Protein AF-D4VTE4-F1 (afdb_monomer)

pLDDT: mean 85.36, std 13.46, range [27.95, 98.44]

Radius of gyration: 26.65 Å; Cα contacts (8 Å, |Δi|>4): 966; chains: 1; bounding box: 85×51×78 Å

Organism: NCBI:txid702447

Mean predicted aligned error: 8.48 Å

Solvent-accessible surface area (backbone atoms only — not comparable to full-atom values): 32276 Å² total; per-residue (Å²): 144,81,85,85,70,85,76,74,68,54,42,43,40,37,28,57,39,76,52,69,55,44,54,41,25,52,51,35,44,53,53,62,51,68,56,87,74,64,102,83,62,90,73,55,84,38,78,43,43,36,34,32,42,61,34,56,82,86,67,65,79,70,90,67,80,95,49,78,63,63,75,64,67,38,75,80,79,56,53,66,83,43,48,67,62,33,55,75,64,68,35,45,82,44,69,35,69,40,51,68,48,69,81,47,59,88,78,38,77,23,51,46,45,45,26,45,70,27,62,33,48,67,54,43,61,50,48,55,74,37,80,53,38,37,39,36,24,51,48,92,51,38,68,61,24,52,39,34,51,50,45,53,57,58,42,62,70,43,85,49,67,69,49,67,83,38,38,44,36,39,31,29,33,70,82,41,89,70,55,49,59,64,48,58,66,84,85,51,63,55,47,45,43,75,43,27,65,44,53,48,21,44,46,55,44,67,70,38,62,67,67,37,54,69,70,39,39,52,68,40,40,70,41,29,22,32,80,53,59,46,25,33,38,37,35,20,64,48,72,42,24,50,42,43,47,54,50,50,56,29,56,42,40,41,27,21,86,85,61,44,79,37,60,40,36,41,39,38,34,22,77,58,34,77,63,51,50,52,65,49,40,69,51,16,49,50,57,73,74,38,59,87,36,44,42,78,40,69,94,26,36,96,87,37,68,66,38,56,52,52,44,66,76,41,53,75,64,45,23,40,36,38,40,34,68,78,47,46,70,63,44,49,52,50,53,50,52,51,49,54,48,38,60,73,68,28,90,67,51,60,68,50,35,38,38,36,37,50,32,69,55,76,77,55,54,61,59,49,49,53,51,49,50,48,44,34,66,76,65,72,42,81,75,41,74,38,77,40,37,37,46,68,61,47,32,18,39,68,61,70,73,42,61,61,59,60,54,49,18,28,47,48,50,43,52,50,53,51,53,56,53,54,27,41,50,67,90,45,74,66,39,42,52,52,40,49,51,51,61,71,68,53,55,96,44,33,67,56,42,50,46,51,54,51,50,68,34,54,78,65,76,42,71,52,40,52,51,48,49,55,50,53,54,50,50,34,40,51,53,57,67,44,26,58,59,53,30,39,35,53,47,17,24,48,84,88,63,46,70,32,65,67,48,33,50,52,46,38,57,39,53,37,59,44,88,41,34,92,46,43,77,64,46,70,48,75,55,52,37,45,22,54,52,27,46,26,46,28,46,49,48,24,47,40,40,49,40,23,65,72,29,28,36,60,42,96,55,79,71,33,67,83,78,27,30,30,47,75,54,57,57,66,71,56,34,58,72,77,44,54,86,54,52,60,57,35,46,50,53,51,32,45,42,54,64,59,76,86,130

Foldseek 3Di:
DDDPDDPQQEAEEEEEAADPLLLLLLVLVVVVLPDDDDPPDDGNPHYAAEYEHADEPVVLPDPDDDDPCVVVVCPVVCNVVCPVSCVVSVYHYDYFSHAQAPVCLVVAQAPCSVCVNRVNNVVLVVLLVNQEYEYEHADPDQVSQQRNLVSVVVRLVHPPDYSYPEYEYEGEHAPDPVSVVSQDCPVGRYGYHYQDLLLLFVVVLLVDLLNFQLVLFDFDLLQLFTAAEAEEEEADLPSNSVNNVLRCLLRSQTAHPVLFGGAAAYEYDDCPLVVSVVVQCVQQVQCVVVPRRYHDDPNDDLPDPVVVVVCLVCLQRHQYYEYDNPDQVVLVVSLVVNLVVSCVRYPVNNRNHAYEYEDAEDVCVVVVVVVQCCCVVVVVDHHRYHYTSYSSVSSRCCNRPPPVLLVQLLVQVLVLLVVVLQLQADPDPVSVVVSVVSVVPRDPGSVVNLVVLVVVLVVVVDPQSVLVNVLSSVLSSVLSSCLQVLCVSNVQADSNSDGPVVSLVVQLLQLDADGNHLDRVSCPDPSSVSNLVSQLSSLLSSVLSSLSSSHADEDPDPQDSVNNYDPSSDHPVCCCVPPVVCSSVSSSSSSCSSVDDDD

Secondary structure (DSSP, 8-state):
---------EEEEEEES-SHHHHHHHHHHHHHHHSPPPTT-----EEEEEEEEPPPGGGTT--S---GGGGTGGGGT-GGGGHHHHHHTT-EEEE-SS---GGGGGG-SSHHHHHHHTT-HHHHHHHTT-SSEEEEE--S-HHHHHHHHHHHHHHHT--SS-S-S-EEEEEES---TTTHHHHS-SS-S-EEEEE-HHHHHHHHHHHSGGGSGGGGS-EETTTTEESS-EEEEEE--SHHHHHHHHHHHHHT--BBTTSSBPPEEEEEE-TTHHHHHHHHHHH-GGGGG-TTTEEEETT--TTSHHHHHHHHHHTTT--EEEE--S-HHHHHHHHHHHHHHHHHH-TTTTTT-EEEEE---STHHHHHHHHHHHHHHHS---SSEEEE--HHHHTSHHHHT--HHHHHHHHHHHHHHHHHHHTS--SSHHHHHHHHHHHHHS-SSHHHHHHHHHHHHHTT--HHHHHHHHHHHHHHHHHHHTHHHHHHHTTSB-TTS-B-HHHHHHHHHHT-PPTTSS--TT--SHHHHHHHHHHHHHHHHHHHHHHHHTT-B--SSS-BTTTTB-TT-S-HHHHHHH-GGGHHHHHHHHHHHHHSPP-

Structure (mmCIF, N/CA/C/O backbone):
data_AF-D4VTE4-F1
#
_entry.id   AF-D4VTE4-F1
#
loop_
_atom_site.group_PDB
_atom_site.id
_atom_site.type_symbol
_atom_site.label_atom_id
_atom_site.label_alt_id
_atom_site.label_comp_id
_atom_site.label_asym_id
_atom_site.label_entity_id
_atom_site.label_seq_id
_atom_site.pdbx_PDB_ins_code
_atom_site.Cartn_x
_atom_site.Cartn_y
_atom_site.Cartn_z
_atom_site.occupancy
_atom_site.B_iso_or_equiv
_atom_site.auth_seq_id
_atom_site.auth_comp_id
_atom_site.auth_asym_id
_atom_site.auth_atom_id
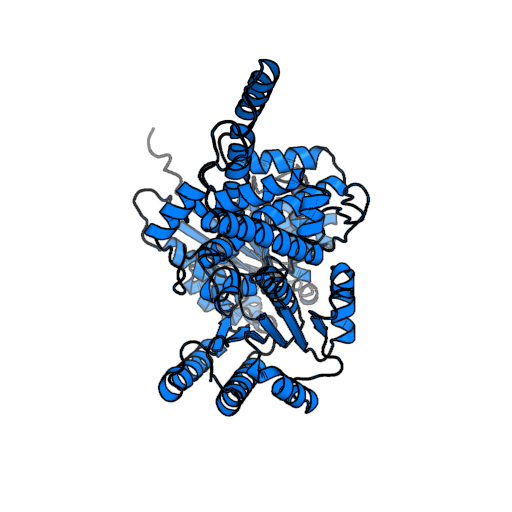_atom_site.pdbx_PDB_model_num
ATOM 1 N N . MET A 1 1 ? -23.466 -23.349 46.077 1.00 30.33 1 MET A N 1
ATOM 2 C CA . MET A 1 1 ? -22.442 -22.659 45.263 1.00 30.33 1 MET A CA 1
ATOM 3 C C . MET A 1 1 ? -22.069 -23.533 44.071 1.00 30.33 1 MET A C 1
ATOM 5 O O . MET A 1 1 ? -21.084 -24.252 44.128 1.00 30.33 1 MET A O 1
ATOM 9 N N . ALA A 1 2 ? -22.879 -23.520 43.014 1.00 27.95 2 ALA A N 1
ATOM 10 C CA . ALA A 1 2 ? -22.588 -24.224 41.768 1.00 27.95 2 ALA A CA 1
ATOM 11 C C . ALA A 1 2 ? -23.228 -23.458 40.599 1.00 27.95 2 ALA A C 1
ATOM 13 O O . ALA A 1 2 ? -24.357 -22.992 40.726 1.00 27.95 2 ALA A O 1
ATOM 14 N N . ASN A 1 3 ? -22.491 -23.355 39.490 1.00 27.97 3 ASN A N 1
ATOM 15 C CA . ASN A 1 3 ? -22.890 -22.837 38.175 1.00 27.97 3 ASN A CA 1
ATOM 16 C C . ASN A 1 3 ? -23.187 -21.331 38.032 1.00 27.97 3 ASN A C 1
ATOM 18 O O . ASN A 1 3 ? -24.296 -20.926 37.700 1.00 27.97 3 ASN A O 1
ATOM 22 N N . LEU A 1 4 ? -22.135 -20.508 38.092 1.00 29.08 4 LEU A N 1
ATOM 23 C CA . LEU A 1 4 ? -22.026 -19.336 37.214 1.00 29.08 4 LEU A CA 1
ATOM 24 C C . LEU A 1 4 ? -21.045 -19.685 36.093 1.00 29.08 4 LEU A C 1
ATOM 26 O O . LEU A 1 4 ? -19.829 -19.674 36.253 1.00 29.08 4 LEU A O 1
ATOM 30 N N . SER A 1 5 ? -21.641 -20.101 34.979 1.00 33.31 5 SER A N 1
ATOM 31 C CA . SER A 1 5 ? -21.013 -20.564 33.747 1.00 33.31 5 SER A CA 1
ATOM 32 C C . SER A 1 5 ? -19.845 -19.688 33.290 1.00 33.31 5 SER A C 1
ATOM 34 O O . SER A 1 5 ? -19.982 -18.462 33.235 1.00 33.31 5 SER A O 1
ATOM 36 N N . ARG A 1 6 ? -18.771 -20.333 32.812 1.00 34.59 6 ARG A N 1
ATOM 37 C CA . ARG A 1 6 ? -17.867 -19.793 31.781 1.00 34.59 6 ARG A CA 1
ATOM 38 C C . ARG A 1 6 ? -18.702 -19.018 30.750 1.00 34.59 6 ARG A C 1
ATOM 40 O O . ARG A 1 6 ? -19.405 -19.634 29.951 1.00 34.59 6 ARG A O 1
ATOM 47 N N . LYS A 1 7 ? -18.681 -17.680 30.781 1.00 41.22 7 LYS A N 1
ATOM 48 C CA . LYS A 1 7 ? -19.273 -16.861 29.715 1.00 41.22 7 LYS A CA 1
ATOM 49 C C . LYS A 1 7 ? -18.455 -17.130 28.453 1.00 41.22 7 LYS A C 1
ATOM 51 O O . LYS A 1 7 ? -17.362 -16.592 28.308 1.00 41.22 7 LYS A O 1
ATOM 56 N N . LYS A 1 8 ? -18.963 -18.004 27.582 1.00 48.00 8 LYS A N 1
ATOM 57 C CA . LYS A 1 8 ? -18.415 -18.253 26.242 1.00 48.00 8 LYS A CA 1
ATOM 58 C C . LYS A 1 8 ? -18.188 -16.902 25.543 1.00 48.00 8 LYS A C 1
ATOM 60 O O . LYS A 1 8 ? -19.103 -16.074 25.531 1.00 48.00 8 LYS A O 1
ATOM 65 N N . LYS A 1 9 ? -16.986 -16.662 25.001 1.00 63.12 9 LYS A N 1
ATOM 66 C CA . LYS A 1 9 ? -16.600 -15.428 24.281 1.00 63.12 9 LYS A CA 1
ATOM 67 C C . LYS A 1 9 ? -17.342 -15.355 22.933 1.00 63.12 9 LYS A C 1
ATOM 69 O O . LYS A 1 9 ? -16.776 -15.639 21.886 1.00 63.12 9 LYS A O 1
ATOM 74 N N . CYS A 1 10 ? -18.633 -15.030 22.953 1.00 72.62 10 CYS A N 1
ATOM 75 C CA . CYS A 1 10 ? -19.424 -14.816 21.740 1.00 72.62 10 CYS A CA 1
ATOM 76 C C . CYS A 1 10 ? -19.168 -13.400 21.202 1.00 72.62 10 CYS A C 1
ATOM 78 O O . CYS A 1 10 ? -19.348 -12.436 21.947 1.00 72.62 10 CYS A O 1
ATOM 80 N N . ARG A 1 11 ? -18.776 -13.266 19.929 1.00 84.06 11 ARG A N 1
ATOM 81 C CA . ARG A 1 11 ? -18.578 -11.962 19.264 1.00 84.06 11 ARG A CA 1
ATOM 82 C C . ARG A 1 11 ? -19.844 -11.516 18.538 1.00 84.06 11 ARG A C 1
ATOM 84 O O . ARG A 1 11 ? -20.562 -12.348 17.982 1.00 84.06 11 ARG A O 1
ATOM 91 N N . LEU A 1 12 ? -20.113 -10.211 18.563 1.00 89.19 12 LEU A N 1
ATOM 92 C CA . LEU A 1 12 ? -21.279 -9.601 17.930 1.00 89.19 12 LEU A CA 1
ATOM 93 C C . LEU A 1 12 ? -20.842 -8.694 16.776 1.00 89.19 12 LEU A C 1
ATOM 95 O O . LEU A 1 12 ? -20.142 -7.706 1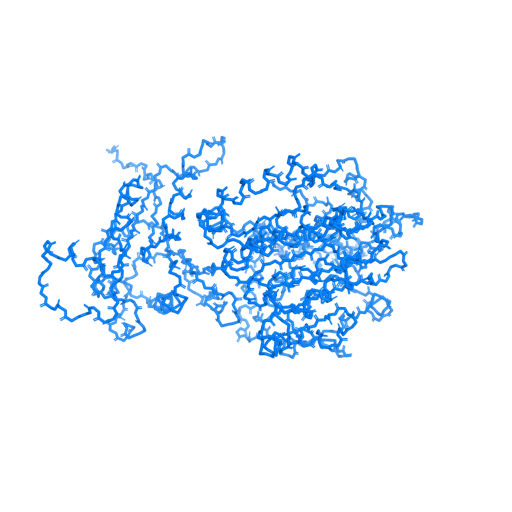7.005 1.00 89.19 12 LEU A O 1
ATOM 99 N N . PHE A 1 13 ? -21.297 -9.014 15.567 1.00 92.56 13 PHE A N 1
ATOM 100 C CA . PHE A 1 13 ? -21.046 -8.241 14.354 1.00 92.56 13 PHE A CA 1
ATOM 101 C C . PHE A 1 13 ? -22.349 -7.610 13.868 1.00 92.56 13 PHE A C 1
ATOM 103 O O . PHE A 1 13 ? -23.361 -8.302 13.720 1.00 92.56 13 PHE A O 1
ATOM 110 N N . ILE A 1 14 ? -22.332 -6.297 13.651 1.00 94.38 14 ILE A N 1
ATOM 111 C CA . ILE A 1 14 ? -23.511 -5.522 13.262 1.00 94.38 14 ILE A CA 1
ATOM 112 C C . ILE A 1 14 ? -23.221 -4.797 11.956 1.00 94.38 14 ILE A C 1
ATOM 114 O O . ILE A 1 14 ? -22.320 -3.965 11.890 1.00 94.38 14 ILE A O 1
ATOM 118 N N . PHE A 1 15 ? -24.014 -5.097 10.937 1.00 95.69 15 PHE A N 1
ATOM 119 C CA . PHE A 1 15 ? -23.949 -4.487 9.619 1.00 95.69 15 PHE A CA 1
ATOM 120 C C . PHE A 1 15 ? -25.051 -3.440 9.515 1.00 95.69 15 PHE A C 1
ATOM 122 O O . PHE A 1 15 ? -26.239 -3.759 9.585 1.00 95.69 15 PHE A O 1
ATOM 129 N N . TRP A 1 16 ? -24.655 -2.178 9.399 1.00 94.12 16 TRP A N 1
ATOM 130 C CA . TRP A 1 16 ? -25.555 -1.045 9.238 1.00 94.12 16 TRP A CA 1
ATOM 131 C C . TRP A 1 16 ? -25.811 -0.824 7.747 1.00 94.12 16 TRP A C 1
ATOM 133 O O . TRP A 1 16 ? -25.078 -0.105 7.074 1.00 94.12 16 TRP A O 1
ATOM 143 N N . GLY A 1 17 ? -26.844 -1.490 7.238 1.00 90.81 17 GLY A N 1
ATOM 144 C CA . GLY A 1 17 ? -27.154 -1.623 5.817 1.00 90.81 17 GLY A CA 1
ATOM 145 C C . GLY A 1 17 ? -27.062 -3.076 5.343 1.00 90.81 17 GLY A C 1
ATOM 146 O O . GLY A 1 17 ? -26.307 -3.880 5.893 1.00 90.81 17 GLY A O 1
ATOM 147 N N . VAL A 1 18 ? -27.845 -3.411 4.314 1.00 91.00 18 VAL A N 1
ATOM 148 C CA . VAL A 1 18 ? -27.834 -4.725 3.655 1.00 91.00 18 VAL A CA 1
ATOM 149 C C . VAL A 1 18 ? -27.408 -4.529 2.205 1.00 91.00 18 VAL A C 1
ATOM 151 O O . VAL A 1 18 ? -28.077 -3.827 1.457 1.00 91.00 18 VAL A O 1
ATOM 154 N N . ASN A 1 19 ? -26.262 -5.094 1.834 1.00 90.69 19 ASN A N 1
ATOM 155 C CA . ASN A 1 19 ? -25.668 -4.998 0.500 1.00 90.69 19 ASN A CA 1
ATOM 156 C C . ASN A 1 19 ? -24.665 -6.145 0.282 1.00 90.69 19 ASN A C 1
ATOM 158 O O . ASN A 1 19 ? -24.354 -6.883 1.222 1.00 90.69 19 ASN A O 1
ATOM 162 N N . ASP A 1 20 ? -24.135 -6.275 -0.936 1.00 89.94 20 ASP A N 1
ATOM 163 C CA . ASP A 1 20 ? -23.178 -7.330 -1.286 1.00 89.94 20 ASP A CA 1
ATOM 164 C C . ASP A 1 20 ? -21.930 -7.322 -0.388 1.00 89.94 20 ASP A C 1
ATOM 166 O O . ASP A 1 20 ? -21.582 -8.365 0.164 1.00 89.94 20 ASP A O 1
ATOM 170 N N . ASN A 1 21 ? -21.318 -6.157 -0.138 1.00 92.31 21 ASN A N 1
ATOM 171 C CA . ASN A 1 21 ? -20.122 -6.034 0.711 1.00 92.31 21 ASN A CA 1
ATOM 172 C C . ASN A 1 21 ? -20.360 -6.573 2.132 1.00 92.31 21 ASN A C 1
ATOM 174 O O . ASN A 1 21 ? -19.516 -7.275 2.692 1.00 92.31 21 ASN A O 1
ATOM 178 N N . ALA A 1 22 ? -21.527 -6.278 2.716 1.00 94.19 22 ALA A N 1
ATOM 179 C CA . ALA A 1 22 ? -21.917 -6.770 4.035 1.00 94.19 22 ALA A CA 1
ATOM 180 C C . ALA A 1 22 ? -22.058 -8.298 4.061 1.00 94.19 22 ALA A C 1
ATOM 182 O O . ALA A 1 22 ? -21.592 -8.950 4.997 1.00 94.19 22 ALA A O 1
ATOM 183 N N . ILE A 1 23 ? -22.659 -8.880 3.021 1.00 93.88 23 ILE A N 1
ATOM 184 C CA . ILE A 1 23 ? -22.838 -10.331 2.908 1.00 93.88 23 ILE A CA 1
ATOM 185 C C . ILE A 1 23 ? -21.507 -11.044 2.650 1.00 93.88 23 ILE A C 1
ATOM 187 O O . ILE A 1 23 ? -21.255 -12.097 3.243 1.00 93.88 23 ILE A O 1
ATOM 191 N N . LEU A 1 24 ? -20.641 -10.482 1.805 1.00 92.31 24 LEU A N 1
ATOM 192 C CA . LEU A 1 24 ? -19.302 -11.008 1.536 1.00 92.31 24 LEU A CA 1
ATOM 193 C C . LEU A 1 24 ? -18.458 -11.048 2.814 1.00 92.31 24 LEU A C 1
ATOM 195 O O . LEU A 1 24 ? -17.933 -12.108 3.173 1.00 92.31 24 LEU A O 1
ATOM 199 N N . LEU A 1 25 ? -18.420 -9.939 3.559 1.00 93.94 25 LEU A N 1
ATOM 200 C CA . LEU A 1 25 ? -17.662 -9.867 4.802 1.00 93.94 25 LEU A CA 1
ATOM 201 C C . LEU A 1 25 ? -18.228 -10.792 5.880 1.00 93.94 25 LEU A C 1
ATOM 203 O O . LEU A 1 25 ? -17.465 -11.515 6.519 1.00 93.94 25 LEU A O 1
ATOM 207 N N . ALA A 1 26 ? -19.551 -10.845 6.058 1.00 94.00 26 ALA A N 1
ATOM 208 C CA . ALA A 1 26 ? -20.175 -11.767 7.009 1.00 94.00 26 ALA A CA 1
ATOM 209 C C . ALA A 1 26 ? -19.859 -13.238 6.683 1.00 94.00 26 ALA A C 1
ATOM 211 O O . ALA A 1 26 ? -19.512 -14.016 7.576 1.00 94.00 26 ALA A O 1
ATOM 212 N N . ASN A 1 27 ? -19.894 -13.614 5.400 1.00 92.62 27 ASN A N 1
ATOM 213 C CA . ASN A 1 27 ? -19.480 -14.942 4.949 1.00 92.62 27 ASN A CA 1
ATOM 214 C C . ASN A 1 27 ? -18.006 -15.224 5.239 1.00 92.62 27 ASN A C 1
ATOM 216 O O . ASN A 1 27 ? -17.678 -16.319 5.701 1.00 92.62 27 ASN A O 1
ATOM 220 N N . SER A 1 28 ? -17.123 -14.255 4.998 1.00 91.94 28 SER A N 1
ATOM 221 C CA . SER A 1 28 ? -15.698 -14.386 5.303 1.00 91.94 28 SER A CA 1
ATOM 222 C C . SER A 1 28 ? -15.449 -14.559 6.809 1.00 91.94 28 SER A C 1
ATOM 224 O O . SER A 1 28 ? -14.736 -15.480 7.204 1.00 91.94 28 SER A O 1
ATOM 226 N N . ILE A 1 29 ? -16.121 -13.771 7.659 1.00 91.00 29 ILE A N 1
ATOM 227 C CA . ILE A 1 29 ? -16.077 -13.893 9.128 1.00 91.00 29 ILE A CA 1
ATOM 228 C C . ILE A 1 29 ? -16.524 -15.288 9.573 1.00 91.00 29 ILE A C 1
ATOM 230 O O . ILE A 1 29 ? -15.860 -15.916 10.396 1.00 91.00 29 ILE A O 1
ATOM 234 N N . ARG A 1 30 ? -17.637 -15.796 9.025 1.00 89.56 30 ARG A N 1
ATOM 235 C CA . ARG A 1 30 ? -18.144 -17.138 9.346 1.00 89.56 30 ARG A CA 1
ATOM 236 C C . ARG A 1 30 ? -17.147 -18.229 8.957 1.00 89.56 30 ARG A C 1
ATOM 238 O O . ARG A 1 30 ? -16.916 -19.135 9.753 1.00 89.56 30 ARG A O 1
ATOM 245 N N . LYS A 1 31 ? -16.550 -18.139 7.762 1.00 89.12 31 LYS A N 1
ATOM 246 C CA . LYS A 1 31 ? -15.510 -19.080 7.311 1.00 89.12 31 LYS A CA 1
ATOM 247 C C . LYS A 1 31 ? -14.317 -19.064 8.265 1.00 89.12 31 LYS A C 1
ATOM 249 O O . LYS A 1 31 ? -13.936 -20.122 8.752 1.00 89.12 31 LYS A O 1
ATOM 254 N N . LYS A 1 32 ? -13.821 -17.873 8.621 1.00 85.12 32 LYS A N 1
ATOM 255 C CA . LYS A 1 32 ? -12.713 -17.701 9.570 1.00 85.12 32 LYS A CA 1
ATOM 256 C C . LYS A 1 32 ? -13.015 -18.297 10.944 1.00 85.12 32 LYS A C 1
ATOM 258 O O . LYS A 1 32 ? -12.161 -18.929 11.557 1.00 85.12 32 LYS A O 1
ATOM 263 N N . ALA A 1 33 ? -14.243 -18.122 11.429 1.00 82.50 33 ALA A N 1
ATOM 264 C CA . ALA A 1 33 ? -14.680 -18.677 12.707 1.00 82.50 33 ALA A CA 1
ATOM 265 C C . ALA A 1 33 ? -14.683 -20.218 12.727 1.00 82.50 33 ALA A C 1
ATOM 267 O O . ALA A 1 33 ? -14.523 -20.808 13.793 1.00 82.50 33 ALA A O 1
ATOM 268 N N . ALA A 1 34 ? -14.860 -20.858 11.566 1.00 81.75 34 ALA A N 1
ATOM 269 C CA . ALA A 1 34 ? -14.916 -22.309 11.416 1.00 81.75 34 ALA A CA 1
ATOM 270 C C . ALA A 1 34 ? -13.543 -22.974 11.173 1.00 81.75 34 ALA A C 1
ATOM 272 O O . ALA A 1 34 ? -13.466 -24.204 11.178 1.00 81.75 34 ALA A O 1
ATOM 273 N N . GLU A 1 35 ? -12.468 -22.205 10.958 1.00 80.12 35 GLU A N 1
ATOM 274 C CA . GLU A 1 35 ? -11.126 -22.748 10.701 1.00 80.12 35 GLU A CA 1
ATOM 275 C C . GLU A 1 35 ? -10.576 -23.515 11.931 1.00 80.12 35 GLU A C 1
ATOM 277 O O . GLU A 1 35 ? -10.609 -22.995 13.054 1.00 80.12 35 GLU A O 1
ATOM 282 N N . PRO A 1 36 ? -10.064 -24.755 11.760 1.00 64.06 36 PRO A N 1
ATOM 283 C CA . PRO A 1 36 ? -9.509 -25.541 12.858 1.00 64.06 36 PRO A CA 1
ATOM 284 C C . PRO A 1 36 ? -8.220 -24.903 13.384 1.00 64.06 36 PRO A C 1
ATOM 286 O O . PRO A 1 36 ? -7.281 -24.651 12.633 1.00 64.06 36 PRO A O 1
ATOM 289 N N . LYS A 1 37 ? -8.168 -24.652 14.694 1.00 63.59 37 LYS A N 1
ATOM 290 C CA . LYS A 1 37 ? -7.081 -23.885 15.314 1.00 63.59 37 LYS A CA 1
ATOM 291 C C . LYS A 1 37 ? -5.897 -24.735 15.763 1.00 63.59 37 LYS A C 1
ATOM 293 O O . LYS A 1 37 ? -6.061 -25.854 16.253 1.00 63.59 37 LYS A O 1
ATOM 298 N N . GLY A 1 38 ? -4.700 -24.151 15.670 1.00 54.38 38 GLY A N 1
ATOM 299 C CA . GLY A 1 38 ? -3.497 -24.638 16.348 1.00 54.38 38 GLY A CA 1
ATOM 300 C C . GLY A 1 38 ? -3.596 -24.493 17.874 1.00 54.38 38 GLY A C 1
ATOM 301 O O . GLY A 1 38 ? -4.407 -23.723 18.386 1.00 54.38 38 GLY A O 1
ATOM 302 N N . LYS A 1 39 ? -2.752 -25.222 18.622 1.00 44.75 39 LYS A N 1
ATOM 303 C CA . LYS A 1 39 ? -2.832 -25.390 20.094 1.00 44.75 39 LYS A CA 1
ATOM 304 C C . LYS A 1 39 ? -2.834 -24.095 20.940 1.00 44.75 39 LYS A C 1
ATOM 306 O O . LYS A 1 39 ? -3.147 -24.194 22.121 1.00 44.75 39 LYS A O 1
ATOM 311 N N . ASN A 1 40 ? -2.532 -22.922 20.370 1.00 44.41 40 ASN A N 1
ATOM 312 C CA . ASN A 1 40 ? -2.331 -21.661 21.101 1.00 44.41 40 ASN A CA 1
ATOM 313 C C . ASN A 1 40 ? -3.169 -20.462 20.604 1.00 44.41 40 ASN A C 1
ATOM 315 O O . ASN A 1 40 ? -2.929 -19.342 21.046 1.00 44.41 40 ASN A O 1
ATOM 319 N N . GLU A 1 41 ? -4.149 -20.646 19.716 1.00 49.09 41 GLU A N 1
ATOM 320 C CA . GLU A 1 41 ? -4.984 -19.529 19.248 1.00 49.09 41 GLU A CA 1
ATOM 321 C C . GLU A 1 41 ? -6.341 -19.474 19.963 1.00 49.09 41 GLU A C 1
ATOM 323 O O . GLU A 1 41 ? -7.108 -20.439 19.942 1.00 49.09 41 GLU A O 1
ATOM 328 N N . GLU A 1 42 ? -6.696 -18.321 20.546 1.00 47.75 42 GLU A N 1
ATOM 329 C CA . GLU A 1 42 ? -8.037 -18.111 21.107 1.00 47.75 42 GLU A CA 1
ATOM 330 C C . GLU A 1 42 ? -9.101 -18.195 19.997 1.00 47.75 42 GLU A C 1
ATOM 332 O O . GLU A 1 42 ? -9.194 -17.341 19.112 1.00 47.75 42 GLU A O 1
ATOM 337 N N . GLY A 1 43 ? -9.904 -19.258 20.019 1.00 51.66 43 GLY A N 1
ATOM 338 C CA . GLY A 1 43 ? -11.046 -19.478 19.131 1.00 51.66 43 GLY A CA 1
ATOM 339 C C . GLY A 1 43 ? -12.169 -18.465 19.290 1.00 51.66 43 GLY A C 1
ATOM 340 O O . GLY A 1 43 ? -12.407 -17.943 20.378 1.00 51.66 43 GLY A O 1
ATOM 341 N N . TRP A 1 44 ? -12.906 -18.218 18.205 1.00 62.34 44 TRP A N 1
ATOM 342 C CA . TRP A 1 44 ? -14.241 -17.636 18.310 1.00 62.34 44 TRP A CA 1
ATOM 343 C C . TRP A 1 44 ? -15.226 -18.783 18.444 1.00 62.34 44 TRP A C 1
ATOM 345 O O . TRP A 1 44 ? -15.639 -19.381 17.461 1.00 62.34 44 TRP A O 1
ATOM 355 N N . GLU A 1 45 ? -15.580 -19.124 19.678 1.00 58.94 45 GLU A N 1
ATOM 356 C CA . GLU A 1 45 ? -16.473 -20.260 19.918 1.00 58.94 45 GLU A CA 1
ATOM 357 C C . GLU A 1 45 ? -17.903 -20.009 19.411 1.00 58.94 45 GLU A C 1
ATOM 359 O O . GLU A 1 45 ? -18.640 -20.971 19.240 1.00 58.94 45 GLU A O 1
ATOM 364 N N . ASN A 1 46 ? -18.317 -18.742 19.222 1.00 75.06 46 ASN A N 1
ATOM 365 C CA . ASN A 1 46 ? -19.616 -18.349 18.656 1.00 75.06 46 ASN A CA 1
ATOM 366 C C . ASN A 1 46 ? -19.584 -16.928 18.053 1.00 75.06 46 ASN A C 1
ATOM 368 O O . ASN A 1 46 ? -19.106 -15.985 18.695 1.00 75.06 46 ASN A O 1
ATOM 372 N N . CYS A 1 47 ? -20.182 -16.752 16.873 1.00 85.50 47 CYS A N 1
ATOM 373 C CA . CYS A 1 47 ? -20.398 -15.456 16.219 1.00 85.50 47 CYS A CA 1
ATOM 374 C C . CYS A 1 47 ? -21.896 -15.194 16.067 1.00 85.50 47 CYS A C 1
ATOM 376 O O . CYS A 1 47 ? -22.661 -16.119 15.816 1.00 85.50 47 CYS A O 1
ATOM 378 N N . LYS A 1 48 ? -22.316 -13.935 16.211 1.00 89.50 48 LYS A N 1
ATOM 379 C CA . LYS A 1 48 ? -23.677 -13.502 15.876 1.00 89.50 48 LYS A CA 1
ATOM 380 C C . LYS A 1 48 ? -23.635 -12.369 14.873 1.00 89.50 48 LYS A C 1
ATOM 382 O O . LYS A 1 48 ? -22.909 -11.397 15.085 1.00 89.50 48 LYS A O 1
ATOM 387 N N . PHE A 1 49 ? -24.458 -12.492 13.840 1.00 93.62 49 PHE A N 1
ATOM 388 C CA . PHE A 1 49 ? -24.579 -11.523 12.762 1.00 93.62 49 PHE A CA 1
ATOM 389 C C . PHE A 1 49 ? -25.920 -10.801 12.875 1.00 93.62 49 PHE A C 1
ATOM 391 O O . PHE A 1 49 ? -26.971 -11.435 12.967 1.00 93.62 49 PHE A O 1
ATOM 398 N N . ILE A 1 50 ? -25.887 -9.471 12.898 1.00 94.69 50 ILE A N 1
ATOM 399 C CA . ILE A 1 50 ? -27.088 -8.634 12.867 1.00 94.69 50 ILE A CA 1
ATOM 400 C C . ILE A 1 50 ? -26.993 -7.702 11.674 1.00 94.69 50 ILE A C 1
ATOM 402 O O . ILE A 1 50 ? -26.032 -6.949 11.554 1.00 94.69 50 ILE A O 1
ATOM 406 N N . PHE A 1 51 ? -28.020 -7.717 10.839 1.00 94.81 51 PHE A N 1
ATOM 407 C CA . PHE A 1 51 ? -28.163 -6.832 9.696 1.00 94.81 51 PHE A CA 1
ATOM 408 C C . PHE A 1 51 ? -29.245 -5.804 10.006 1.00 94.81 51 PHE A C 1
ATOM 410 O O . PHE A 1 51 ? -30.376 -6.162 10.332 1.00 94.81 51 PHE A O 1
ATOM 417 N N . VAL A 1 52 ? -28.897 -4.522 9.947 1.00 93.12 52 VAL A N 1
ATOM 418 C CA . VAL A 1 52 ? -29.819 -3.414 10.190 1.00 93.12 52 VAL A CA 1
ATOM 419 C C . VAL A 1 52 ? -30.225 -2.818 8.851 1.00 93.12 52 VAL A C 1
ATOM 421 O O . VAL A 1 52 ? -29.423 -2.157 8.197 1.00 93.12 52 VAL A O 1
ATOM 424 N N . ARG A 1 53 ? -31.485 -2.999 8.456 1.00 89.00 53 ARG A N 1
ATOM 425 C CA . ARG A 1 53 ? -32.064 -2.285 7.317 1.00 89.00 53 ARG A CA 1
ATOM 426 C C . ARG A 1 53 ? -32.322 -0.835 7.721 1.00 89.00 53 ARG A C 1
ATOM 428 O O . ARG A 1 53 ? -33.110 -0.573 8.634 1.00 89.00 53 ARG A O 1
ATOM 435 N N . LEU A 1 54 ? -31.637 0.098 7.070 1.00 82.56 54 LEU A N 1
ATOM 436 C CA . LEU A 1 54 ? -31.813 1.535 7.269 1.00 82.56 54 LEU A CA 1
ATOM 437 C C . LEU A 1 54 ? -32.827 2.057 6.248 1.00 82.56 54 LEU A C 1
ATOM 439 O O . LEU A 1 54 ? -32.641 1.853 5.056 1.00 82.56 54 LEU A O 1
ATOM 443 N N . LEU A 1 55 ? -33.889 2.718 6.714 1.00 73.31 55 LEU A N 1
ATOM 444 C CA . LEU A 1 55 ? -34.854 3.371 5.824 1.00 73.31 55 LEU A CA 1
ATOM 445 C C . LEU A 1 55 ? -34.277 4.684 5.293 1.00 73.31 55 LEU A C 1
ATOM 447 O O . LEU A 1 55 ? -33.668 5.449 6.051 1.00 73.31 55 LEU A O 1
ATOM 451 N N . SER A 1 56 ? -34.503 4.965 4.012 1.00 60.41 56 SER A N 1
ATOM 452 C CA . SER A 1 56 ? -34.100 6.236 3.412 1.00 60.41 56 SER A CA 1
ATOM 453 C C . SER A 1 56 ? -34.956 7.393 3.951 1.00 60.41 56 SER A C 1
ATOM 455 O O . SER A 1 56 ? -36.100 7.208 4.375 1.00 60.41 56 SER A O 1
ATOM 457 N N . ALA A 1 57 ? -34.425 8.621 3.939 1.00 51.53 57 ALA A N 1
ATOM 458 C CA . ALA A 1 57 ? -35.153 9.799 4.426 1.00 51.53 57 ALA A CA 1
ATOM 459 C C . ALA A 1 57 ? -36.497 10.023 3.693 1.00 51.53 57 ALA A C 1
ATOM 461 O O . ALA A 1 57 ? -37.447 10.533 4.292 1.00 51.53 57 ALA A O 1
ATOM 462 N N . ASN A 1 58 ? -36.595 9.578 2.435 1.00 44.22 58 ASN A N 1
ATOM 463 C CA . ASN A 1 58 ? -37.771 9.735 1.575 1.00 44.22 58 ASN A CA 1
ATOM 464 C C . ASN A 1 58 ? -38.869 8.683 1.820 1.00 44.22 58 ASN A C 1
ATOM 466 O O . ASN A 1 58 ? -40.014 8.903 1.436 1.00 44.22 58 ASN A O 1
ATOM 470 N N . GLU A 1 59 ? -38.566 7.579 2.506 1.00 50.81 59 GLU A N 1
ATOM 471 C CA . GLU A 1 59 ? -39.538 6.525 2.857 1.00 50.81 59 GLU A CA 1
ATOM 472 C C . GLU A 1 59 ? -40.223 6.768 4.213 1.00 50.81 59 GLU A C 1
ATOM 474 O O . GLU A 1 59 ? -41.059 5.982 4.664 1.00 50.81 59 GLU A O 1
ATOM 479 N N . SER A 1 60 ? -39.895 7.879 4.879 1.00 46.28 60 SER A N 1
ATOM 480 C CA . SER A 1 60 ? -40.363 8.209 6.231 1.00 46.28 60 SER A CA 1
ATOM 481 C C . SER A 1 60 ? -41.854 8.588 6.336 1.00 46.28 60 SER A C 1
ATOM 483 O O . SER A 1 60 ? -42.333 8.882 7.433 1.00 46.28 60 SER A O 1
ATOM 485 N N . SER A 1 61 ? -42.616 8.555 5.236 1.00 39.12 61 SER A N 1
ATOM 486 C CA . SER A 1 61 ? -43.972 9.119 5.148 1.00 39.12 61 SER A CA 1
ATOM 487 C C . SER A 1 61 ? -45.144 8.148 5.364 1.00 39.12 61 SER A C 1
ATOM 489 O O . SER A 1 61 ? -46.290 8.559 5.202 1.00 39.12 61 SER A O 1
ATOM 491 N N . SER A 1 62 ? -44.937 6.904 5.817 1.00 40.50 62 SER A N 1
ATOM 492 C CA . SER A 1 62 ? -46.060 6.045 6.249 1.00 40.50 62 SER A CA 1
ATOM 493 C C . SER A 1 62 ? -46.084 5.844 7.766 1.00 40.50 62 SER A C 1
ATOM 495 O O . SER A 1 62 ? -45.615 4.860 8.334 1.00 40.50 62 SER A O 1
ATOM 497 N N . HIS A 1 63 ? -46.672 6.816 8.465 1.00 45.41 63 HIS A N 1
ATOM 498 C CA . HIS A 1 63 ? -47.143 6.620 9.832 1.00 45.41 63 HIS A CA 1
ATOM 499 C C . HIS A 1 63 ? -48.262 5.570 9.859 1.00 45.41 63 HIS A C 1
ATOM 501 O O . HIS A 1 63 ? -49.419 5.864 9.579 1.00 45.41 63 HIS A O 1
ATOM 507 N N . GLY A 1 64 ? -47.932 4.345 10.258 1.00 36.81 64 GLY A N 1
ATOM 508 C CA . GLY A 1 64 ? -48.924 3.323 10.569 1.00 36.81 64 GLY A CA 1
ATOM 509 C C . GLY A 1 64 ? -48.261 2.044 11.056 1.00 36.81 64 GLY A C 1
ATOM 510 O O . GLY A 1 64 ? -47.210 1.662 10.570 1.00 36.81 64 GLY A O 1
ATOM 511 N N . ARG A 1 65 ? -48.838 1.419 12.083 1.00 43.78 65 ARG A N 1
ATOM 512 C CA . ARG A 1 65 ? -48.411 0.157 12.715 1.00 43.78 65 ARG A CA 1
ATOM 513 C C . ARG A 1 65 ? -47.723 -0.835 11.754 1.00 43.78 65 ARG A C 1
ATOM 515 O O . ARG A 1 65 ? -48.246 -1.121 10.683 1.00 43.78 65 ARG A O 1
ATOM 522 N N . PHE A 1 66 ? -46.615 -1.424 12.222 1.00 43.28 66 PHE A N 1
ATOM 523 C CA . PHE A 1 66 ? -45.942 -2.590 11.629 1.00 43.28 66 PHE A CA 1
ATOM 524 C C . PHE A 1 66 ? -46.985 -3.632 11.180 1.00 43.28 66 PHE A C 1
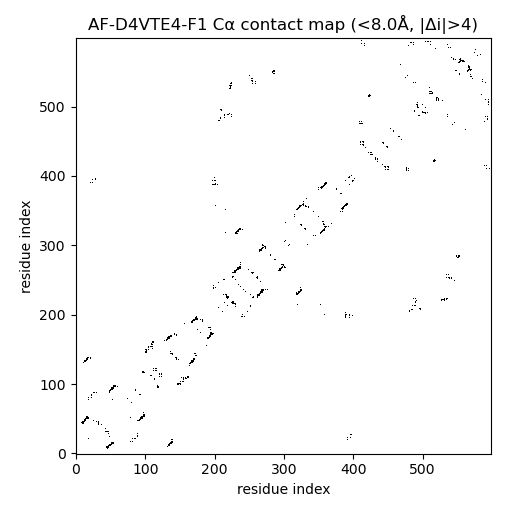ATOM 526 O O . PHE A 1 66 ? -47.661 -4.235 12.014 1.00 43.28 66 PHE A O 1
ATOM 533 N N . THR A 1 67 ? -47.135 -3.815 9.872 1.00 46.75 67 THR A N 1
ATOM 534 C CA . THR A 1 67 ? -48.028 -4.796 9.237 1.00 46.75 67 THR A CA 1
ATOM 535 C C . THR A 1 67 ? -47.196 -5.731 8.362 1.00 46.75 67 THR A C 1
ATOM 537 O O . THR A 1 67 ? -46.126 -5.347 7.893 1.00 46.75 67 THR A O 1
ATOM 540 N N . PHE A 1 68 ? -47.673 -6.962 8.137 1.00 45.94 68 PHE A 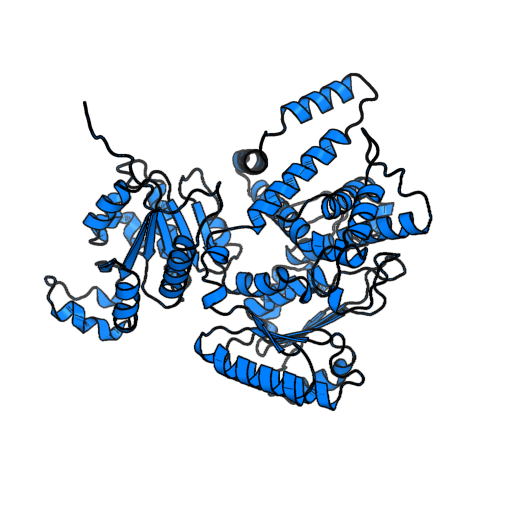N 1
ATOM 541 C CA . PHE A 1 68 ? -47.015 -7.962 7.275 1.00 45.94 68 PHE A CA 1
ATOM 542 C C . PHE A 1 68 ? -46.756 -7.432 5.849 1.00 45.94 68 PHE A C 1
ATOM 544 O O . PHE A 1 68 ? -45.811 -7.848 5.197 1.00 45.94 68 PHE A O 1
ATOM 551 N N . SER A 1 69 ? -47.522 -6.441 5.392 1.00 42.34 69 SER A N 1
ATOM 552 C CA . SER A 1 69 ? -47.316 -5.716 4.133 1.00 42.34 69 SER A CA 1
ATOM 553 C C . SER A 1 69 ? -46.003 -4.917 4.062 1.00 42.34 69 SER A C 1
ATOM 555 O O . SER A 1 69 ? -45.475 -4.735 2.972 1.00 42.34 69 SER A O 1
ATOM 557 N N . HIS A 1 70 ? -45.398 -4.501 5.184 1.00 52.59 70 HIS A N 1
ATOM 558 C CA . HIS A 1 70 ? -44.069 -3.859 5.172 1.00 52.59 70 HIS A CA 1
ATOM 559 C C . HIS A 1 70 ? -42.922 -4.826 4.834 1.00 52.59 70 HIS A C 1
ATOM 561 O O . HIS A 1 70 ? -41.865 -4.370 4.403 1.00 52.59 70 HIS A O 1
ATOM 567 N N . PHE A 1 71 ? -43.133 -6.139 5.004 1.00 48.72 71 PHE A N 1
ATOM 568 C CA . PHE A 1 71 ? -42.226 -7.175 4.495 1.00 48.72 71 PHE A CA 1
ATOM 569 C C . PHE A 1 71 ? -42.318 -7.353 2.976 1.00 48.72 71 PHE A C 1
ATOM 571 O O . PHE A 1 71 ? -41.451 -8.011 2.429 1.00 48.72 71 PHE A O 1
ATOM 578 N N . PHE A 1 72 ? -43.347 -6.806 2.315 1.00 46.09 72 PHE A N 1
ATOM 579 C CA . PHE A 1 72 ? -43.543 -6.897 0.862 1.00 46.09 72 PHE A CA 1
ATOM 580 C C . PHE A 1 72 ? -43.367 -5.547 0.144 1.00 46.09 72 PHE A C 1
ATOM 582 O O . PHE A 1 72 ? -43.139 -5.525 -1.057 1.00 46.09 72 PHE A O 1
ATOM 589 N N . ASN A 1 73 ? -43.382 -4.420 0.871 1.00 47.22 73 ASN A N 1
ATOM 590 C CA . ASN A 1 73 ? -42.905 -3.119 0.367 1.00 47.22 73 ASN A CA 1
ATOM 591 C C . ASN A 1 73 ? -41.363 -3.031 0.302 1.00 47.22 73 ASN A C 1
ATOM 593 O O . ASN A 1 73 ? -40.808 -1.968 0.031 1.00 47.22 73 ASN A O 1
ATOM 597 N N . SER A 1 74 ? -40.650 -4.120 0.591 1.00 45.34 74 SER A N 1
ATOM 598 C CA . SER A 1 74 ? -39.198 -4.252 0.428 1.00 45.34 74 SER A CA 1
ATOM 599 C C . SER A 1 74 ? -38.726 -4.231 -1.030 1.00 45.34 74 SER A C 1
ATOM 601 O O . SER A 1 74 ? -37.529 -4.082 -1.261 1.00 45.34 74 SER A O 1
ATOM 603 N N . SER A 1 75 ? -39.651 -4.273 -1.995 1.00 48.44 75 SER A N 1
ATOM 604 C CA . SER A 1 75 ? -39.339 -4.431 -3.418 1.00 48.44 75 SER A CA 1
ATOM 605 C C . SER A 1 75 ? -38.586 -3.249 -4.024 1.00 48.44 75 SER A C 1
ATOM 607 O O . SER A 1 75 ? -38.058 -3.357 -5.129 1.00 48.44 75 SER A O 1
ATOM 609 N N . HIS A 1 76 ? -38.544 -2.108 -3.328 1.00 50.50 76 HIS A N 1
ATOM 610 C CA . HIS A 1 76 ? -37.938 -0.876 -3.828 1.00 50.50 76 HIS A CA 1
ATOM 611 C C . HIS A 1 76 ? -36.464 -0.676 -3.443 1.00 50.50 76 HIS A C 1
ATOM 613 O O . HIS A 1 76 ? -35.777 0.031 -4.176 1.00 50.50 76 HIS A O 1
ATOM 619 N N . ASP A 1 77 ? -35.950 -1.305 -2.375 1.00 62.12 77 ASP A N 1
ATOM 620 C CA . ASP A 1 77 ? -34.532 -1.168 -1.974 1.00 62.12 77 ASP A CA 1
ATOM 621 C C . ASP A 1 77 ? -33.665 -2.403 -2.282 1.00 62.12 77 ASP A C 1
ATOM 623 O O . ASP A 1 77 ? -32.445 -2.358 -2.135 1.00 62.12 77 ASP A O 1
ATOM 627 N N . GLY A 1 78 ? -34.279 -3.501 -2.740 1.00 71.06 78 GLY A N 1
ATOM 628 C CA . GLY A 1 78 ? -33.579 -4.716 -3.158 1.00 71.06 78 GLY A CA 1
ATOM 629 C C . GLY A 1 78 ? -33.101 -5.622 -2.019 1.00 71.06 78 GLY A C 1
ATOM 630 O O . GLY A 1 78 ? -32.441 -6.625 -2.302 1.00 71.06 78 GLY A O 1
ATOM 631 N N . THR A 1 79 ? -33.452 -5.331 -0.758 1.00 77.88 79 THR A N 1
ATOM 632 C CA . THR A 1 79 ? -33.061 -6.138 0.414 1.00 77.88 79 THR A CA 1
ATOM 633 C C . THR A 1 79 ? -33.547 -7.589 0.315 1.00 77.88 79 THR A C 1
ATOM 635 O O . THR A 1 79 ? -32.889 -8.485 0.845 1.00 77.88 79 THR A O 1
ATOM 638 N N . GLU A 1 80 ? -34.658 -7.866 -0.385 1.00 77.19 80 GLU A N 1
ATOM 639 C CA . GLU A 1 80 ? -35.200 -9.234 -0.482 1.00 77.19 80 GLU A CA 1
ATOM 640 C C . GLU A 1 80 ? -34.223 -10.216 -1.117 1.00 77.19 80 GLU A C 1
ATOM 642 O O . GLU A 1 80 ? -34.169 -11.374 -0.709 1.00 77.19 80 GLU A O 1
ATOM 647 N N . LYS A 1 81 ? -33.387 -9.738 -2.047 1.00 85.25 81 LYS A N 1
ATOM 648 C CA . LYS A 1 81 ? -32.362 -10.547 -2.724 1.00 85.25 81 LYS A CA 1
ATOM 649 C C . LYS A 1 81 ? -31.306 -11.105 -1.762 1.00 85.25 81 LYS A C 1
ATOM 651 O O . LYS A 1 81 ? -30.524 -11.972 -2.145 1.00 85.25 81 LYS A O 1
ATOM 656 N N . PHE A 1 82 ? -31.257 -10.596 -0.531 1.00 88.62 82 PHE A N 1
ATOM 657 C CA . PHE A 1 82 ? -30.293 -10.987 0.490 1.00 88.62 82 PHE A CA 1
ATOM 658 C C . PHE A 1 82 ? -30.899 -11.812 1.628 1.00 88.62 82 PHE A C 1
ATOM 660 O O . PHE A 1 82 ? -30.131 -12.306 2.446 1.00 88.62 82 PHE A O 1
ATOM 667 N N . ILE A 1 83 ? -32.228 -11.988 1.697 1.00 88.19 83 ILE A N 1
ATOM 668 C CA . ILE A 1 83 ? -32.885 -12.694 2.815 1.00 88.19 83 ILE A CA 1
ATOM 669 C C . ILE A 1 83 ? -32.356 -14.123 2.937 1.00 88.19 83 ILE A C 1
ATOM 671 O O . ILE A 1 83 ? -31.859 -14.485 4.000 1.00 88.19 83 ILE A O 1
ATOM 675 N N . GLU A 1 84 ? -32.364 -14.886 1.841 1.00 88.38 84 GLU A N 1
ATOM 676 C CA . GLU A 1 84 ? -31.846 -16.262 1.815 1.00 88.38 84 GLU A CA 1
ATOM 677 C C . GLU A 1 84 ? -30.379 -16.313 2.272 1.00 88.38 84 GLU A C 1
ATOM 679 O O . GLU A 1 84 ? -30.017 -17.104 3.138 1.00 88.38 84 GLU A O 1
ATOM 684 N N . LYS A 1 85 ? -29.540 -15.386 1.787 1.00 91.25 85 LYS A N 1
ATOM 685 C CA . LYS A 1 85 ? -28.121 -15.304 2.178 1.00 91.25 85 LYS A CA 1
ATOM 686 C C . LYS A 1 85 ? -27.932 -14.960 3.663 1.00 91.25 85 LYS A C 1
ATOM 688 O O . LYS A 1 85 ? -26.966 -15.412 4.275 1.00 91.25 85 LYS A O 1
ATOM 693 N N . ILE A 1 86 ? -28.811 -14.141 4.249 1.00 92.44 86 ILE A N 1
ATOM 694 C CA . ILE A 1 86 ? -28.786 -13.800 5.682 1.00 92.44 86 ILE A CA 1
ATOM 695 C C . ILE A 1 86 ? -29.236 -14.998 6.525 1.00 92.44 86 ILE A C 1
ATOM 697 O O . ILE A 1 86 ? -28.617 -15.275 7.552 1.00 92.44 86 ILE A O 1
ATOM 701 N N . GLU A 1 87 ? -30.273 -15.719 6.098 1.00 89.94 87 GLU A N 1
ATOM 702 C CA . GLU A 1 87 ? -30.744 -16.935 6.771 1.00 89.94 87 GLU A CA 1
ATOM 703 C C . GLU A 1 87 ? -29.679 -18.035 6.744 1.00 89.94 87 GLU A C 1
ATOM 705 O O . GLU A 1 87 ? -29.382 -18.630 7.780 1.00 89.94 87 GLU A O 1
ATOM 710 N N . GLU A 1 88 ? -29.015 -18.237 5.602 1.00 90.75 88 GLU A N 1
ATOM 711 C CA . GLU A 1 88 ? -27.876 -19.153 5.479 1.00 90.75 88 GLU A CA 1
ATOM 712 C C . GLU A 1 88 ? -26.746 -18.823 6.461 1.00 90.75 88 GLU A C 1
ATOM 714 O O . GLU A 1 88 ? -26.023 -19.723 6.888 1.00 90.75 88 GLU A O 1
ATOM 719 N N . LEU A 1 89 ? -26.569 -17.546 6.816 1.00 89.00 89 LEU A N 1
ATOM 720 C CA . LEU A 1 89 ? -25.575 -17.057 7.775 1.00 89.00 89 LEU A CA 1
ATOM 721 C C . LEU A 1 89 ? -25.999 -17.208 9.249 1.00 89.00 89 LEU A C 1
ATOM 723 O O . LEU A 1 89 ? -25.211 -16.833 10.120 1.00 89.00 89 LEU A O 1
ATOM 727 N N . ASP A 1 90 ? -27.202 -17.723 9.536 1.00 89.56 90 ASP A N 1
ATOM 728 C CA . ASP A 1 90 ? -27.856 -17.634 10.857 1.00 89.56 90 ASP A CA 1
ATOM 729 C C . ASP A 1 90 ? -27.900 -16.174 11.365 1.00 89.56 90 ASP A C 1
ATOM 731 O O . ASP A 1 90 ? -27.664 -15.851 12.535 1.00 89.56 90 ASP A O 1
ATOM 735 N N . GLY A 1 91 ? -28.110 -15.244 10.425 1.00 91.25 91 GLY A N 1
ATOM 736 C CA . GLY A 1 91 ? -28.135 -13.810 10.666 1.00 91.25 91 GLY A CA 1
ATOM 737 C C . GLY A 1 91 ? -29.518 -13.305 11.069 1.00 91.25 91 GLY A C 1
ATOM 738 O O . GLY A 1 91 ? -30.551 -13.817 10.649 1.00 91.25 91 GLY A O 1
ATOM 739 N N . ILE A 1 92 ? -29.547 -12.241 11.872 1.00 92.69 92 ILE A N 1
ATOM 740 C CA . ILE A 1 92 ? -30.790 -11.589 12.297 1.00 92.69 92 ILE A CA 1
ATOM 741 C C . ILE A 1 92 ? -30.965 -10.286 11.521 1.00 92.69 92 ILE A C 1
ATOM 743 O O . ILE A 1 92 ? -30.178 -9.355 11.694 1.00 92.69 92 ILE A O 1
ATOM 747 N N . LEU A 1 93 ? -32.033 -10.186 10.731 1.00 91.19 93 LEU A N 1
ATOM 748 C CA . LEU A 1 93 ? -32.441 -8.938 10.088 1.00 91.19 93 LEU A CA 1
ATOM 749 C C . LEU A 1 93 ? -33.325 -8.106 11.031 1.00 91.19 93 LEU A C 1
ATOM 751 O O . LEU A 1 93 ? -34.332 -8.585 11.556 1.00 91.19 93 LEU A O 1
ATOM 755 N N . VAL A 1 94 ? -32.964 -6.840 11.240 1.00 90.62 94 VAL A N 1
ATOM 756 C CA . VAL A 1 94 ? -33.753 -5.865 12.004 1.00 90.62 94 VAL A CA 1
ATOM 757 C C . VAL A 1 94 ? -33.993 -4.607 11.179 1.00 90.62 94 VAL A C 1
ATOM 759 O O . VAL A 1 94 ? -33.100 -4.120 10.495 1.00 90.62 94 VAL A O 1
ATOM 762 N N . ASN A 1 95 ? -35.195 -4.043 11.278 1.00 86.94 95 ASN A N 1
ATOM 763 C CA . ASN A 1 95 ? -35.561 -2.832 10.547 1.00 86.94 95 ASN A CA 1
ATOM 764 C C . ASN A 1 95 ? -35.451 -1.605 11.454 1.00 86.94 95 ASN A C 1
ATOM 766 O O . ASN A 1 95 ? -36.068 -1.557 12.523 1.00 86.94 95 ASN A O 1
ATOM 770 N N . SER A 1 96 ? -34.687 -0.609 11.011 1.00 87.25 96 SER A N 1
ATOM 771 C CA . SER A 1 96 ? -34.704 0.725 11.602 1.00 87.25 96 SER A CA 1
ATOM 772 C C . SER A 1 96 ? -35.952 1.485 11.154 1.00 87.25 96 SER A C 1
ATOM 774 O O . SER A 1 96 ? -36.433 1.307 10.039 1.00 87.25 96 SER A O 1
ATOM 776 N N . LYS A 1 97 ? -36.468 2.367 12.011 1.00 81.88 97 LYS A N 1
ATOM 777 C CA . LYS A 1 97 ? -37.563 3.290 11.666 1.00 81.88 97 LYS A CA 1
ATOM 778 C C . LYS A 1 97 ? -37.100 4.507 10.869 1.00 81.88 97 LYS A C 1
ATOM 780 O O . LYS A 1 97 ? -37.918 5.139 10.212 1.00 81.88 97 LYS A O 1
ATOM 785 N N . PHE A 1 98 ? -35.821 4.854 10.974 1.00 81.19 98 PHE A N 1
ATOM 786 C CA . PHE A 1 98 ? -35.239 6.040 10.354 1.00 81.19 98 PHE A CA 1
ATOM 787 C C . PHE A 1 98 ? -33.816 5.747 9.874 1.00 81.19 98 PHE A C 1
ATOM 789 O O . PHE A 1 98 ? -33.144 4.858 10.407 1.00 81.19 98 PHE A O 1
ATOM 796 N N . GLY A 1 99 ? -33.343 6.525 8.905 1.00 82.69 99 GLY A N 1
ATOM 797 C CA . GLY A 1 99 ? -31.922 6.609 8.585 1.00 82.69 99 GLY A CA 1
ATOM 798 C C . GLY A 1 99 ? -31.125 7.279 9.708 1.00 82.69 99 GLY A C 1
ATOM 799 O O . GLY A 1 99 ? -31.685 7.937 10.593 1.00 82.69 99 GLY A O 1
ATOM 800 N N . ILE A 1 100 ? -29.805 7.111 9.669 1.00 86.50 100 ILE A N 1
ATOM 801 C CA . ILE A 1 100 ? -28.881 7.800 10.571 1.00 86.50 100 ILE A CA 1
ATOM 802 C C . ILE A 1 100 ? -28.412 9.056 9.843 1.00 86.50 100 ILE A C 1
ATOM 804 O O . ILE A 1 100 ? -27.711 8.953 8.847 1.00 86.50 100 ILE A O 1
ATOM 808 N N . THR A 1 101 ? -28.831 10.222 10.329 1.00 84.94 101 THR A N 1
ATOM 809 C CA . THR A 1 101 ? -28.497 11.524 9.726 1.00 84.94 101 THR A CA 1
ATOM 810 C C . THR A 1 101 ? -28.015 12.496 10.797 1.00 84.94 101 THR A C 1
ATOM 812 O O . THR A 1 101 ? -28.426 12.360 11.954 1.00 84.94 101 THR A O 1
ATOM 815 N N . GLY A 1 102 ? -27.259 13.531 10.431 1.00 80.62 102 GLY A N 1
ATOM 816 C CA . GLY A 1 102 ? -26.750 14.551 11.357 1.00 80.62 102 GLY A CA 1
ATOM 817 C C . GLY A 1 102 ? -27.841 15.221 12.205 1.00 80.62 102 GLY A C 1
ATOM 818 O O . GLY A 1 102 ? -27.634 15.494 13.384 1.00 80.62 102 GLY A O 1
ATOM 819 N N . ARG A 1 103 ? -29.064 15.355 11.665 1.00 81.81 103 ARG A N 1
ATOM 820 C CA . ARG A 1 103 ? -30.248 15.905 12.367 1.00 81.81 103 ARG A CA 1
ATOM 821 C C . ARG A 1 103 ? -30.666 15.122 13.619 1.00 81.81 103 ARG A C 1
ATOM 823 O O . ARG A 1 103 ? -31.527 15.572 14.374 1.00 81.81 103 ARG A O 1
ATOM 830 N N . VAL A 1 104 ? -30.145 13.909 13.799 1.00 83.81 104 VAL A N 1
ATOM 831 C CA . VAL A 1 104 ? -30.437 13.062 14.961 1.00 83.81 104 VAL A CA 1
ATOM 832 C C . VAL A 1 104 ? -29.700 13.555 16.205 1.00 83.81 104 VAL A C 1
ATOM 834 O O . VAL A 1 104 ? -30.229 13.394 17.303 1.00 83.81 104 VAL A O 1
ATOM 837 N N . ILE A 1 105 ? -28.537 14.196 16.047 1.00 82.44 105 ILE A N 1
ATOM 838 C CA . ILE A 1 105 ? -27.692 14.648 17.164 1.00 82.44 105 ILE A CA 1
ATOM 839 C C . ILE A 1 105 ? -28.454 15.641 18.056 1.00 82.44 105 ILE A C 1
ATOM 841 O O . ILE A 1 105 ? -28.441 15.499 19.273 1.00 82.44 105 ILE A O 1
ATOM 845 N N . ASP A 1 106 ? -29.238 16.550 17.471 1.00 81.94 106 ASP A N 1
ATOM 846 C CA . ASP A 1 106 ? -30.044 17.522 18.231 1.00 81.94 106 ASP A CA 1
ATOM 847 C C . ASP A 1 106 ? -31.186 16.879 19.043 1.00 81.94 106 ASP A C 1
ATOM 849 O O . ASP A 1 106 ? -31.745 17.486 19.958 1.00 81.94 106 ASP A O 1
ATOM 853 N N . LYS A 1 107 ? -31.576 15.645 18.697 1.00 82.44 107 LYS A N 1
ATOM 854 C CA . LYS A 1 107 ? -32.731 14.937 19.276 1.00 82.44 107 LYS A CA 1
ATOM 855 C C . LYS A 1 107 ? -32.340 13.869 20.293 1.00 82.44 107 LYS A C 1
ATOM 857 O O . LYS A 1 107 ? -33.221 13.300 20.941 1.00 82.44 107 LYS A O 1
ATOM 862 N N . VAL A 1 108 ? -31.053 13.555 20.408 1.00 83.94 108 VAL A N 1
ATOM 863 C CA . VAL A 1 108 ? -30.540 12.389 21.129 1.00 83.94 108 VAL A CA 1
ATOM 864 C C . VAL A 1 108 ? -29.496 12.843 22.144 1.00 83.94 108 VAL A C 1
ATOM 866 O O . VAL A 1 108 ? -28.586 13.587 21.807 1.00 83.94 108 VAL A O 1
ATOM 869 N N . LYS A 1 109 ? -29.622 12.390 23.398 1.00 81.56 109 LYS A N 1
ATOM 870 C CA . LYS A 1 109 ? -28.716 12.780 24.497 1.00 81.56 109 LYS A CA 1
ATOM 871 C C . LYS A 1 109 ? -27.739 11.678 24.916 1.00 81.56 109 LYS A C 1
ATOM 873 O O . LYS A 1 109 ? -26.800 11.943 25.659 1.00 81.56 109 LYS A O 1
ATOM 878 N N . SER A 1 110 ? -27.960 10.449 24.454 1.00 83.19 110 SER A N 1
ATOM 879 C CA . SER A 1 110 ? -27.161 9.272 24.799 1.00 83.19 110 SER A CA 1
ATOM 880 C C . SER A 1 110 ? -27.123 8.257 23.653 1.00 83.19 110 SER A C 1
ATOM 882 O O . SER A 1 110 ? -27.992 8.244 22.777 1.00 83.19 110 SER A O 1
ATOM 884 N N . GLU A 1 111 ? -26.161 7.332 23.689 1.00 81.38 111 GLU A N 1
ATOM 885 C CA . GLU A 1 111 ? -26.122 6.187 22.766 1.00 81.38 111 GLU A CA 1
ATOM 886 C C . GLU A 1 111 ? -27.416 5.360 22.826 1.00 81.38 111 GLU A C 1
ATOM 888 O O . GLU A 1 111 ? -27.908 4.877 21.807 1.00 81.38 111 GLU A O 1
ATOM 893 N N . PHE A 1 112 ? -28.000 5.186 24.016 1.00 83.88 112 PHE A N 1
ATOM 894 C CA . PHE A 1 112 ? -29.228 4.408 24.160 1.00 83.88 112 PHE A CA 1
ATOM 895 C C . PHE A 1 112 ? -30.441 5.110 23.537 1.00 83.88 112 PHE A C 1
ATOM 897 O O . PHE A 1 112 ? -31.298 4.450 22.935 1.00 83.88 112 PHE A O 1
ATOM 904 N N . ASP A 1 113 ? -30.487 6.440 23.624 1.00 86.31 113 ASP A N 1
ATOM 905 C CA . ASP A 1 113 ? -31.504 7.257 22.966 1.00 86.31 113 ASP A CA 1
ATOM 906 C C . ASP A 1 113 ? -31.409 7.165 21.442 1.00 86.31 113 ASP A C 1
ATOM 908 O O . ASP A 1 113 ? -32.452 7.135 20.786 1.00 86.31 113 ASP A O 1
ATOM 912 N N . LEU A 1 114 ? -30.204 7.008 20.877 1.00 87.88 114 LEU A N 1
ATOM 913 C CA . LEU A 1 114 ? -30.026 6.757 19.445 1.00 87.88 114 LEU A CA 1
ATOM 914 C C . LEU A 1 114 ? -30.739 5.467 19.028 1.00 87.88 114 LEU A C 1
ATOM 916 O O . LEU A 1 114 ? -31.585 5.476 18.133 1.00 87.88 114 LEU A O 1
ATOM 920 N N . TYR A 1 115 ? -30.473 4.354 19.720 1.00 89.06 115 TYR A N 1
ATOM 921 C CA . TYR A 1 115 ? -31.151 3.087 19.424 1.00 89.06 115 TYR A CA 1
ATOM 922 C C . TYR A 1 115 ? -32.663 3.192 19.620 1.00 89.06 115 TYR A C 1
ATOM 924 O O . TYR A 1 115 ? -33.424 2.586 18.870 1.00 89.06 115 TYR A O 1
ATOM 932 N N . LYS A 1 116 ? -33.133 3.956 20.612 1.00 88.06 116 LYS A N 1
ATOM 933 C CA . LYS A 1 116 ? -34.567 4.188 20.823 1.00 88.06 116 LYS A CA 1
ATOM 934 C C . LYS A 1 116 ? -35.182 4.989 19.673 1.00 88.06 116 LYS A C 1
ATOM 936 O O . LYS A 1 116 ? -36.248 4.594 19.197 1.00 88.06 116 LYS A O 1
ATOM 941 N N . TYR A 1 117 ? -34.517 6.054 19.223 1.00 87.12 117 TYR A N 1
ATOM 942 C CA . TYR A 1 117 ? -34.930 6.883 18.089 1.00 87.12 117 TYR A CA 1
ATOM 943 C C . TYR A 1 117 ? -35.069 6.040 16.820 1.00 87.12 117 TYR A C 1
ATOM 945 O O . TYR A 1 117 ? -36.125 6.039 16.192 1.00 87.12 117 TYR A O 1
ATOM 953 N N . LEU A 1 118 ? -34.066 5.209 16.529 1.00 87.88 118 LEU A N 1
ATOM 954 C CA . LEU A 1 118 ? -34.062 4.280 15.395 1.00 87.88 118 LEU A CA 1
ATOM 955 C C . LEU A 1 118 ? -35.095 3.139 15.530 1.00 87.88 118 LEU A C 1
ATOM 957 O O . LEU A 1 118 ? -35.274 2.349 14.610 1.00 87.88 118 LEU A O 1
ATOM 961 N N . GLY A 1 119 ? -35.801 3.017 16.661 1.00 88.00 119 GLY A N 1
ATOM 962 C CA . GLY A 1 119 ? -36.731 1.911 16.924 1.00 88.00 119 GLY A CA 1
ATOM 963 C C . GLY A 1 119 ? -36.047 0.586 17.289 1.00 88.00 119 GLY A C 1
ATOM 964 O O . GLY A 1 119 ? -36.708 -0.441 17.417 1.00 88.00 119 GLY A O 1
ATOM 965 N N . LEU A 1 120 ? -34.740 0.616 17.538 1.00 90.38 120 LEU A N 1
ATOM 966 C CA . LEU A 1 120 ? -33.846 -0.513 17.786 1.00 90.38 120 LEU A CA 1
ATOM 967 C C . LEU A 1 120 ? -33.538 -0.712 19.284 1.00 90.38 120 LEU A C 1
ATOM 969 O O . LEU A 1 120 ? -32.476 -1.208 19.656 1.00 90.38 120 LEU A O 1
ATOM 973 N N . ARG A 1 121 ? -34.474 -0.383 20.187 1.00 87.56 121 ARG A N 1
ATOM 974 C CA . ARG A 1 121 ? -34.279 -0.509 21.652 1.00 87.56 121 ARG A CA 1
ATOM 975 C C . ARG A 1 121 ? -33.819 -1.911 22.083 1.00 87.56 121 ARG A C 1
ATOM 977 O O . ARG A 1 121 ? -33.005 -2.049 22.993 1.00 87.56 121 ARG A O 1
ATOM 984 N N . ARG A 1 122 ? -34.341 -2.961 21.435 1.00 87.19 122 ARG A N 1
ATOM 985 C CA . ARG A 1 122 ? -33.944 -4.355 21.706 1.00 87.19 122 ARG A CA 1
ATOM 986 C C . ARG A 1 122 ? -32.496 -4.630 21.295 1.00 87.19 122 ARG A C 1
ATOM 988 O O . ARG A 1 122 ? -31.808 -5.332 22.028 1.00 87.19 122 ARG A O 1
ATOM 995 N N . LEU A 1 123 ? -32.042 -4.043 20.186 1.00 87.88 123 LEU A N 1
ATOM 996 C CA . LEU A 1 123 ? -30.656 -4.132 19.737 1.00 87.88 123 LEU A CA 1
ATOM 997 C C . LEU A 1 123 ? -29.727 -3.436 20.734 1.00 87.88 123 LEU A C 1
ATOM 999 O O . LEU A 1 123 ? -28.794 -4.066 21.209 1.00 87.88 123 LEU A O 1
ATOM 1003 N N . GLY A 1 124 ? -30.044 -2.208 21.159 1.00 85.25 124 GLY A N 1
ATOM 1004 C CA . GLY A 1 124 ? -29.265 -1.513 22.193 1.00 85.25 124 GLY A CA 1
ATOM 1005 C C . GLY A 1 124 ? -29.119 -2.342 23.480 1.00 85.25 124 GLY A C 1
ATOM 1006 O O . GLY A 1 124 ? -28.023 -2.492 24.012 1.00 85.25 124 GLY A O 1
ATOM 1007 N N . ASN A 1 125 ? -30.202 -2.977 23.944 1.00 85.00 125 ASN A N 1
ATOM 1008 C CA . ASN A 1 125 ? -30.159 -3.888 25.098 1.00 85.00 125 ASN A CA 1
ATOM 1009 C C . ASN A 1 125 ? -29.328 -5.155 24.857 1.00 85.00 125 ASN A C 1
ATOM 1011 O O . ASN A 1 125 ? -28.763 -5.703 25.804 1.00 85.00 125 ASN A O 1
ATOM 1015 N N . LEU A 1 126 ? -29.309 -5.663 23.623 1.00 84.12 126 LEU A N 1
ATOM 1016 C CA . LEU A 1 126 ? -28.493 -6.810 23.255 1.00 84.12 126 LEU A CA 1
ATOM 1017 C C . LEU A 1 126 ? -27.018 -6.428 23.304 1.00 84.12 126 LEU A C 1
ATOM 1019 O O . LEU A 1 126 ? -26.263 -7.119 23.975 1.00 84.12 126 LEU A O 1
ATOM 1023 N N . ILE A 1 127 ? -26.631 -5.315 22.676 1.00 83.00 127 ILE A N 1
ATOM 1024 C CA . ILE A 1 127 ? -25.227 -4.906 22.594 1.00 83.00 127 ILE A CA 1
ATOM 1025 C C . ILE A 1 127 ? -24.635 -4.646 23.986 1.00 83.00 127 ILE A C 1
ATOM 1027 O O . ILE A 1 127 ? -23.526 -5.097 24.242 1.00 83.00 127 ILE A O 1
ATOM 1031 N N . LYS A 1 128 ? -25.406 -4.094 24.943 1.00 79.50 128 LYS A N 1
ATOM 1032 C CA . LYS A 1 128 ? -24.979 -3.975 26.361 1.00 79.50 128 LYS A CA 1
ATOM 1033 C C . LYS A 1 128 ? -24.474 -5.290 26.976 1.00 79.50 128 LYS A C 1
ATOM 1035 O O . LYS A 1 128 ? -23.712 -5.271 27.937 1.00 79.50 128 LYS A O 1
ATOM 1040 N N . LYS A 1 129 ? -24.923 -6.446 26.472 1.00 80.38 129 LYS A N 1
ATOM 1041 C CA . LYS A 1 129 ? -24.523 -7.775 26.968 1.00 80.38 129 LYS A CA 1
ATOM 1042 C C . LYS A 1 129 ? -23.225 -8.291 26.338 1.00 80.38 129 LYS A C 1
ATOM 1044 O O . LYS A 1 129 ? -22.681 -9.273 26.845 1.00 80.38 129 LYS A O 1
ATOM 1049 N N . TYR A 1 130 ? -22.741 -7.657 25.271 1.00 76.19 130 TYR A N 1
ATOM 1050 C CA . TYR A 1 130 ? -21.553 -8.047 24.517 1.00 76.19 130 TYR A CA 1
ATOM 1051 C C . TYR A 1 130 ? -20.455 -6.989 24.700 1.00 76.19 130 TYR A C 1
ATOM 1053 O O . TYR A 1 130 ? -20.526 -5.928 24.091 1.00 76.19 130 TYR A O 1
ATOM 1061 N N . PRO A 1 131 ? -19.426 -7.252 25.528 1.00 60.59 131 PRO A N 1
ATOM 1062 C CA . PRO A 1 131 ? -18.404 -6.255 25.865 1.00 60.59 131 PRO A CA 1
ATOM 1063 C C . PRO A 1 131 ? -17.508 -5.835 24.687 1.00 60.59 131 PRO A C 1
ATOM 1065 O O . PRO A 1 131 ? -16.781 -4.856 24.818 1.00 60.59 131 PRO A O 1
ATOM 1068 N N . GLN A 1 132 ? -17.553 -6.553 23.560 1.00 69.94 132 GLN A N 1
ATOM 1069 C CA . GLN A 1 132 ? -16.885 -6.203 22.306 1.00 69.94 132 GLN A CA 1
ATOM 1070 C C . GLN A 1 132 ? -17.874 -6.410 21.154 1.00 69.94 132 GLN A C 1
ATOM 1072 O O . GLN A 1 132 ? -18.242 -7.547 20.845 1.00 69.94 132 GLN A O 1
ATOM 1077 N N . ALA A 1 133 ? -18.322 -5.310 20.555 1.00 83.19 133 ALA A N 1
ATOM 1078 C CA . ALA A 1 133 ? -19.141 -5.311 19.351 1.00 83.19 133 ALA A CA 1
ATOM 1079 C C . ALA A 1 133 ? -18.380 -4.620 18.217 1.00 83.19 133 ALA A C 1
ATOM 1081 O O . ALA A 1 133 ? -17.642 -3.658 18.454 1.00 83.19 133 ALA A O 1
ATOM 1082 N N . THR A 1 134 ? -18.586 -5.111 16.999 1.00 90.19 134 THR A N 1
ATOM 1083 C CA . THR A 1 134 ? -17.979 -4.552 15.790 1.00 90.19 134 THR A CA 1
ATOM 1084 C C . THR A 1 134 ? -19.070 -4.095 14.840 1.00 90.19 134 THR A C 1
ATOM 1086 O O . THR A 1 134 ? -19.993 -4.857 14.538 1.00 90.19 134 THR A O 1
ATOM 1089 N N . PHE A 1 135 ? -18.988 -2.842 14.406 1.00 92.94 135 PHE A N 1
ATOM 1090 C CA . PHE A 1 135 ? -19.950 -2.208 13.516 1.00 92.94 135 PHE A CA 1
ATOM 1091 C C . PHE A 1 135 ? -19.337 -2.041 12.134 1.00 92.94 135 PHE A C 1
ATOM 1093 O O . PHE A 1 135 ? -18.201 -1.592 12.011 1.00 92.94 135 PHE A O 1
ATOM 1100 N N . TYR A 1 136 ? -20.117 -2.356 11.108 1.00 95.38 136 TYR A N 1
ATOM 1101 C CA . TYR A 1 136 ? -19.724 -2.246 9.712 1.00 95.38 136 TYR A CA 1
ATOM 1102 C C . TYR A 1 136 ? -20.706 -1.343 8.964 1.00 95.38 136 TYR A C 1
ATOM 1104 O O . TYR A 1 136 ? -21.901 -1.635 8.914 1.00 95.38 136 TYR A O 1
ATOM 1112 N N . PHE A 1 137 ? -20.192 -0.269 8.370 1.00 95.31 137 PHE A N 1
ATOM 1113 C CA . PHE A 1 137 ? -20.903 0.638 7.468 1.00 95.31 137 PHE A CA 1
ATOM 1114 C C . PHE A 1 137 ? -20.304 0.458 6.073 1.00 95.31 137 PHE A C 1
ATOM 1116 O O . PHE A 1 137 ? -19.269 1.039 5.763 1.00 95.31 137 PHE A O 1
ATOM 1123 N N . LEU A 1 138 ? -20.896 -0.436 5.275 1.00 94.12 138 LEU A N 1
ATOM 1124 C CA . LEU A 1 138 ? -20.306 -0.933 4.019 1.00 94.12 138 LEU A CA 1
ATOM 1125 C C . LEU A 1 138 ? -21.136 -0.572 2.786 1.00 94.12 138 LEU A C 1
ATOM 1127 O O . LEU A 1 138 ? -21.064 -1.259 1.767 1.00 94.12 138 LEU A O 1
ATOM 1131 N N . SER A 1 139 ? -21.968 0.468 2.885 1.00 90.75 139 SER A N 1
ATOM 1132 C CA . SER A 1 139 ? -22.750 0.940 1.743 1.00 90.75 139 SER A CA 1
ATOM 1133 C C . SER A 1 139 ? -21.821 1.317 0.582 1.00 90.75 139 SER A C 1
ATOM 1135 O O . SER A 1 139 ? -20.734 1.851 0.828 1.00 90.75 139 SER A O 1
ATOM 1137 N N . PRO A 1 140 ? -22.229 1.097 -0.678 1.00 87.56 140 PRO A N 1
ATOM 1138 C CA . PRO A 1 140 ? -21.559 1.698 -1.828 1.00 87.56 140 PRO A CA 1
ATOM 1139 C C . PRO A 1 140 ? -21.603 3.234 -1.809 1.00 87.56 140 PRO A C 1
ATOM 1141 O O . PRO A 1 140 ? -20.760 3.874 -2.423 1.00 87.56 140 PRO A O 1
ATOM 1144 N N . ASN A 1 141 ? -22.571 3.831 -1.103 1.00 90.81 141 ASN A N 1
ATOM 1145 C CA . ASN A 1 141 ? -22.644 5.278 -0.922 1.00 90.81 141 ASN A CA 1
ATOM 1146 C C . ASN A 1 141 ? -21.758 5.710 0.261 1.00 90.81 141 ASN A C 1
ATOM 1148 O O . ASN A 1 141 ? -22.123 5.512 1.423 1.00 90.81 141 ASN A O 1
ATOM 1152 N N . GLU A 1 142 ? -20.605 6.298 -0.062 1.00 91.50 142 GLU A N 1
ATOM 1153 C CA . GLU A 1 142 ? -19.622 6.800 0.903 1.00 91.50 142 GLU A CA 1
ATOM 1154 C C . GLU A 1 142 ? -20.205 7.865 1.846 1.00 91.50 142 GLU A C 1
ATOM 1156 O O . GLU A 1 142 ? -19.987 7.790 3.056 1.00 91.50 142 GLU A O 1
ATOM 1161 N N . GLU A 1 143 ? -20.989 8.818 1.332 1.00 91.06 143 GLU A N 1
ATOM 1162 C CA . GLU A 1 143 ? -21.541 9.922 2.128 1.00 91.06 143 GLU A CA 1
ATOM 1163 C C . GLU A 1 143 ? -22.432 9.410 3.266 1.00 91.06 143 GLU A C 1
ATOM 1165 O O . GLU A 1 143 ? -22.307 9.859 4.406 1.00 91.06 143 GLU A O 1
ATOM 1170 N N . LEU A 1 144 ? -23.272 8.407 2.985 1.00 89.81 144 LEU A N 1
ATOM 1171 C CA . LEU A 1 144 ? -24.135 7.789 3.997 1.00 89.81 144 LEU A CA 1
ATOM 1172 C C . LEU A 1 144 ? -23.333 7.062 5.084 1.00 89.81 144 LEU A C 1
ATOM 1174 O O . LEU A 1 144 ? -23.709 7.107 6.258 1.00 89.81 144 LEU A O 1
ATOM 1178 N N . ASN A 1 145 ? -22.232 6.397 4.717 1.00 92.75 145 ASN A N 1
ATOM 1179 C CA . ASN A 1 145 ? -21.366 5.737 5.695 1.00 92.75 145 ASN A CA 1
ATOM 1180 C C . ASN A 1 145 ? -20.694 6.776 6.605 1.00 92.75 145 ASN A C 1
ATOM 1182 O O . ASN A 1 145 ? -20.726 6.639 7.831 1.00 92.75 145 ASN A O 1
ATOM 1186 N N . LEU A 1 146 ? -20.130 7.836 6.015 1.00 91.81 146 LEU A N 1
ATOM 1187 C CA . LEU A 1 146 ? -19.444 8.905 6.742 1.00 91.81 146 LEU A CA 1
ATOM 1188 C C . LEU A 1 146 ? -20.390 9.676 7.664 1.00 91.81 146 LEU A C 1
ATOM 1190 O O . LEU A 1 146 ? -20.036 9.937 8.818 1.00 91.81 146 LEU A O 1
ATOM 1194 N N . GLU A 1 147 ? -21.597 10.008 7.197 1.00 90.94 147 GLU A N 1
ATOM 1195 C CA . GLU A 1 147 ? -22.608 10.687 8.010 1.00 90.94 147 GLU A CA 1
ATOM 1196 C C . GLU A 1 147 ? -22.991 9.828 9.222 1.00 90.94 147 GLU A C 1
ATOM 1198 O O . GLU A 1 147 ? -22.968 10.307 10.361 1.00 90.94 147 GLU A O 1
ATOM 1203 N N . ALA A 1 148 ? -23.265 8.537 9.011 1.00 90.88 148 ALA A N 1
ATOM 1204 C CA . ALA A 1 148 ? -23.645 7.636 10.090 1.00 90.88 148 ALA A CA 1
ATOM 1205 C C . ALA A 1 148 ? -22.532 7.474 11.137 1.00 90.88 148 ALA A C 1
ATOM 1207 O O . ALA A 1 148 ? -22.786 7.583 12.340 1.00 90.88 148 ALA A O 1
ATOM 1208 N N . VAL A 1 149 ? -21.289 7.263 10.697 1.00 90.62 149 VAL A N 1
ATOM 1209 C CA . VAL A 1 149 ? -20.132 7.129 11.593 1.00 90.62 149 VAL A CA 1
ATOM 1210 C C . VAL A 1 149 ? -19.855 8.426 12.348 1.00 90.62 149 VAL A C 1
ATOM 1212 O O . VAL A 1 149 ? -19.544 8.375 13.538 1.00 90.62 149 VAL A O 1
ATOM 1215 N N . SER A 1 150 ? -20.044 9.585 11.713 1.00 88.62 150 SER A N 1
ATOM 1216 C CA . SER A 1 150 ? -19.915 10.890 12.371 1.00 88.62 150 SER A CA 1
ATOM 1217 C C . SER A 1 150 ? -20.943 11.061 13.491 1.00 88.62 150 SER A C 1
ATOM 1219 O O . SER A 1 150 ? -20.586 11.475 14.592 1.00 88.62 150 SER A O 1
ATOM 1221 N N . VAL A 1 151 ? -22.198 10.651 13.267 1.00 88.56 151 VAL A N 1
ATOM 1222 C CA . VAL A 1 151 ? -23.242 10.648 14.308 1.00 88.56 151 VAL A CA 1
ATOM 1223 C C . VAL A 1 151 ? -22.849 9.751 15.486 1.00 88.56 151 VAL A C 1
ATOM 1225 O O . VAL A 1 151 ? -22.971 10.168 16.639 1.00 88.56 151 VAL A O 1
ATOM 1228 N N . PHE A 1 152 ? -22.328 8.547 15.225 1.00 86.69 152 PHE A N 1
ATOM 1229 C CA . PHE A 1 152 ? -21.825 7.668 16.287 1.00 86.69 152 PHE A CA 1
ATOM 1230 C C . PHE A 1 152 ? -20.637 8.280 17.041 1.00 86.69 152 PHE A C 1
ATOM 1232 O O . PHE A 1 152 ? -20.601 8.201 18.270 1.00 86.69 152 PHE A O 1
ATOM 1239 N N . LYS A 1 153 ? -19.691 8.913 16.334 1.00 83.62 153 LYS A N 1
ATOM 1240 C CA . LYS A 1 153 ? -18.518 9.571 16.932 1.00 83.62 153 LYS A CA 1
ATOM 1241 C C . LYS A 1 153 ? -18.926 10.724 17.851 1.00 83.62 153 LYS A C 1
ATOM 1243 O O . LYS A 1 153 ? -18.411 10.818 18.963 1.00 83.62 153 LYS A O 1
ATOM 1248 N N . GLU A 1 154 ? -19.864 11.568 17.424 1.00 83.19 154 GLU A N 1
ATOM 1249 C CA . GLU A 1 154 ? -20.357 12.686 18.238 1.00 83.19 154 GLU A CA 1
ATOM 1250 C C . GLU A 1 154 ? -21.137 12.208 19.466 1.00 83.19 154 GLU A C 1
ATOM 1252 O O . GLU A 1 154 ? -20.876 12.668 20.577 1.00 83.19 154 GLU A O 1
ATOM 1257 N N . ILE A 1 155 ? -22.029 11.225 19.314 1.00 81.25 155 ILE A N 1
ATOM 1258 C CA . ILE A 1 155 ? -22.818 10.700 20.441 1.00 81.25 155 ILE A CA 1
ATOM 1259 C C . ILE A 1 155 ? -21.928 9.980 21.466 1.00 81.25 155 ILE A C 1
ATOM 1261 O O . ILE A 1 155 ? -22.195 10.049 22.666 1.00 81.25 155 ILE A O 1
ATOM 1265 N N . ALA A 1 156 ? -20.827 9.356 21.039 1.00 77.81 156 ALA A N 1
ATOM 1266 C CA . ALA A 1 156 ? -19.868 8.718 21.944 1.00 77.81 156 ALA A CA 1
ATOM 1267 C C . ALA A 1 156 ? -19.160 9.710 22.894 1.00 77.81 156 ALA A C 1
ATOM 1269 O O . ALA A 1 156 ? -18.649 9.312 23.949 1.00 77.81 156 ALA A O 1
ATOM 1270 N N . LYS A 1 157 ? -19.139 11.012 22.559 1.00 77.06 157 LYS A N 1
ATOM 1271 C CA . LYS A 1 157 ? -18.621 12.065 23.452 1.00 77.06 157 LYS A CA 1
ATOM 1272 C C . LYS A 1 157 ? -19.524 12.268 24.672 1.00 77.06 157 LYS A C 1
ATOM 1274 O O . LYS A 1 157 ? -19.043 12.697 25.725 1.00 77.06 157 LYS A O 1
ATOM 1279 N N . CYS A 1 158 ? -20.808 11.919 24.579 1.00 72.19 158 CYS A N 1
ATOM 1280 C CA . CYS A 1 158 ? -21.743 12.002 25.695 1.00 72.19 158 CYS A CA 1
ATOM 1281 C C . CYS A 1 158 ? -21.339 11.026 26.823 1.00 72.19 158 CYS A C 1
ATOM 1283 O O . CYS A 1 158 ? -20.907 9.887 26.605 1.00 72.19 158 CYS A O 1
ATOM 1285 N N . LYS A 1 159 ? -21.422 11.487 28.077 1.00 61.62 159 LYS A N 1
ATOM 1286 C CA . LYS A 1 159 ? -21.023 10.698 29.260 1.00 61.62 159 LYS A CA 1
ATOM 1287 C C . LYS A 1 159 ? -22.182 9.912 29.894 1.00 61.62 159 LYS A C 1
ATOM 1289 O O . LYS A 1 159 ? -21.913 8.993 30.661 1.00 61.62 159 LYS A O 1
ATOM 1294 N N . GLU A 1 160 ? -23.433 10.230 29.564 1.00 63.41 160 GLU A N 1
ATOM 1295 C CA . GLU A 1 160 ? -24.635 9.620 30.155 1.00 63.41 160 GLU A CA 1
ATOM 1296 C C . GLU A 1 160 ? -25.112 8.374 29.380 1.00 63.41 160 GLU A C 1
ATOM 1298 O O . GLU A 1 160 ? -25.073 8.341 28.151 1.00 63.41 160 GLU A O 1
ATOM 1303 N N . ASP A 1 161 ? -25.562 7.342 30.109 1.00 60.81 161 ASP A N 1
ATOM 1304 C CA . ASP A 1 161 ? -26.228 6.131 29.588 1.00 60.81 161 ASP A CA 1
ATOM 1305 C C . ASP A 1 161 ? -25.525 5.407 28.423 1.00 60.81 161 ASP A C 1
ATOM 1307 O O . ASP A 1 161 ? -26.144 4.958 27.449 1.00 60.81 161 ASP A O 1
ATOM 1311 N N . ARG A 1 162 ? -24.209 5.215 28.565 1.00 66.00 162 ARG A N 1
ATOM 1312 C CA . ARG A 1 162 ? -23.395 4.465 27.600 1.00 66.00 162 ARG A CA 1
ATOM 1313 C C . ARG A 1 162 ? -23.898 3.034 27.423 1.00 66.00 162 ARG A C 1
ATOM 1315 O O . ARG A 1 162 ? -24.174 2.307 28.384 1.00 66.00 162 ARG A O 1
ATOM 1322 N N . VAL A 1 163 ? -24.024 2.630 26.165 1.00 66.06 163 VAL A N 1
ATOM 1323 C CA . VAL A 1 163 ? -24.364 1.262 25.765 1.00 66.06 163 VAL A CA 1
ATOM 1324 C C . VAL A 1 163 ? -23.082 0.450 25.644 1.00 66.06 163 VAL A C 1
ATOM 1326 O O . VAL A 1 163 ? -23.075 -0.726 26.015 1.00 66.06 163 VAL A O 1
ATOM 1329 N N . HIS A 1 164 ? -21.994 1.101 25.220 1.00 68.75 164 HIS A N 1
ATOM 1330 C CA . HIS A 1 164 ? -20.733 0.441 24.913 1.00 68.75 164 HIS A CA 1
ATOM 1331 C C . HIS A 1 164 ? -19.572 0.961 25.756 1.00 68.75 164 HIS A C 1
ATOM 1333 O O . HIS A 1 164 ? -19.414 2.161 25.972 1.00 68.75 164 HIS A O 1
ATOM 1339 N N . ASN A 1 165 ? -18.693 0.048 26.174 1.00 62.81 165 ASN A N 1
ATOM 1340 C CA . ASN A 1 165 ? -17.400 0.430 26.744 1.00 62.81 165 ASN A CA 1
ATOM 1341 C C . ASN A 1 165 ? -16.373 0.743 25.648 1.00 62.81 165 ASN A C 1
ATOM 1343 O O . ASN A 1 165 ? -15.606 1.688 25.799 1.00 62.81 165 ASN A O 1
ATOM 1347 N N . GLN A 1 166 ? -16.361 -0.040 24.565 1.00 68.69 166 GLN A N 1
ATOM 1348 C CA . GLN A 1 166 ? -15.487 0.105 23.400 1.00 68.69 166 GLN A CA 1
ATOM 1349 C C . GLN A 1 166 ? -16.163 -0.569 22.197 1.00 68.69 166 GLN A C 1
ATOM 1351 O O . GLN A 1 166 ? -16.720 -1.658 22.338 1.00 68.69 166 GLN A O 1
ATOM 1356 N N . VAL A 1 167 ? -16.121 0.078 21.030 1.00 77.94 167 VAL A N 1
ATOM 1357 C CA . VAL A 1 167 ? -16.662 -0.443 19.763 1.00 77.94 167 VAL A CA 1
ATOM 1358 C C . VAL A 1 167 ? -15.610 -0.258 18.686 1.00 77.94 167 VAL A C 1
ATOM 1360 O O . VAL A 1 167 ? -14.955 0.785 18.643 1.00 77.94 167 VAL A O 1
ATOM 1363 N N . GLN A 1 168 ? -15.469 -1.271 17.837 1.00 86.06 168 GLN A N 1
ATOM 1364 C CA . GLN A 1 168 ? -14.725 -1.174 16.586 1.00 86.06 168 GLN A CA 1
ATOM 1365 C C . GLN A 1 168 ? -15.709 -0.786 15.487 1.00 86.06 168 GLN A C 1
ATOM 1367 O O . GLN A 1 168 ? -16.687 -1.501 15.269 1.00 86.06 168 GLN A O 1
ATOM 1372 N N . ILE A 1 169 ? -15.489 0.343 14.827 1.00 90.25 169 ILE A N 1
ATOM 1373 C CA . ILE A 1 169 ? -16.342 0.837 13.749 1.00 90.25 169 ILE A CA 1
ATOM 1374 C C . ILE A 1 169 ? -15.530 0.820 12.463 1.00 90.25 169 ILE A C 1
ATOM 1376 O O . ILE A 1 169 ? -14.516 1.496 12.361 1.00 90.25 169 ILE A O 1
ATOM 1380 N N . TYR A 1 170 ? -16.002 0.077 11.475 1.00 92.62 170 TYR A N 1
ATOM 1381 C CA . TYR A 1 170 ? -15.411 0.011 10.151 1.00 92.62 170 TYR A CA 1
ATOM 1382 C C . TYR A 1 170 ? -16.311 0.734 9.152 1.00 92.62 170 TYR A C 1
ATOM 1384 O O . TYR A 1 170 ? -17.500 0.425 9.041 1.00 92.62 170 TYR A O 1
ATOM 1392 N N . CYS A 1 171 ? -15.741 1.696 8.436 1.00 93.56 171 CYS A N 1
ATOM 1393 C CA . CYS A 1 171 ? -16.451 2.598 7.539 1.00 93.56 171 CYS A CA 1
ATOM 1394 C C . CYS A 1 171 ? -15.891 2.483 6.123 1.00 93.56 171 CYS A C 1
ATOM 1396 O O . CYS A 1 171 ? -14.724 2.795 5.909 1.00 93.56 171 CYS A O 1
ATOM 1398 N N . HIS A 1 172 ? -16.701 2.050 5.161 1.00 94.62 172 HIS A N 1
ATOM 1399 C CA . HIS A 1 172 ? -16.307 2.035 3.757 1.00 94.62 172 HIS A CA 1
ATOM 1400 C C . HIS A 1 172 ? -16.346 3.455 3.181 1.00 94.62 172 HIS A C 1
ATOM 1402 O O . HIS A 1 172 ? -17.424 4.030 3.014 1.00 94.62 172 HIS A O 1
ATOM 1408 N N . ALA A 1 173 ? -15.167 4.019 2.927 1.00 93.81 173 ALA A N 1
ATOM 1409 C CA . ALA A 1 173 ? -14.978 5.372 2.414 1.00 93.81 173 ALA A CA 1
ATOM 1410 C C . ALA A 1 173 ? -13.556 5.545 1.868 1.00 93.81 173 ALA A C 1
ATOM 1412 O O . ALA A 1 173 ? -12.632 4.831 2.270 1.00 93.81 173 ALA A O 1
ATOM 1413 N N . ARG A 1 174 ? -13.344 6.541 1.006 1.00 91.4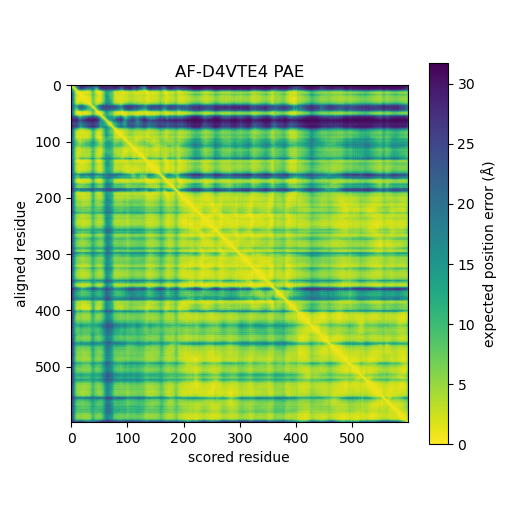4 174 ARG A N 1
ATOM 1414 C CA . ARG A 1 174 ? -12.010 6.888 0.523 1.00 91.44 174 ARG A CA 1
ATOM 1415 C C . ARG A 1 174 ? -11.126 7.412 1.656 1.00 91.44 174 ARG A C 1
ATOM 1417 O O . ARG A 1 174 ? -11.501 8.330 2.390 1.00 91.44 174 ARG A O 1
ATOM 1424 N N . LYS A 1 175 ? -9.893 6.917 1.773 1.00 85.56 175 LYS A N 1
ATOM 1425 C CA . LYS A 1 175 ? -8.919 7.389 2.763 1.00 85.56 175 LYS A CA 1
ATOM 1426 C C . LYS A 1 175 ? -8.243 8.674 2.276 1.00 85.56 175 LYS A C 1
ATOM 1428 O O . LYS A 1 175 ? -7.117 8.680 1.787 1.00 85.56 175 LYS A O 1
ATOM 1433 N N . ASN A 1 176 ? -8.957 9.789 2.394 1.00 82.00 176 ASN A N 1
ATOM 1434 C CA . ASN A 1 176 ? -8.478 11.131 2.057 1.00 82.00 176 ASN A CA 1
ATOM 1435 C C . ASN A 1 176 ? -8.206 11.977 3.324 1.00 82.00 176 ASN A C 1
ATOM 1437 O O . ASN A 1 176 ? -8.541 11.579 4.439 1.00 82.00 176 ASN A O 1
ATOM 1441 N N . ASN A 1 177 ? -7.637 13.177 3.156 1.00 72.94 177 ASN A N 1
ATOM 1442 C CA . ASN A 1 177 ? -7.313 14.076 4.275 1.00 72.94 177 ASN A CA 1
ATOM 1443 C C . ASN A 1 177 ? -8.528 14.478 5.135 1.00 72.94 177 ASN A C 1
ATOM 1445 O O . ASN A 1 177 ? -8.342 14.929 6.263 1.00 72.94 177 ASN A O 1
ATOM 1449 N N . GLN A 1 178 ? -9.754 14.405 4.609 1.00 76.62 178 GLN A N 1
ATOM 1450 C CA . GLN A 1 178 ? -10.970 14.719 5.363 1.00 76.62 178 GLN A CA 1
ATOM 1451 C C . GLN A 1 178 ? -11.396 13.510 6.199 1.00 76.62 178 GLN A C 1
ATOM 1453 O O . GLN A 1 178 ? -11.531 13.625 7.415 1.00 76.62 178 GLN A O 1
ATOM 1458 N N . ASN A 1 179 ? -11.510 12.344 5.567 1.00 83.12 179 ASN A N 1
ATOM 1459 C CA . ASN A 1 179 ? -12.017 11.118 6.175 1.00 83.12 179 ASN A CA 1
ATOM 1460 C C . ASN A 1 179 ? -11.027 10.507 7.175 1.00 83.12 179 ASN A C 1
ATOM 1462 O O . ASN A 1 179 ? -11.452 9.988 8.203 1.00 83.12 179 ASN A O 1
ATOM 1466 N N . GLN A 1 180 ? -9.711 10.642 6.953 1.00 75.25 180 GLN A N 1
ATOM 1467 C CA . GLN A 1 180 ? -8.685 10.214 7.919 1.00 75.25 180 GLN A CA 1
ATOM 1468 C C . GLN A 1 180 ? -8.845 10.887 9.292 1.00 75.25 180 GLN A C 1
ATOM 1470 O O . GLN A 1 180 ? -8.502 10.299 10.313 1.00 75.25 180 GLN A O 1
ATOM 1475 N N . LYS A 1 181 ? -9.431 12.092 9.357 1.00 75.69 181 LYS A N 1
ATOM 1476 C CA . LYS A 1 181 ? -9.710 12.773 10.634 1.00 75.69 181 LYS A CA 1
ATOM 1477 C C . LYS A 1 181 ? -10.734 12.024 11.487 1.00 75.69 181 LYS A C 1
ATOM 1479 O O . LYS A 1 181 ? -10.797 12.226 12.700 1.00 75.69 181 LYS A O 1
ATOM 1484 N N . LEU A 1 182 ? -11.543 11.152 10.883 1.00 77.56 182 LEU A N 1
ATOM 1485 C CA . LEU A 1 182 ? -12.460 10.296 11.628 1.00 77.56 182 LEU A CA 1
ATOM 1486 C C . LEU A 1 182 ? -11.711 9.207 12.406 1.00 77.56 182 LEU A C 1
ATOM 1488 O O . LEU A 1 182 ? -12.152 8.903 13.513 1.00 77.56 182 LEU A O 1
ATOM 1492 N N . GLU A 1 183 ? -10.568 8.719 11.904 1.00 76.00 183 GLU A N 1
ATOM 1493 C CA . GLU A 1 183 ? -9.701 7.745 12.596 1.00 76.00 183 GLU A CA 1
ATOM 1494 C C . GLU A 1 183 ? -8.972 8.360 13.806 1.00 76.00 183 GLU A C 1
ATOM 1496 O O . GLU A 1 183 ? -8.566 7.637 14.713 1.00 76.00 183 GLU A O 1
ATOM 1501 N N . ILE A 1 184 ? -8.833 9.693 13.865 1.00 68.69 184 ILE A N 1
ATOM 1502 C CA . ILE A 1 184 ? -8.193 10.377 14.997 1.00 68.69 184 ILE A CA 1
ATOM 1503 C C . ILE A 1 184 ? -9.042 10.187 16.264 1.00 68.69 184 ILE A C 1
ATOM 1505 O O . ILE A 1 184 ? -10.198 10.628 16.349 1.00 68.69 184 ILE A O 1
ATOM 1509 N N . CYS A 1 185 ? -8.446 9.520 17.253 1.00 57.50 185 CYS A N 1
ATOM 1510 C CA . CYS A 1 185 ? -9.030 9.250 18.561 1.00 57.50 185 CYS A CA 1
ATOM 1511 C C . CYS A 1 185 ? -8.906 10.477 19.483 1.00 57.50 185 CYS A C 1
ATOM 1513 O O . CYS A 1 185 ? -7.926 10.610 20.208 1.00 57.50 185 CYS A O 1
ATOM 1515 N N . ASP A 1 186 ? -9.922 11.345 19.515 1.00 59.47 186 ASP A N 1
ATOM 1516 C CA . ASP A 1 186 ? -10.003 12.503 20.432 1.00 59.47 186 ASP A CA 1
ATOM 1517 C C . ASP A 1 186 ? -10.359 12.084 21.881 1.00 59.47 186 ASP A C 1
ATOM 1519 O O . ASP A 1 186 ? -11.363 12.519 22.448 1.00 59.47 186 ASP A O 1
ATOM 1523 N N . GLY A 1 187 ? -9.616 11.143 22.474 1.00 53.31 187 GLY A N 1
ATOM 1524 C CA . GLY A 1 187 ? -9.933 10.582 23.800 1.00 53.31 187 GLY A CA 1
ATOM 1525 C C . GLY A 1 187 ? -11.223 9.741 23.847 1.00 53.31 187 GLY A C 1
ATOM 1526 O O . GLY A 1 187 ? -11.711 9.379 24.923 1.00 53.31 187 GLY A O 1
ATOM 1527 N N . LEU A 1 188 ? -11.791 9.419 22.681 1.00 57.31 188 LEU A N 1
ATOM 1528 C CA . LEU A 1 188 ? -12.928 8.516 22.521 1.00 57.31 188 LEU A CA 1
ATOM 1529 C C . LEU A 1 188 ? -12.483 7.054 22.638 1.00 57.31 188 LEU A C 1
ATOM 1531 O O . LEU A 1 188 ? -11.443 6.663 22.120 1.00 57.31 188 LEU A O 1
ATOM 1535 N N . LYS A 1 189 ? -13.306 6.218 23.286 1.00 59.72 189 LYS A N 1
ATOM 1536 C CA . LYS A 1 189 ? -13.048 4.769 23.380 1.00 59.72 189 LYS A CA 1
ATOM 1537 C C . LYS A 1 189 ? -13.406 4.002 22.102 1.00 59.72 189 LYS A C 1
ATOM 1539 O O . LYS A 1 189 ? -13.050 2.835 21.993 1.00 59.72 189 LYS A O 1
ATOM 1544 N N . HIS A 1 190 ? -14.165 4.590 21.176 1.00 72.50 190 HIS A N 1
ATOM 1545 C CA . HIS A 1 190 ? -14.476 3.942 19.899 1.00 72.50 190 HIS A CA 1
ATOM 1546 C C . HIS A 1 190 ? -13.290 4.069 18.951 1.00 72.50 190 HIS A C 1
ATOM 1548 O O . HIS A 1 190 ? -12.749 5.158 18.789 1.00 72.50 190 HIS A O 1
ATOM 1554 N N . GLN A 1 191 ? -12.916 2.957 18.328 1.00 78.62 191 GLN A N 1
ATOM 1555 C CA . GLN A 1 191 ? -11.877 2.921 17.307 1.00 78.62 191 GLN A CA 1
ATOM 1556 C C . GLN A 1 191 ? -12.562 2.875 15.945 1.00 78.62 191 GLN A C 1
ATOM 1558 O O . GLN A 1 191 ? -13.389 1.994 15.701 1.00 78.62 191 GLN A O 1
ATOM 1563 N N . ILE A 1 192 ? -12.271 3.865 15.103 1.00 85.88 192 ILE A N 1
ATOM 1564 C CA . ILE A 1 192 ? -12.833 3.993 13.759 1.00 85.88 192 ILE A CA 1
ATOM 1565 C C . ILE A 1 192 ? -11.740 3.637 12.757 1.00 85.88 192 ILE A C 1
ATOM 1567 O O . ILE A 1 192 ? -10.642 4.180 12.832 1.00 85.88 192 ILE A O 1
ATOM 1571 N N . HIS A 1 193 ? -12.078 2.766 11.813 1.00 87.88 193 HIS A N 1
ATOM 1572 C CA . HIS A 1 193 ? -11.209 2.299 10.739 1.00 87.88 193 HIS A CA 1
ATOM 1573 C C . HIS A 1 193 ? -11.864 2.603 9.396 1.00 87.88 193 HIS A C 1
ATOM 1575 O O . HIS A 1 193 ? -13.015 2.214 9.164 1.00 87.88 193 HIS A O 1
ATOM 1581 N N . ILE A 1 194 ? -11.150 3.291 8.508 1.00 90.38 194 ILE A N 1
ATOM 1582 C CA . ILE A 1 194 ? -11.608 3.531 7.139 1.00 90.38 194 ILE A CA 1
ATOM 1583 C C . ILE A 1 194 ? -11.201 2.344 6.259 1.00 90.38 194 ILE A C 1
ATOM 1585 O O . ILE A 1 194 ? -10.025 2.004 6.149 1.00 90.38 194 ILE A O 1
ATOM 1589 N N . ILE A 1 195 ? -12.184 1.730 5.605 1.00 91.31 195 ILE A N 1
ATOM 1590 C CA . ILE A 1 195 ? -11.996 0.720 4.565 1.00 91.31 195 ILE A CA 1
ATOM 1591 C C . ILE A 1 195 ? -12.023 1.443 3.222 1.00 91.31 195 ILE A C 1
ATOM 1593 O O . ILE A 1 195 ? -13.089 1.794 2.719 1.00 91.31 195 ILE A O 1
ATOM 1597 N N . ASP A 1 196 ? -10.852 1.628 2.629 1.00 92.06 196 ASP A N 1
ATOM 1598 C CA . ASP A 1 196 ? -10.706 2.194 1.292 1.00 92.06 196 ASP A CA 1
ATOM 1599 C C . ASP A 1 196 ? -10.525 1.059 0.282 1.00 92.06 196 ASP A C 1
ATOM 1601 O O . ASP A 1 196 ? -9.440 0.493 0.154 1.00 92.06 196 ASP A O 1
ATOM 1605 N N . SER A 1 197 ? -11.600 0.685 -0.414 1.00 91.00 197 SER A N 1
ATOM 1606 C CA . SER A 1 197 ? -11.584 -0.445 -1.351 1.00 91.00 197 SER A CA 1
ATOM 1607 C C . SER A 1 197 ? -10.620 -0.227 -2.524 1.00 91.00 197 SER A C 1
ATOM 1609 O O . SER A 1 197 ? -9.933 -1.166 -2.930 1.00 91.00 197 SER A O 1
ATOM 1611 N N . SER A 1 198 ? -10.493 1.005 -3.021 1.00 91.50 198 SER A N 1
ATOM 1612 C CA . SER A 1 198 ? -9.525 1.370 -4.062 1.00 91.50 198 SER A CA 1
ATOM 1613 C C . SER A 1 198 ? -8.083 1.152 -3.589 1.00 91.50 198 SER A C 1
ATOM 1615 O O . SER A 1 198 ? -7.278 0.543 -4.299 1.00 91.50 198 SER A O 1
ATOM 1617 N N . ASN A 1 199 ? -7.764 1.569 -2.361 1.00 90.88 199 ASN A N 1
ATOM 1618 C CA . ASN A 1 199 ? -6.443 1.350 -1.774 1.00 90.88 199 ASN A CA 1
ATOM 1619 C C . ASN A 1 199 ? -6.180 -0.134 -1.481 1.00 90.88 199 ASN A C 1
ATOM 1621 O O . ASN A 1 199 ? -5.111 -0.650 -1.810 1.00 90.88 199 ASN A O 1
ATOM 1625 N N . LEU A 1 200 ? -7.167 -0.840 -0.920 1.00 91.19 200 LEU A N 1
ATOM 1626 C CA . LEU A 1 200 ? -7.087 -2.272 -0.625 1.00 91.19 200 LEU A CA 1
ATOM 1627 C C . LEU A 1 200 ? -6.871 -3.115 -1.886 1.00 91.19 200 LEU A C 1
ATOM 1629 O O . LEU A 1 200 ? -6.125 -4.092 -1.831 1.00 91.19 200 LEU A O 1
ATOM 1633 N N . ALA A 1 201 ? -7.453 -2.722 -3.023 1.00 91.88 201 ALA A N 1
ATOM 1634 C CA . ALA A 1 201 ? -7.197 -3.366 -4.308 1.00 91.88 201 ALA A CA 1
ATOM 1635 C C . ALA A 1 201 ? -5.705 -3.311 -4.669 1.00 91.88 201 ALA A C 1
ATOM 1637 O O . ALA A 1 201 ? -5.089 -4.338 -4.944 1.00 91.88 201 ALA A O 1
ATOM 1638 N N . VAL A 1 202 ? -5.092 -2.127 -4.608 1.00 93.94 202 VAL A N 1
ATOM 1639 C CA . VAL A 1 202 ? -3.663 -1.954 -4.918 1.00 93.94 202 VAL A CA 1
ATOM 1640 C C . VAL A 1 202 ? -2.774 -2.600 -3.853 1.00 93.94 202 VAL A C 1
ATOM 1642 O O . VAL A 1 202 ? -1.705 -3.121 -4.166 1.00 93.94 202 VAL A O 1
ATOM 1645 N N . LEU A 1 203 ? -3.221 -2.656 -2.596 1.00 90.19 203 LEU A N 1
ATOM 1646 C CA . LEU A 1 203 ? -2.516 -3.390 -1.547 1.00 90.19 203 LEU A CA 1
ATOM 1647 C C . LEU A 1 203 ? -2.405 -4.889 -1.848 1.00 90.19 203 LEU A C 1
ATOM 1649 O O . LEU A 1 203 ? -1.434 -5.502 -1.415 1.00 90.19 203 LEU A O 1
ATOM 1653 N N . GLN A 1 204 ? -3.318 -5.491 -2.617 1.00 89.81 204 GLN A N 1
ATOM 1654 C CA . GLN A 1 204 ? -3.130 -6.868 -3.088 1.00 89.81 204 GLN A CA 1
ATOM 1655 C C . GLN A 1 204 ? -1.913 -6.998 -4.013 1.00 89.81 204 GLN A C 1
ATOM 1657 O O . GLN A 1 204 ? -1.173 -7.978 -3.917 1.00 89.81 204 GLN A O 1
ATOM 1662 N N . LEU A 1 205 ? -1.665 -5.992 -4.862 1.00 92.06 205 LEU A N 1
ATOM 1663 C CA . LEU A 1 205 ? -0.462 -5.933 -5.694 1.00 92.06 205 LEU A CA 1
ATOM 1664 C C . LEU A 1 205 ? 0.787 -5.775 -4.821 1.00 92.06 205 LEU A C 1
ATOM 1666 O O . LEU A 1 205 ? 1.752 -6.503 -5.013 1.00 92.06 205 LEU A O 1
ATOM 1670 N N . LYS A 1 206 ? 0.743 -4.905 -3.802 1.00 90.38 206 LYS A N 1
ATOM 1671 C CA . LYS A 1 206 ? 1.852 -4.727 -2.846 1.00 90.38 206 LYS A CA 1
ATOM 1672 C C . LYS A 1 206 ? 2.128 -5.975 -1.999 1.00 90.38 206 LYS A C 1
ATOM 1674 O O . LYS A 1 206 ? 3.280 -6.250 -1.691 1.00 90.38 206 LYS A O 1
ATOM 1679 N N . LYS A 1 207 ? 1.107 -6.749 -1.622 1.00 86.88 207 LYS A N 1
ATOM 1680 C CA . LYS A 1 207 ? 1.269 -7.980 -0.823 1.00 86.88 207 LYS A CA 1
ATOM 1681 C C . LYS A 1 207 ? 1.950 -9.108 -1.589 1.00 86.88 207 LYS A C 1
ATOM 1683 O O . LYS A 1 207 ? 2.625 -9.932 -0.979 1.00 86.88 207 LYS A O 1
ATOM 1688 N N . ASN A 1 208 ? 1.760 -9.168 -2.903 1.00 88.19 208 ASN A N 1
ATOM 1689 C CA . ASN A 1 208 ? 2.401 -10.174 -3.732 1.00 88.19 208 ASN A CA 1
ATOM 1690 C C . ASN A 1 208 ? 3.680 -9.607 -4.352 1.00 88.19 208 ASN A C 1
ATOM 1692 O O . ASN A 1 208 ? 3.623 -8.860 -5.325 1.00 88.19 208 ASN A O 1
ATOM 1696 N N . VAL A 1 209 ? 4.831 -10.021 -3.818 1.00 88.25 209 VAL A N 1
ATOM 1697 C CA . VAL A 1 209 ? 6.157 -9.557 -4.259 1.00 88.25 209 VAL A CA 1
ATOM 1698 C C . VAL A 1 209 ? 6.359 -9.705 -5.763 1.00 88.25 209 VAL A C 1
ATOM 1700 O O . VAL A 1 209 ? 6.984 -8.842 -6.361 1.00 88.25 209 VAL A O 1
ATOM 1703 N N . ARG A 1 210 ? 5.772 -10.723 -6.406 1.00 89.81 210 ARG A N 1
ATOM 1704 C CA . ARG A 1 210 ? 5.882 -10.942 -7.863 1.00 89.81 210 ARG A CA 1
ATOM 1705 C C . ARG A 1 210 ? 5.343 -9.789 -8.701 1.00 89.81 210 ARG A C 1
ATOM 1707 O O . ARG A 1 210 ? 5.712 -9.641 -9.859 1.00 89.81 210 ARG A O 1
ATOM 1714 N N . ASN A 1 211 ? 4.461 -8.986 -8.116 1.00 92.75 211 ASN A N 1
ATOM 1715 C CA . ASN A 1 211 ? 3.839 -7.854 -8.780 1.00 92.75 211 ASN A CA 1
ATOM 1716 C C . ASN A 1 211 ? 4.621 -6.552 -8.560 1.00 92.75 211 ASN A C 1
ATOM 1718 O O . ASN A 1 211 ? 4.175 -5.499 -9.013 1.00 92.75 211 ASN A O 1
ATOM 1722 N N . HIS A 1 212 ? 5.747 -6.582 -7.838 1.00 93.62 212 HIS A N 1
ATOM 1723 C CA . HIS A 1 212 ? 6.567 -5.395 -7.599 1.00 93.62 212 HIS A CA 1
ATOM 1724 C C . HIS A 1 212 ? 7.401 -5.046 -8.839 1.00 93.62 212 HIS A C 1
ATOM 1726 O O . HIS A 1 212 ? 7.967 -5.962 -9.440 1.00 93.62 212 HIS A O 1
ATOM 1732 N N . PRO A 1 213 ? 7.562 -3.747 -9.169 1.00 95.06 213 PRO A N 1
ATOM 1733 C CA . PRO A 1 213 ? 8.405 -3.250 -10.261 1.00 95.06 213 PRO A CA 1
ATOM 1734 C C . PRO A 1 213 ? 9.793 -3.893 -10.384 1.00 95.06 213 PRO A C 1
ATOM 1736 O O . PRO A 1 213 ? 10.257 -4.127 -11.494 1.00 95.06 213 PRO A O 1
ATOM 1739 N N . VAL A 1 214 ? 10.434 -4.239 -9.261 1.00 93.56 214 VAL A N 1
ATOM 1740 C CA . VAL A 1 214 ? 11.771 -4.858 -9.240 1.00 93.56 214 VAL A CA 1
ATOM 1741 C C . VAL A 1 214 ? 11.851 -6.209 -9.975 1.00 93.56 214 VAL A C 1
ATOM 1743 O O . VAL A 1 214 ? 12.928 -6.587 -10.416 1.00 93.56 214 VAL A O 1
ATOM 1746 N N . ASN A 1 215 ? 10.727 -6.915 -10.161 1.00 92.06 215 ASN A N 1
ATOM 1747 C CA . ASN A 1 215 ? 10.679 -8.184 -10.908 1.00 92.06 215 ASN A CA 1
ATOM 1748 C C . ASN A 1 215 ? 10.566 -7.991 -12.425 1.00 92.06 215 ASN A C 1
ATOM 1750 O O . ASN A 1 215 ? 10.509 -8.973 -13.155 1.00 92.06 215 ASN A O 1
ATOM 1754 N N . PHE A 1 216 ? 10.473 -6.748 -12.897 1.00 92.44 216 PHE A N 1
ATOM 1755 C CA . PHE A 1 216 ? 10.322 -6.424 -14.316 1.00 92.44 216 PHE A CA 1
ATOM 1756 C C . PHE A 1 216 ? 11.553 -5.702 -14.875 1.00 92.44 216 PHE A C 1
ATOM 1758 O O . PHE A 1 216 ? 11.478 -5.029 -15.900 1.00 92.44 216 PHE A O 1
ATOM 1765 N N . VAL A 1 217 ? 12.679 -5.801 -14.166 1.00 92.44 217 VAL A N 1
ATOM 1766 C CA . VAL A 1 217 ? 13.958 -5.191 -14.529 1.00 92.44 217 VAL A CA 1
ATOM 1767 C C . VAL A 1 217 ? 15.104 -6.162 -14.261 1.00 92.44 217 VAL A C 1
ATOM 1769 O O . VAL A 1 217 ? 15.048 -6.992 -13.357 1.00 92.44 217 VAL A O 1
ATOM 1772 N N . ASP A 1 218 ? 16.189 -6.018 -15.020 1.00 91.94 218 ASP A N 1
ATOM 1773 C CA . ASP A 1 218 ? 17.387 -6.841 -14.852 1.00 91.94 218 ASP A CA 1
ATOM 1774 C C . ASP A 1 218 ? 18.168 -6.404 -13.599 1.00 91.94 218 ASP A C 1
ATOM 1776 O O . ASP A 1 218 ? 18.828 -5.357 -13.606 1.00 91.94 218 ASP A O 1
ATOM 1780 N N . VAL A 1 219 ? 18.133 -7.216 -12.540 1.00 94.00 219 VAL A N 1
ATOM 1781 C CA . VAL A 1 219 ? 18.827 -6.953 -11.267 1.00 94.00 219 VAL A CA 1
ATOM 1782 C C . VAL A 1 219 ? 20.242 -7.551 -11.251 1.00 94.00 219 VAL A C 1
ATOM 1784 O O . VAL A 1 219 ? 20.450 -8.724 -11.554 1.00 94.00 219 VAL A O 1
ATOM 1787 N N . ASP A 1 220 ? 21.231 -6.758 -10.834 1.00 95.25 220 ASP A N 1
ATOM 1788 C CA . ASP A 1 220 ? 22.555 -7.225 -10.416 1.00 95.25 220 ASP A CA 1
ATOM 1789 C C . ASP A 1 220 ? 22.581 -7.424 -8.896 1.00 95.25 220 ASP A C 1
ATOM 1791 O O . ASP A 1 220 ? 22.814 -6.489 -8.125 1.00 95.25 220 ASP A O 1
ATOM 1795 N N . THR A 1 221 ? 22.367 -8.663 -8.456 1.00 94.50 221 THR A N 1
ATOM 1796 C CA . THR A 1 221 ? 22.282 -9.014 -7.029 1.00 94.50 221 THR A CA 1
ATOM 1797 C C . THR A 1 221 ? 23.607 -8.910 -6.274 1.00 94.50 221 THR A C 1
ATOM 1799 O O . THR A 1 221 ? 23.618 -8.895 -5.042 1.00 94.50 221 THR A O 1
ATOM 1802 N N . SER A 1 222 ? 24.732 -8.805 -6.990 1.00 92.12 222 SER A N 1
ATOM 1803 C CA . SER A 1 222 ? 26.050 -8.597 -6.381 1.00 92.12 222 SER A CA 1
ATOM 1804 C C . SER A 1 222 ? 26.278 -7.145 -5.963 1.00 92.12 222 SER A C 1
ATOM 1806 O O . SER A 1 222 ? 27.063 -6.886 -5.054 1.00 92.12 222 SER A O 1
ATOM 1808 N N . LYS A 1 223 ? 25.566 -6.207 -6.601 1.00 93.94 223 LYS A N 1
ATOM 1809 C CA . LYS A 1 223 ? 25.658 -4.762 -6.356 1.00 93.94 223 LYS A CA 1
ATOM 1810 C C . LYS A 1 223 ? 24.343 -4.136 -5.898 1.00 93.94 223 LYS A C 1
ATOM 1812 O O . LYS A 1 223 ? 24.348 -2.950 -5.595 1.00 93.94 223 LYS A O 1
ATOM 1817 N N . ALA A 1 224 ? 23.245 -4.891 -5.860 1.00 95.75 224 ALA A N 1
ATOM 1818 C CA . ALA A 1 224 ? 21.898 -4.409 -5.550 1.00 95.75 224 ALA A CA 1
ATOM 1819 C C . ALA A 1 224 ? 21.453 -3.226 -6.427 1.00 95.75 224 ALA A C 1
ATOM 1821 O O . ALA A 1 224 ? 20.890 -2.251 -5.936 1.00 95.75 224 ALA A O 1
ATOM 1822 N N . CYS A 1 225 ? 21.711 -3.312 -7.731 1.00 94.94 225 CYS A N 1
ATOM 1823 C CA . CYS A 1 225 ? 21.322 -2.294 -8.704 1.00 94.94 225 CYS A CA 1
ATOM 1824 C C . CYS A 1 225 ? 20.636 -2.908 -9.923 1.00 94.94 225 CYS A C 1
ATOM 1826 O O . CYS A 1 225 ? 20.638 -4.128 -10.098 1.00 94.94 225 CYS A O 1
ATOM 1828 N N . VAL A 1 226 ? 20.040 -2.066 -10.763 1.00 94.62 226 VAL A N 1
ATOM 1829 C CA . VAL A 1 226 ? 19.313 -2.498 -11.960 1.00 94.62 226 VAL A CA 1
ATOM 1830 C C . VAL A 1 226 ? 19.966 -1.985 -13.238 1.00 94.62 226 VAL A C 1
ATOM 1832 O O . VAL A 1 226 ? 20.651 -0.962 -13.241 1.00 94.62 226 VAL A O 1
ATOM 1835 N N . LYS A 1 227 ? 19.789 -2.733 -14.330 1.00 90.31 227 LYS A N 1
ATOM 1836 C CA . LYS A 1 227 ? 20.430 -2.446 -15.627 1.00 90.31 227 LYS A CA 1
ATOM 1837 C C . LYS A 1 227 ? 19.478 -1.867 -16.670 1.00 90.31 227 LYS A C 1
ATOM 1839 O O . LYS A 1 227 ? 19.949 -1.265 -17.631 1.00 90.31 227 LYS A O 1
ATOM 1844 N N . LYS A 1 228 ? 18.170 -2.079 -16.510 1.00 88.88 228 LYS A N 1
ATOM 1845 C CA . LYS A 1 228 ? 17.140 -1.640 -17.460 1.00 88.88 228 LYS A CA 1
ATOM 1846 C C . LYS A 1 228 ? 16.168 -0.647 -16.812 1.00 88.88 228 LYS A C 1
ATOM 1848 O O . LYS A 1 228 ? 15.873 -0.796 -15.623 1.00 88.88 228 LYS A O 1
ATOM 1853 N N . PRO A 1 229 ? 15.657 0.340 -17.571 1.00 91.88 229 PRO A N 1
ATOM 1854 C CA . PRO A 1 229 ? 14.575 1.214 -17.127 1.00 91.88 229 PRO A CA 1
ATOM 1855 C C . PRO A 1 229 ? 13.307 0.442 -16.756 1.00 91.88 229 PRO A C 1
ATOM 1857 O O . PRO A 1 229 ? 13.052 -0.622 -17.315 1.00 91.88 229 PRO A O 1
ATOM 1860 N N . PHE A 1 230 ? 12.504 1.009 -15.855 1.00 95.56 230 PHE A N 1
ATOM 1861 C CA . PHE A 1 230 ? 11.148 0.524 -15.587 1.00 95.56 230 PHE A CA 1
ATOM 1862 C C . PHE A 1 230 ? 10.116 1.440 -16.253 1.00 95.56 230 PHE A C 1
ATOM 1864 O O . PHE A 1 230 ? 10.027 2.628 -15.925 1.00 95.56 230 PHE A O 1
ATOM 1871 N N . THR A 1 231 ? 9.308 0.882 -17.151 1.00 97.00 231 THR A N 1
ATOM 1872 C CA . THR A 1 231 ? 8.296 1.623 -17.909 1.00 97.00 231 THR A CA 1
ATOM 1873 C C . THR A 1 231 ? 6.904 1.067 -17.641 1.00 97.00 231 THR A C 1
ATOM 1875 O O . THR A 1 231 ? 6.661 -0.135 -17.747 1.00 97.00 231 THR A O 1
ATOM 1878 N N . SER A 1 232 ? 5.948 1.936 -17.328 1.00 98.19 232 SER A N 1
ATOM 1879 C CA . SER A 1 232 ? 4.576 1.527 -17.020 1.00 98.19 232 SER A CA 1
ATOM 1880 C C . SER A 1 232 ? 3.526 2.429 -17.651 1.00 98.19 232 SER A C 1
ATOM 1882 O O . SER A 1 232 ? 3.787 3.597 -17.928 1.00 98.19 232 SER A O 1
ATOM 1884 N N . MET A 1 233 ? 2.330 1.884 -17.862 1.00 98.44 233 MET A N 1
ATOM 1885 C CA . MET A 1 233 ? 1.157 2.608 -18.340 1.00 98.44 233 MET A CA 1
ATOM 1886 C C . MET A 1 233 ? -0.024 2.361 -17.399 1.00 98.44 233 MET A C 1
ATOM 1888 O O . MET A 1 233 ? -0.331 1.223 -17.051 1.00 98.44 233 MET A O 1
ATOM 1892 N N . ILE A 1 234 ? -0.702 3.428 -16.996 1.00 98.31 234 ILE A N 1
ATOM 1893 C CA . ILE A 1 234 ? -1.903 3.387 -16.162 1.00 98.31 234 ILE A CA 1
ATOM 1894 C C . ILE A 1 234 ? -3.059 3.913 -16.996 1.00 98.31 234 ILE A C 1
ATOM 1896 O O . ILE A 1 234 ? -3.022 5.050 -17.455 1.00 98.31 234 ILE A O 1
ATOM 1900 N N . ILE A 1 235 ? -4.076 3.080 -17.175 1.00 97.81 235 ILE A N 1
ATOM 1901 C CA . ILE A 1 235 ? -5.260 3.356 -17.977 1.00 97.81 235 ILE A CA 1
ATOM 1902 C C . ILE A 1 235 ? -6.453 3.476 -17.029 1.00 97.81 235 ILE A C 1
ATOM 1904 O O . ILE A 1 235 ? -6.837 2.503 -16.379 1.00 97.81 235 ILE A O 1
ATOM 1908 N N . GLY A 1 236 ? -7.029 4.672 -16.945 1.00 95.75 236 GLY A N 1
ATOM 1909 C CA . GLY A 1 236 ? -8.009 5.055 -15.933 1.00 95.75 236 GLY A CA 1
ATOM 1910 C C . GLY A 1 236 ? -7.321 5.617 -14.687 1.00 95.75 236 GLY A C 1
ATOM 1911 O O . GLY A 1 236 ? -6.728 4.883 -13.898 1.00 95.75 236 GLY A O 1
ATOM 1912 N N . PHE A 1 237 ? -7.428 6.928 -14.484 1.00 95.88 237 PHE A N 1
ATOM 1913 C CA . PHE A 1 237 ? -6.826 7.702 -13.398 1.00 95.88 237 PHE A CA 1
ATOM 1914 C C . PHE A 1 237 ? -7.849 8.157 -12.340 1.00 95.88 237 PHE A C 1
ATOM 1916 O O . PHE A 1 237 ? -7.683 9.179 -11.659 1.00 95.88 237 PHE A O 1
ATOM 1923 N N . GLY A 1 238 ? -8.892 7.343 -12.152 1.00 93.56 238 GLY A N 1
ATOM 1924 C CA . GLY A 1 238 ? -9.769 7.382 -10.983 1.00 93.56 238 GLY A CA 1
ATOM 1925 C C . GLY A 1 238 ? -9.047 6.980 -9.686 1.00 93.56 238 GLY A C 1
ATOM 1926 O O . GLY A 1 238 ? -7.820 6.934 -9.605 1.00 93.56 238 GLY A O 1
ATOM 1927 N N . GLU A 1 239 ? -9.794 6.671 -8.628 1.00 92.75 239 GLU A N 1
ATOM 1928 C CA . GLU A 1 239 ? -9.220 6.409 -7.296 1.00 92.75 239 GLU A CA 1
ATOM 1929 C C . GLU A 1 239 ? -8.214 5.250 -7.265 1.00 92.75 239 GLU A C 1
ATOM 1931 O O . GLU A 1 239 ? -7.095 5.416 -6.778 1.00 92.75 239 GLU A O 1
ATOM 1936 N N . THR A 1 240 ? -8.591 4.098 -7.829 1.00 95.12 240 THR A N 1
ATOM 1937 C CA . THR A 1 240 ? -7.707 2.927 -7.936 1.00 95.12 240 THR A CA 1
ATOM 1938 C C . THR A 1 240 ? -6.486 3.242 -8.807 1.00 95.12 240 THR A C 1
ATOM 1940 O O . THR A 1 240 ? -5.366 2.919 -8.418 1.00 95.12 240 THR A O 1
ATOM 1943 N N . GLY A 1 241 ? -6.669 3.902 -9.957 1.00 96.94 241 GLY A N 1
ATOM 1944 C CA . GLY A 1 241 ? -5.568 4.275 -10.853 1.00 96.94 241 GLY A CA 1
ATOM 1945 C C . GLY A 1 241 ? -4.548 5.204 -10.196 1.00 96.94 241 GLY A C 1
ATOM 1946 O O . GLY A 1 241 ? -3.342 5.005 -10.323 1.00 96.94 241 GLY A O 1
ATOM 1947 N N . ARG A 1 242 ? -5.016 6.170 -9.397 1.00 96.25 242 ARG A N 1
ATOM 1948 C CA . ARG A 1 242 ? -4.158 7.058 -8.594 1.00 96.25 242 ARG A CA 1
ATOM 1949 C C . ARG A 1 242 ? -3.365 6.303 -7.529 1.00 96.25 242 ARG A C 1
ATOM 1951 O O . ARG A 1 242 ? -2.236 6.683 -7.229 1.00 96.25 242 ARG A O 1
ATOM 1958 N N . ASP A 1 243 ? -3.931 5.257 -6.935 1.00 95.81 243 ASP A N 1
ATOM 1959 C CA . ASP A 1 243 ? -3.206 4.424 -5.968 1.00 95.81 243 ASP A CA 1
ATOM 1960 C C . ASP A 1 243 ? -2.221 3.473 -6.639 1.00 95.81 243 ASP A C 1
ATOM 1962 O O . ASP A 1 243 ? -1.119 3.281 -6.123 1.00 95.81 243 ASP A O 1
ATOM 1966 N N . ALA A 1 244 ? -2.564 2.949 -7.816 1.00 97.69 244 ALA A N 1
ATOM 1967 C CA . ALA A 1 244 ? -1.636 2.197 -8.648 1.00 97.69 244 ALA A CA 1
ATOM 1968 C C . ALA A 1 244 ? -0.454 3.079 -9.074 1.00 97.69 244 ALA A C 1
ATOM 1970 O O . ALA A 1 244 ? 0.692 2.653 -8.975 1.00 97.69 244 ALA A O 1
ATOM 1971 N N . PHE A 1 245 ? -0.707 4.342 -9.431 1.00 97.94 245 PHE A N 1
ATOM 1972 C CA . PHE A 1 245 ? 0.343 5.324 -9.700 1.00 97.94 245 PHE A CA 1
ATOM 1973 C C . PHE A 1 245 ? 1.264 5.515 -8.499 1.00 97.94 245 PHE A C 1
ATOM 1975 O O . PHE A 1 245 ? 2.479 5.425 -8.648 1.00 97.94 245 PHE A O 1
ATOM 1982 N N . ARG A 1 246 ? 0.703 5.730 -7.298 1.00 96.31 246 ARG A N 1
ATOM 1983 C CA . ARG A 1 246 ? 1.501 5.855 -6.065 1.00 96.31 246 ARG A CA 1
ATOM 1984 C C . ARG A 1 246 ? 2.390 4.634 -5.853 1.00 96.31 246 ARG A C 1
ATOM 1986 O O . ARG A 1 246 ? 3.566 4.782 -5.548 1.00 96.31 246 ARG A O 1
ATOM 1993 N N . PHE A 1 247 ? 1.830 3.439 -6.037 1.00 96.56 247 PHE A N 1
ATOM 1994 C CA . PHE A 1 247 ? 2.572 2.188 -5.928 1.00 96.56 247 PHE A CA 1
ATOM 1995 C C . PHE A 1 247 ? 3.726 2.111 -6.933 1.00 96.56 247 PHE A C 1
ATOM 1997 O O . PHE A 1 247 ? 4.861 1.883 -6.524 1.00 96.56 247 PHE A O 1
ATOM 2004 N N . LEU A 1 248 ? 3.458 2.331 -8.220 1.00 97.62 248 LEU A N 1
ATOM 2005 C CA . LEU A 1 248 ? 4.463 2.197 -9.274 1.00 97.62 248 LEU A CA 1
ATOM 2006 C C . LEU A 1 248 ? 5.544 3.280 -9.193 1.00 97.62 248 LEU A C 1
ATOM 2008 O O . LEU A 1 248 ? 6.716 2.970 -9.383 1.00 97.62 248 LEU A O 1
ATOM 2012 N N . TYR A 1 249 ? 5.185 4.522 -8.861 1.00 97.25 249 TYR A N 1
ATOM 2013 C CA . TYR A 1 249 ? 6.150 5.609 -8.670 1.00 97.25 249 TYR A CA 1
ATOM 2014 C C . TYR A 1 249 ? 7.100 5.330 -7.499 1.00 97.25 249 TYR A C 1
ATOM 2016 O O . TYR A 1 249 ? 8.308 5.480 -7.631 1.00 97.25 249 TYR A O 1
ATOM 2024 N N . GLU A 1 250 ? 6.573 4.867 -6.363 1.00 95.69 250 GLU A N 1
ATOM 2025 C CA . GLU A 1 250 ? 7.395 4.577 -5.185 1.00 95.69 250 GLU A CA 1
ATOM 2026 C C . GLU A 1 250 ? 8.259 3.317 -5.365 1.00 95.69 250 GLU A C 1
ATOM 2028 O O . GLU A 1 250 ? 9.443 3.330 -5.042 1.00 95.69 250 GLU A O 1
ATOM 2033 N N . PHE A 1 251 ? 7.692 2.220 -5.876 1.00 95.94 251 PHE A N 1
ATOM 2034 C CA . PHE A 1 251 ? 8.412 0.946 -6.006 1.00 95.94 251 PHE A CA 1
ATOM 2035 C C . PHE A 1 251 ? 9.282 0.851 -7.259 1.00 95.94 251 PHE A C 1
ATOM 2037 O O . PHE A 1 251 ? 10.160 -0.008 -7.318 1.00 95.94 251 PHE A O 1
ATOM 2044 N N . GLY A 1 252 ? 9.054 1.706 -8.255 1.00 95.38 252 GLY A N 1
ATOM 2045 C CA . GLY A 1 252 ? 9.920 1.818 -9.428 1.00 95.38 252 GLY A CA 1
ATOM 2046 C C . GLY A 1 252 ? 11.144 2.711 -9.209 1.00 95.38 252 GLY A C 1
ATOM 2047 O O . GLY A 1 252 ? 12.014 2.751 -10.078 1.00 95.38 252 GLY A O 1
ATOM 2048 N N . ALA A 1 253 ? 11.253 3.385 -8.056 1.00 94.50 253 ALA A N 1
ATOM 2049 C CA . ALA A 1 253 ? 12.415 4.189 -7.683 1.00 94.50 253 ALA A CA 1
ATOM 2050 C C . ALA A 1 253 ? 13.614 3.294 -7.307 1.00 94.50 253 ALA A C 1
ATOM 2052 O O . ALA A 1 253 ? 13.879 3.023 -6.135 1.00 94.50 253 ALA A O 1
ATOM 2053 N N . LEU A 1 254 ? 14.333 2.825 -8.326 1.00 95.38 254 LEU A N 1
ATOM 2054 C CA . LEU A 1 254 ? 15.479 1.918 -8.214 1.00 95.38 254 LEU A CA 1
ATOM 2055 C C . LEU A 1 254 ? 16.783 2.633 -8.595 1.00 95.38 254 LEU A C 1
ATOM 2057 O O . LEU A 1 254 ? 16.763 3.691 -9.226 1.00 95.38 254 LEU A O 1
ATOM 2061 N N . ILE A 1 255 ? 17.924 2.053 -8.220 1.00 94.69 255 ILE A N 1
ATOM 2062 C CA . ILE A 1 255 ? 19.255 2.589 -8.545 1.00 94.69 255 ILE A CA 1
ATOM 2063 C C . ILE A 1 255 ? 19.911 1.867 -9.724 1.00 94.69 255 ILE A C 1
ATOM 2065 O O . ILE A 1 255 ? 19.798 0.650 -9.860 1.00 94.69 255 ILE A O 1
ATOM 2069 N N . ASP A 1 256 ? 20.639 2.612 -10.550 1.00 93.75 256 ASP A N 1
ATOM 2070 C CA . ASP A 1 256 ? 21.434 2.077 -11.653 1.00 93.75 256 ASP A CA 1
ATOM 2071 C C . ASP A 1 256 ? 22.799 1.534 -11.182 1.00 93.75 256 ASP A C 1
ATOM 2073 O O . ASP A 1 256 ? 23.171 1.598 -10.006 1.00 93.75 256 ASP A O 1
ATOM 2077 N N . VAL A 1 257 ? 23.587 1.006 -12.122 1.00 88.62 257 VAL A N 1
ATOM 2078 C CA . VAL A 1 257 ? 24.934 0.465 -11.859 1.00 88.62 257 VAL A CA 1
ATOM 2079 C C . VAL A 1 257 ? 25.940 1.482 -11.310 1.00 88.62 257 VAL A C 1
ATOM 2081 O O . VAL A 1 257 ? 26.963 1.070 -10.761 1.00 88.62 257 VAL A O 1
ATOM 2084 N N . ASN A 1 258 ? 25.660 2.778 -11.447 1.00 87.75 258 ASN A N 1
ATOM 2085 C CA . ASN A 1 258 ? 26.486 3.877 -10.956 1.00 87.75 258 ASN A CA 1
ATOM 2086 C C . ASN A 1 258 ? 26.005 4.393 -9.586 1.00 87.75 258 ASN A C 1
ATOM 2088 O O . ASN A 1 258 ? 26.650 5.260 -9.001 1.00 87.75 258 ASN A O 1
ATOM 2092 N N . GLY A 1 259 ? 24.893 3.865 -9.062 1.00 84.56 259 GLY A N 1
ATOM 2093 C CA . GLY A 1 259 ? 24.266 4.324 -7.823 1.00 84.56 259 GLY A CA 1
ATOM 2094 C C . GLY A 1 259 ? 23.384 5.568 -7.992 1.00 84.56 259 GLY A C 1
ATOM 2095 O O . GLY A 1 259 ? 22.987 6.165 -6.989 1.00 84.56 259 GLY A O 1
ATOM 2096 N N . ASN A 1 260 ? 23.068 5.953 -9.232 1.00 90.00 260 ASN A N 1
ATOM 2097 C CA . ASN A 1 260 ? 22.136 7.030 -9.563 1.00 90.00 260 ASN A CA 1
ATOM 2098 C C . ASN A 1 260 ? 20.704 6.497 -9.658 1.00 90.00 260 ASN A C 1
ATOM 2100 O O . ASN A 1 260 ? 20.484 5.289 -9.691 1.00 90.00 260 ASN A O 1
ATOM 2104 N N . ARG A 1 261 ? 19.709 7.388 -9.746 1.00 90.88 261 ARG A N 1
ATOM 2105 C CA . ARG A 1 261 ? 18.324 6.986 -10.034 1.00 90.88 261 ARG A CA 1
ATOM 2106 C C . ARG A 1 261 ? 18.255 6.331 -11.415 1.00 90.88 261 ARG A C 1
ATOM 2108 O O . ARG A 1 261 ? 18.599 6.958 -12.415 1.00 90.88 261 ARG A O 1
ATOM 2115 N N . ASN A 1 262 ? 17.796 5.085 -11.463 1.00 91.94 262 ASN A N 1
ATOM 2116 C CA . ASN A 1 262 ? 17.530 4.391 -12.714 1.00 91.94 262 ASN A CA 1
ATOM 2117 C C . ASN A 1 262 ? 16.362 5.078 -13.443 1.00 91.94 262 ASN A C 1
ATOM 2119 O O . ASN A 1 262 ? 15.384 5.447 -12.783 1.00 91.94 262 ASN A O 1
ATOM 2123 N N . PRO A 1 263 ? 16.420 5.252 -14.776 1.00 90.00 263 PRO A N 1
ATOM 2124 C CA . PRO A 1 263 ? 15.319 5.848 -15.515 1.00 90.00 263 PRO A CA 1
ATOM 2125 C C . PRO A 1 263 ? 14.006 5.091 -15.287 1.00 90.00 263 PRO A C 1
ATOM 2127 O O . PRO A 1 263 ? 13.936 3.867 -15.409 1.00 90.00 263 PRO A O 1
ATOM 2130 N N . GLN A 1 264 ? 12.958 5.845 -14.976 1.00 93.25 264 GLN A N 1
ATOM 2131 C CA . GLN A 1 264 ? 11.598 5.350 -14.838 1.00 93.25 264 GLN A CA 1
ATOM 2132 C C . GLN A 1 264 ? 10.688 6.180 -15.735 1.00 93.25 264 GLN A C 1
ATOM 2134 O O . GLN A 1 264 ? 10.842 7.401 -15.793 1.00 93.25 264 GLN A O 1
ATOM 2139 N N . LYS A 1 265 ? 9.727 5.535 -16.402 1.00 96.31 265 LYS A N 1
ATOM 2140 C CA . LYS A 1 265 ? 8.692 6.227 -17.172 1.00 96.31 265 LYS A CA 1
ATOM 2141 C C . LYS A 1 265 ? 7.302 5.707 -16.811 1.00 96.31 265 LYS A C 1
ATOM 2143 O O . LYS A 1 265 ? 7.054 4.504 -16.845 1.00 96.31 265 LYS A O 1
ATOM 2148 N N . ILE A 1 266 ? 6.388 6.605 -16.456 1.00 98.00 266 ILE A N 1
ATOM 2149 C CA . ILE A 1 266 ? 4.984 6.284 -16.179 1.00 98.00 266 ILE A CA 1
ATOM 2150 C C . ILE A 1 266 ? 4.100 7.102 -17.115 1.00 98.00 266 ILE A C 1
ATOM 2152 O O . ILE A 1 266 ? 4.057 8.330 -17.027 1.00 98.00 266 ILE A O 1
ATOM 2156 N N . TYR A 1 267 ? 3.385 6.403 -17.987 1.00 97.88 267 TYR A N 1
ATOM 2157 C CA . TYR A 1 267 ? 2.345 6.956 -18.843 1.00 97.88 267 TYR A CA 1
ATOM 2158 C C . TYR A 1 267 ? 1.003 6.856 -18.125 1.00 97.88 267 TYR A C 1
ATOM 2160 O O . TYR A 1 267 ? 0.662 5.804 -17.584 1.00 97.88 267 TYR A O 1
ATOM 2168 N N . VAL A 1 268 ? 0.234 7.937 -18.115 1.00 97.44 268 VAL A N 1
ATOM 2169 C CA . VAL A 1 268 ? -1.100 7.969 -17.510 1.00 97.44 268 VAL A CA 1
ATOM 2170 C C . VAL A 1 268 ? -2.105 8.377 -18.574 1.00 97.44 268 VAL A C 1
ATOM 2172 O O . VAL A 1 268 ? -1.972 9.451 -19.153 1.00 97.44 268 VAL A O 1
ATOM 2175 N N . VAL A 1 269 ? -3.088 7.517 -18.819 1.00 96.50 269 VAL A N 1
ATOM 2176 C CA . VAL A 1 269 ? -4.135 7.685 -19.829 1.00 96.50 269 VAL A CA 1
ATOM 2177 C C . VAL A 1 269 ? -5.485 7.734 -19.126 1.00 96.50 269 VAL A C 1
ATOM 2179 O O . VAL A 1 269 ? -5.849 6.802 -18.407 1.00 96.50 269 VAL A O 1
ATOM 2182 N N . ASP A 1 270 ? -6.230 8.812 -19.341 1.00 94.81 270 ASP A N 1
ATOM 2183 C CA . ASP A 1 270 ? -7.608 8.964 -18.881 1.00 94.81 270 ASP A CA 1
ATOM 2184 C C . ASP A 1 270 ? -8.349 9.964 -19.780 1.00 94.81 270 ASP A C 1
ATOM 2186 O O . ASP A 1 270 ? -7.762 10.953 -20.221 1.00 94.81 270 ASP A O 1
ATOM 2190 N N . GLU A 1 271 ? -9.639 9.733 -20.024 1.00 91.25 271 GLU A N 1
ATOM 2191 C CA . GLU A 1 271 ? -10.473 10.627 -20.837 1.00 91.25 271 GLU A CA 1
ATOM 2192 C C . GLU A 1 271 ? -10.621 12.025 -20.207 1.00 91.25 271 GLU A C 1
ATOM 2194 O O . GLU A 1 271 ? -10.754 13.020 -20.916 1.00 91.25 271 GLU A O 1
ATOM 2199 N N . HIS A 1 272 ? -10.531 12.121 -18.878 1.00 91.56 272 HIS A N 1
ATOM 2200 C CA . HIS A 1 272 ? -10.679 13.355 -18.104 1.00 91.56 272 HIS A CA 1
ATOM 2201 C C . HIS A 1 272 ? -9.351 13.807 -17.479 1.00 91.56 272 HIS A C 1
ATOM 2203 O O . HIS A 1 272 ? -9.310 14.342 -16.364 1.00 91.56 272 HIS A O 1
ATOM 2209 N N . MET A 1 273 ? -8.233 13.578 -18.177 1.00 92.75 273 MET A N 1
ATOM 2210 C CA . MET A 1 273 ? -6.903 13.796 -17.609 1.00 92.75 273 MET A CA 1
ATOM 2211 C C . MET A 1 273 ? -6.662 15.243 -17.145 1.00 92.75 273 MET A C 1
ATOM 2213 O O . MET A 1 273 ? -6.035 15.445 -16.103 1.00 92.75 273 MET A O 1
ATOM 2217 N N . ASP A 1 274 ? -7.197 16.243 -17.845 1.00 85.94 274 ASP A N 1
ATOM 2218 C CA . ASP A 1 274 ? -7.008 17.660 -17.500 1.00 85.94 274 ASP A CA 1
ATOM 2219 C C . ASP A 1 274 ? -7.532 18.003 -16.099 1.00 85.94 274 ASP A C 1
ATOM 2221 O O . ASP A 1 274 ? -6.853 18.677 -15.316 1.00 85.94 274 ASP A O 1
ATOM 2225 N N . GLU A 1 275 ? -8.703 17.476 -15.740 1.00 87.75 275 GLU A N 1
ATOM 2226 C CA . GLU A 1 275 ? -9.309 17.675 -14.422 1.00 87.75 275 GLU A CA 1
ATOM 2227 C C . GLU A 1 275 ? -8.565 16.862 -13.355 1.00 87.75 275 GLU A C 1
ATOM 2229 O O . GLU A 1 275 ? -8.150 17.374 -12.309 1.00 87.75 275 GLU A O 1
ATOM 2234 N N . LEU A 1 276 ? -8.333 15.576 -13.636 1.00 92.25 276 LEU A N 1
ATOM 2235 C CA . LEU A 1 276 ? -7.805 14.639 -12.648 1.00 92.25 276 LEU A CA 1
ATOM 2236 C C . LEU A 1 276 ? -6.336 14.917 -12.286 1.00 92.25 276 LEU A C 1
ATOM 2238 O O . LEU A 1 276 ? -5.936 14.689 -11.138 1.00 92.25 276 LEU A O 1
ATOM 2242 N N . LYS A 1 277 ? -5.535 15.401 -13.243 1.00 93.50 277 LYS A N 1
ATOM 2243 C CA . LYS A 1 277 ? -4.119 15.761 -13.062 1.00 93.50 277 LYS A CA 1
ATOM 2244 C C . LYS A 1 277 ? -3.963 16.951 -12.122 1.00 93.50 277 LYS A C 1
ATOM 2246 O O . LYS A 1 277 ? -3.086 16.924 -11.256 1.00 93.50 277 LYS A O 1
ATOM 2251 N N . GLY A 1 278 ? -4.811 17.974 -12.257 1.00 91.25 278 GLY A N 1
ATOM 2252 C CA . GLY A 1 278 ? -4.769 19.176 -11.420 1.00 91.25 278 GLY A CA 1
ATOM 2253 C C . GLY A 1 278 ? -4.921 18.851 -9.933 1.00 91.25 278 GLY A C 1
ATOM 2254 O O . GLY A 1 278 ? -4.062 19.207 -9.120 1.00 91.25 278 GLY A O 1
ATOM 2255 N N . ASP A 1 279 ? -5.956 18.082 -9.595 1.00 90.44 279 ASP A N 1
ATOM 2256 C CA . ASP A 1 279 ? -6.238 17.640 -8.225 1.00 90.44 279 ASP A CA 1
ATOM 2257 C C . ASP A 1 279 ? -5.117 16.793 -7.620 1.00 90.44 279 ASP A C 1
ATOM 2259 O O . ASP A 1 279 ? -4.813 16.888 -6.423 1.00 90.44 279 ASP A O 1
ATOM 2263 N N . PHE A 1 280 ? -4.506 15.935 -8.437 1.00 93.50 280 PHE A N 1
ATOM 2264 C CA . PHE A 1 280 ? -3.427 15.064 -7.998 1.00 93.50 280 PHE A CA 1
ATOM 2265 C C . PHE A 1 280 ? -2.132 15.852 -7.753 1.00 93.50 280 PHE A C 1
ATOM 2267 O O . PHE A 1 280 ? -1.546 15.752 -6.673 1.00 93.50 280 PHE A O 1
ATOM 2274 N N . LEU A 1 281 ? -1.721 16.697 -8.704 1.00 93.88 281 LEU A N 1
ATOM 2275 C CA . LEU A 1 281 ? -0.494 17.499 -8.609 1.00 93.88 281 LEU A CA 1
ATOM 2276 C C . LEU A 1 281 ? -0.591 18.637 -7.587 1.00 93.88 281 LEU A C 1
ATOM 2278 O O . LEU A 1 281 ? 0.437 19.128 -7.126 1.00 93.88 281 LEU A O 1
ATOM 2282 N N . MET A 1 282 ? -1.796 19.068 -7.206 1.00 92.44 282 MET A N 1
ATOM 2283 C CA . MET A 1 282 ? -1.979 19.962 -6.058 1.00 92.44 282 MET A CA 1
ATOM 2284 C C . MET A 1 282 ? -1.562 19.275 -4.749 1.00 92.44 282 MET A C 1
ATOM 2286 O O . MET A 1 282 ? -0.933 19.902 -3.898 1.00 92.44 282 MET A O 1
ATOM 2290 N N . LYS A 1 283 ? -1.856 17.976 -4.606 1.00 90.81 283 LYS A N 1
ATOM 2291 C CA . LYS A 1 283 ? -1.501 17.181 -3.418 1.00 90.81 283 LYS A CA 1
ATOM 2292 C C . LYS A 1 283 ? -0.051 16.693 -3.438 1.00 90.81 283 LYS A C 1
ATOM 2294 O O . LYS A 1 283 ? 0.505 16.498 -2.363 1.00 90.81 283 LYS A O 1
ATOM 2299 N N . ALA A 1 284 ? 0.538 16.514 -4.621 1.00 94.12 284 ALA A N 1
ATOM 2300 C CA . ALA A 1 284 ? 1.913 16.054 -4.833 1.00 94.12 284 ALA A CA 1
ATOM 2301 C C . ALA A 1 284 ? 2.701 17.017 -5.754 1.00 94.12 284 ALA A C 1
ATOM 2303 O O . ALA A 1 284 ? 3.020 16.671 -6.895 1.00 94.12 284 ALA A O 1
ATOM 2304 N N . PRO A 1 285 ? 2.999 18.252 -5.302 1.00 95.06 285 PRO A N 1
ATOM 2305 C CA . PRO A 1 285 ? 3.552 19.304 -6.158 1.00 95.06 285 PRO A CA 1
ATOM 2306 C C . PRO A 1 285 ? 4.948 19.009 -6.717 1.00 95.06 285 PRO A C 1
ATOM 2308 O O . PRO A 1 285 ? 5.233 19.453 -7.827 1.00 95.06 285 PRO A O 1
ATOM 2311 N N . ALA A 1 286 ? 5.788 18.241 -6.013 1.00 93.88 286 ALA A N 1
ATOM 2312 C CA . ALA A 1 286 ? 7.128 17.871 -6.487 1.00 93.88 286 ALA A CA 1
ATOM 2313 C C . ALA A 1 286 ? 7.103 17.119 -7.833 1.00 93.88 286 ALA A C 1
ATOM 2315 O O . ALA A 1 286 ? 8.018 17.235 -8.645 1.00 93.88 286 ALA A O 1
ATOM 2316 N N . LEU A 1 287 ? 6.007 16.414 -8.132 1.00 94.44 287 LEU A N 1
ATOM 2317 C CA . LEU A 1 287 ? 5.853 15.670 -9.383 1.00 94.44 287 LEU A CA 1
ATOM 2318 C C . LEU A 1 287 ? 5.718 16.570 -10.620 1.00 94.44 287 LEU A C 1
ATOM 2320 O O . LEU A 1 287 ? 5.886 16.095 -11.741 1.00 94.44 287 LEU A O 1
ATOM 2324 N N . LYS A 1 288 ? 5.452 17.874 -10.452 1.00 92.00 288 LYS A N 1
ATOM 2325 C CA . LYS A 1 288 ? 5.404 18.837 -11.568 1.00 92.00 288 LYS A CA 1
ATOM 2326 C C . LYS A 1 288 ? 6.758 18.995 -12.265 1.00 92.00 288 LYS A C 1
ATOM 2328 O O . LYS A 1 288 ? 6.803 19.328 -13.449 1.00 92.00 288 LYS A O 1
ATOM 2333 N N . GLU A 1 289 ? 7.844 18.756 -11.536 1.00 87.50 289 GLU A N 1
ATOM 2334 C CA . GLU A 1 289 ? 9.217 18.860 -12.038 1.00 87.50 289 GLU A CA 1
ATOM 2335 C C . GLU A 1 289 ? 9.690 17.550 -12.694 1.00 87.50 289 GLU A C 1
ATOM 2337 O O . GLU A 1 289 ? 10.644 17.544 -13.469 1.00 87.50 289 GLU A O 1
ATOM 2342 N N . ARG A 1 290 ? 8.961 16.444 -12.490 1.00 88.38 290 ARG A N 1
ATOM 2343 C CA . ARG A 1 290 ? 9.290 15.089 -12.967 1.00 88.38 290 ARG A CA 1
ATOM 2344 C C . ARG A 1 290 ? 8.831 14.823 -14.409 1.00 88.38 290 ARG A C 1
ATOM 2346 O O . ARG A 1 290 ? 8.353 13.740 -14.729 1.00 88.38 290 ARG A O 1
ATOM 2353 N N . LYS A 1 291 ? 8.987 15.797 -15.312 1.00 85.62 291 LYS A N 1
ATOM 2354 C CA . LYS A 1 291 ? 8.498 15.708 -16.710 1.00 85.62 291 LYS A CA 1
ATOM 2355 C C . LYS A 1 291 ? 9.154 14.593 -17.530 1.00 85.62 291 LYS A C 1
ATOM 2357 O O . LYS A 1 291 ? 8.539 14.040 -18.436 1.00 85.62 291 LYS A O 1
ATOM 2362 N N . ASN A 1 292 ? 10.401 14.256 -17.211 1.00 87.50 292 ASN A N 1
ATOM 2363 C CA . ASN A 1 292 ? 11.111 13.183 -17.905 1.00 87.50 292 ASN A CA 1
ATOM 2364 C C . ASN A 1 292 ? 10.585 11.801 -17.493 1.00 87.50 292 ASN A C 1
ATOM 2366 O O . ASN A 1 292 ? 10.572 10.891 -18.316 1.00 87.50 292 ASN A O 1
ATOM 2370 N N . GLU A 1 293 ? 10.092 11.671 -16.259 1.00 91.81 293 GLU A N 1
ATOM 2371 C CA . GLU A 1 293 ? 9.629 10.407 -15.679 1.00 91.81 293 GLU A CA 1
ATOM 2372 C C . GLU A 1 293 ? 8.120 10.196 -15.846 1.00 91.81 293 GLU A C 1
ATOM 2374 O O . GLU A 1 293 ? 7.649 9.065 -15.895 1.00 91.81 293 GLU A O 1
ATOM 2379 N N . LEU A 1 294 ? 7.345 11.276 -15.955 1.00 95.38 294 LEU A N 1
ATOM 2380 C CA . LEU A 1 294 ? 5.886 11.227 -15.976 1.00 95.38 294 LEU A CA 1
ATOM 2381 C C . LEU A 1 294 ? 5.340 11.807 -17.274 1.00 95.38 294 LEU A C 1
ATOM 2383 O O . LEU A 1 294 ? 5.693 12.920 -17.664 1.00 95.38 294 LEU A O 1
ATOM 2387 N N . GLU A 1 295 ? 4.436 11.074 -17.912 1.00 95.62 295 GLU A N 1
ATOM 2388 C CA . GLU A 1 295 ? 3.721 11.531 -19.097 1.00 95.62 295 GLU A CA 1
ATOM 2389 C C . GLU A 1 295 ? 2.215 11.417 -18.881 1.00 95.62 295 GLU A C 1
ATOM 2391 O O . GLU A 1 295 ? 1.640 10.330 -18.849 1.00 95.62 295 GLU A O 1
ATOM 2396 N N . TRP A 1 296 ? 1.584 12.576 -18.712 1.00 94.88 296 TRP A N 1
ATOM 2397 C CA . TRP A 1 296 ? 0.135 12.707 -18.648 1.00 94.88 296 TRP A CA 1
ATOM 2398 C C . TRP A 1 296 ? -0.379 12.775 -20.087 1.00 94.88 296 TRP A C 1
ATOM 2400 O O . TRP A 1 296 ? -0.141 13.774 -20.763 1.00 94.88 296 TRP A O 1
ATOM 2410 N N . CYS A 1 297 ? -1.006 11.706 -20.571 1.00 92.50 297 CYS A N 1
ATOM 2411 C CA . CYS A 1 297 ? -1.478 11.603 -21.948 1.00 92.50 297 CYS A CA 1
ATOM 2412 C C . CYS A 1 297 ? -2.792 12.381 -22.088 1.00 92.50 297 CYS A C 1
ATOM 2414 O O . CYS A 1 297 ? -3.863 11.877 -21.759 1.00 92.50 297 CYS A O 1
ATOM 2416 N N . GLU A 1 298 ? -2.685 13.635 -22.521 1.00 85.62 298 GLU A N 1
ATOM 2417 C CA . GLU A 1 298 ? -3.816 14.548 -22.713 1.00 85.62 298 GLU A CA 1
ATOM 2418 C C . GLU A 1 298 ? -4.618 14.166 -23.976 1.00 85.62 298 GLU A C 1
ATOM 2420 O O . GLU A 1 298 ? -4.056 13.667 -24.955 1.00 85.62 298 GLU A O 1
ATOM 2425 N N . GLU A 1 299 ? -5.940 14.377 -23.949 1.00 80.94 299 GLU A N 1
ATOM 2426 C CA . GLU A 1 299 ? -6.864 14.091 -25.067 1.00 80.94 299 GLU A CA 1
ATOM 2427 C C . GLU A 1 299 ? -6.777 12.652 -25.627 1.00 80.94 299 GLU A C 1
ATOM 2429 O O . GLU A 1 299 ? -6.869 12.422 -26.841 1.00 80.94 299 GLU A O 1
ATOM 2434 N N . MET A 1 300 ? -6.576 11.663 -24.753 1.00 87.00 300 MET A N 1
ATOM 2435 C CA . MET A 1 300 ? -6.414 10.261 -25.131 1.00 87.00 300 MET A CA 1
ATOM 2436 C C . MET A 1 300 ? -7.468 9.387 -24.446 1.00 87.00 300 MET A C 1
ATOM 2438 O O . MET A 1 300 ? -7.541 9.320 -23.224 1.00 87.00 300 MET A O 1
ATOM 2442 N N . SER A 1 301 ? -8.266 8.685 -25.251 1.00 88.00 301 SER A N 1
ATOM 2443 C CA . SER A 1 301 ? -9.214 7.663 -24.801 1.00 88.00 301 SER A CA 1
ATOM 2444 C C . SER A 1 301 ? -8.750 6.305 -25.316 1.00 88.00 301 SER A C 1
ATOM 2446 O O . SER A 1 301 ? -8.111 6.230 -26.361 1.00 88.00 301 SER A O 1
ATOM 2448 N N . ILE A 1 302 ? -9.103 5.222 -24.627 1.00 89.38 302 ILE A N 1
ATOM 2449 C CA . ILE A 1 302 ? -8.767 3.847 -25.040 1.00 89.38 302 ILE A CA 1
ATOM 2450 C C . ILE A 1 302 ? -9.335 3.478 -26.422 1.00 89.38 302 ILE A C 1
ATOM 2452 O O . ILE A 1 302 ? -8.838 2.570 -27.084 1.00 89.38 302 ILE A O 1
ATOM 2456 N N . HIS A 1 303 ? -10.349 4.220 -26.876 1.00 88.12 303 HIS A N 1
ATOM 2457 C CA . HIS A 1 303 ? -10.982 4.061 -28.185 1.00 88.12 303 HIS A CA 1
ATOM 2458 C C . HIS A 1 303 ? -10.379 4.972 -29.266 1.00 88.12 303 HIS A C 1
ATOM 2460 O O . HIS A 1 303 ? -10.822 4.928 -30.412 1.00 88.12 303 HIS A O 1
ATOM 2466 N N . SER A 1 304 ? -9.408 5.829 -28.928 1.00 90.75 304 SER A N 1
ATOM 2467 C CA . SER A 1 304 ? -8.825 6.781 -29.877 1.00 90.75 304 SER A CA 1
ATOM 2468 C C . SER A 1 304 ? -7.625 6.198 -30.626 1.00 90.75 304 SER A C 1
ATOM 2470 O O . SER A 1 304 ? -6.851 5.407 -30.093 1.00 90.75 304 SER A O 1
ATOM 2472 N N . GLU A 1 305 ? -7.425 6.628 -31.874 1.00 91.75 305 GLU A N 1
ATOM 2473 C CA . GLU A 1 305 ? -6.251 6.244 -32.675 1.00 91.75 305 GLU A CA 1
ATOM 2474 C C . GLU A 1 305 ? -4.941 6.650 -31.982 1.00 91.75 305 GLU A C 1
ATOM 2476 O O . GLU A 1 305 ? -4.017 5.845 -31.890 1.00 91.75 305 GLU A O 1
ATOM 2481 N N . ARG A 1 306 ? -4.916 7.845 -31.371 1.00 92.88 306 ARG A N 1
ATOM 2482 C CA . ARG A 1 306 ? -3.776 8.356 -30.590 1.00 92.88 306 ARG A CA 1
ATOM 2483 C C . ARG A 1 306 ? -3.325 7.395 -29.487 1.00 92.88 306 ARG A C 1
ATOM 2485 O O . ARG A 1 306 ? -2.130 7.308 -29.214 1.00 92.88 306 ARG A O 1
ATOM 2492 N N . PHE A 1 307 ? -4.253 6.682 -28.843 1.00 95.38 307 PHE A N 1
ATOM 2493 C CA . PHE A 1 307 ? -3.906 5.688 -27.825 1.00 95.38 307 PHE A CA 1
ATOM 2494 C C . PHE A 1 307 ? -3.102 4.532 -28.419 1.00 95.38 307 PHE A C 1
ATOM 2496 O O . PHE A 1 307 ? -2.049 4.171 -27.894 1.00 95.38 307 PHE A O 1
ATOM 2503 N N . TRP A 1 308 ? -3.552 3.991 -29.549 1.00 94.88 308 TRP A N 1
ATOM 2504 C CA . TRP A 1 308 ? -2.874 2.889 -30.227 1.00 94.88 308 TRP A CA 1
ATOM 2505 C C . TRP A 1 308 ? -1.560 3.324 -30.885 1.00 94.88 308 TRP A C 1
ATOM 2507 O O . TRP A 1 308 ? -0.588 2.567 -30.858 1.00 94.88 308 TRP A O 1
ATOM 2517 N N . GLU A 1 309 ? -1.476 4.550 -31.405 1.00 95.00 309 GLU A N 1
ATOM 2518 C CA . GLU A 1 309 ? -0.216 5.155 -31.856 1.00 95.00 309 GLU A CA 1
ATOM 2519 C C . GLU A 1 309 ? 0.791 5.237 -30.706 1.00 95.00 309 GLU A C 1
ATOM 2521 O O . GLU A 1 309 ? 1.928 4.774 -30.839 1.00 95.00 309 GLU A O 1
ATOM 2526 N N . LYS A 1 310 ? 0.357 5.743 -29.543 1.00 95.62 310 LYS A N 1
ATOM 2527 C CA . LYS A 1 310 ? 1.218 5.838 -28.363 1.00 95.62 310 LYS A CA 1
ATOM 2528 C C . LYS A 1 310 ? 1.648 4.469 -27.860 1.00 95.62 310 LYS A C 1
ATOM 2530 O O . LYS A 1 310 ? 2.815 4.276 -27.529 1.00 95.62 310 LYS A O 1
ATOM 2535 N N . LEU A 1 311 ? 0.732 3.503 -27.826 1.00 95.75 311 LEU A N 1
ATOM 2536 C CA . LEU A 1 311 ? 1.064 2.132 -27.464 1.00 95.75 311 LEU A CA 1
ATOM 2537 C C . LEU A 1 311 ? 2.119 1.566 -28.419 1.00 95.75 311 LEU A C 1
ATOM 2539 O O . LEU A 1 311 ? 3.101 1.001 -27.956 1.00 95.75 311 LEU A O 1
ATOM 2543 N N . SER A 1 312 ? 1.964 1.768 -29.729 1.00 95.69 312 SER A N 1
ATOM 2544 C CA . SER A 1 312 ? 2.925 1.321 -30.749 1.00 95.69 312 SER A CA 1
ATOM 2545 C C . SER A 1 312 ? 4.326 1.888 -30.537 1.00 95.69 312 SER A C 1
ATOM 2547 O O . SER A 1 312 ? 5.305 1.169 -30.724 1.00 95.69 312 SER A O 1
ATOM 2549 N N . GLU A 1 313 ? 4.418 3.159 -30.137 1.00 95.88 313 GLU A N 1
ATOM 2550 C CA . GLU A 1 313 ? 5.682 3.832 -29.823 1.00 95.88 313 GLU A CA 1
ATOM 2551 C C . GLU A 1 313 ? 6.418 3.131 -28.673 1.00 95.88 313 GLU A C 1
ATOM 2553 O O . GLU A 1 313 ? 7.626 2.918 -28.757 1.00 95.88 313 GLU A O 1
ATOM 2558 N N . ILE A 1 314 ? 5.695 2.744 -27.616 1.00 95.44 314 ILE A N 1
ATOM 2559 C CA . ILE A 1 314 ? 6.306 2.327 -26.345 1.00 95.44 314 ILE A CA 1
ATOM 2560 C C . ILE A 1 314 ? 6.235 0.820 -26.066 1.00 95.44 314 ILE A C 1
ATOM 2562 O O . ILE A 1 314 ? 6.821 0.352 -25.090 1.00 95.44 314 ILE A O 1
ATOM 2566 N N . ILE A 1 315 ? 5.512 0.040 -26.878 1.00 95.62 315 ILE A N 1
ATOM 2567 C CA . ILE A 1 315 ? 5.159 -1.358 -26.571 1.00 95.62 315 ILE A CA 1
ATOM 2568 C C . ILE A 1 315 ? 6.374 -2.251 -26.324 1.00 95.62 315 ILE A C 1
ATOM 2570 O O . ILE A 1 315 ? 6.254 -3.230 -25.598 1.00 95.62 315 ILE A O 1
ATOM 2574 N N . HIS A 1 316 ? 7.531 -1.937 -26.908 1.00 94.19 316 HIS A N 1
ATOM 2575 C CA . HIS A 1 316 ? 8.765 -2.699 -26.716 1.00 94.19 316 HIS A CA 1
ATOM 2576 C C . HIS A 1 316 ? 9.418 -2.467 -25.354 1.00 94.19 316 HIS A C 1
ATOM 2578 O O . HIS A 1 316 ? 10.007 -3.395 -24.809 1.00 94.19 316 HIS A O 1
ATOM 2584 N N . ASP A 1 317 ? 9.296 -1.256 -24.813 1.00 93.31 317 ASP A N 1
ATOM 2585 C CA . ASP A 1 317 ? 9.949 -0.860 -23.564 1.00 93.31 317 ASP A CA 1
ATOM 2586 C C . ASP A 1 317 ? 9.009 -0.981 -22.360 1.00 93.31 317 ASP A C 1
ATOM 2588 O O . ASP A 1 317 ? 9.452 -0.914 -21.218 1.00 93.31 317 ASP A O 1
ATOM 2592 N N . LEU A 1 318 ? 7.706 -1.147 -22.602 1.00 95.69 318 LEU A N 1
ATOM 2593 C CA . LEU A 1 318 ? 6.676 -1.245 -21.574 1.00 95.69 318 LEU A CA 1
ATOM 2594 C C . LEU A 1 318 ? 6.859 -2.509 -20.719 1.00 95.69 318 LEU A C 1
ATOM 2596 O O . LEU A 1 318 ? 7.080 -3.589 -21.250 1.00 95.69 318 LEU A O 1
ATOM 2600 N N . ASN A 1 319 ? 6.720 -2.404 -19.401 1.00 95.69 319 ASN A N 1
ATOM 2601 C CA . ASN A 1 319 ? 6.834 -3.540 -18.479 1.00 95.69 319 ASN A CA 1
ATOM 2602 C C . ASN A 1 319 ? 5.520 -3.845 -17.753 1.00 95.69 319 ASN A C 1
ATOM 2604 O O . ASN A 1 319 ? 5.220 -4.983 -17.396 1.00 95.69 319 ASN A O 1
ATOM 2608 N N . TYR A 1 320 ? 4.725 -2.810 -17.492 1.00 97.62 320 TYR A N 1
ATOM 2609 C CA . TYR A 1 320 ? 3.622 -2.907 -16.545 1.00 97.62 320 TYR A CA 1
ATOM 2610 C C . TYR A 1 320 ? 2.436 -2.073 -17.013 1.00 97.62 320 TYR A C 1
ATOM 2612 O O . TYR A 1 320 ? 2.547 -0.854 -17.124 1.00 97.62 320 TYR A O 1
ATOM 2620 N N . ILE A 1 321 ? 1.290 -2.706 -17.254 1.00 98.38 321 ILE A N 1
ATOM 2621 C CA . ILE A 1 321 ? 0.038 -2.004 -17.560 1.00 98.38 321 ILE A CA 1
ATOM 2622 C C . ILE A 1 321 ? -0.937 -2.186 -16.405 1.00 98.38 321 ILE A C 1
ATOM 2624 O O . ILE A 1 321 ? -1.170 -3.312 -15.985 1.00 98.38 321 ILE A O 1
ATOM 2628 N N . VAL A 1 322 ? -1.549 -1.107 -15.920 1.00 98.38 322 VAL A N 1
ATOM 2629 C CA . VAL A 1 322 ? -2.692 -1.167 -14.996 1.00 98.38 322 VAL A CA 1
ATOM 2630 C C . VAL A 1 322 ? -3.935 -0.643 -15.695 1.00 98.38 322 VAL A C 1
ATOM 2632 O O . VAL A 1 322 ? -3.939 0.487 -16.166 1.00 98.38 322 VAL A O 1
ATOM 2635 N N . ILE A 1 323 ? -5.002 -1.437 -15.710 1.00 97.44 323 ILE A N 1
ATOM 2636 C CA . ILE A 1 323 ? -6.321 -1.074 -16.231 1.00 97.44 323 ILE A CA 1
ATOM 2637 C C . ILE A 1 323 ? -7.268 -0.877 -15.044 1.00 97.44 323 ILE A C 1
ATOM 2639 O O . ILE A 1 323 ? -7.559 -1.821 -14.305 1.00 97.44 323 ILE A O 1
ATOM 2643 N N . ALA A 1 324 ? -7.744 0.354 -14.861 1.00 95.94 324 ALA A N 1
ATOM 2644 C CA . ALA A 1 324 ? -8.569 0.801 -13.740 1.00 95.94 324 ALA A CA 1
ATOM 2645 C C . ALA A 1 324 ? -9.725 1.729 -14.182 1.00 95.94 324 ALA A C 1
ATOM 2647 O O . ALA A 1 324 ? -10.051 2.695 -13.495 1.00 95.94 324 ALA A O 1
ATOM 2648 N N . ILE A 1 325 ? -10.371 1.414 -15.311 1.00 91.25 325 ILE A N 1
ATOM 2649 C CA . ILE A 1 325 ? -11.441 2.220 -15.938 1.00 91.25 325 ILE A CA 1
ATOM 2650 C C . ILE A 1 325 ? -12.844 2.040 -15.315 1.00 91.25 325 ILE A C 1
ATOM 2652 O O . ILE A 1 325 ? -13.823 2.600 -15.793 1.00 91.25 325 ILE A O 1
ATOM 2656 N N . GLY A 1 326 ? -12.975 1.254 -14.241 1.00 84.56 326 GLY A N 1
ATOM 2657 C CA . GLY A 1 326 ? -14.220 1.090 -13.472 1.00 84.56 326 GLY A CA 1
ATOM 2658 C C . GLY A 1 326 ? -15.254 0.129 -14.078 1.00 84.56 326 GLY A C 1
ATOM 2659 O O . GLY A 1 326 ? -15.892 -0.615 -13.330 1.00 84.56 326 GLY A O 1
ATOM 2660 N N . ASN A 1 327 ? -15.391 0.095 -15.405 1.00 88.75 327 ASN A N 1
ATOM 2661 C CA . ASN A 1 327 ? -16.241 -0.858 -16.118 1.00 88.75 327 ASN A CA 1
ATOM 2662 C C . ASN A 1 327 ? -15.486 -2.164 -16.391 1.00 88.75 327 ASN A C 1
ATOM 2664 O O . ASN A 1 327 ? -14.623 -2.226 -17.265 1.00 88.75 327 ASN A O 1
ATOM 2668 N N . ASP A 1 328 ? -15.831 -3.223 -15.661 1.00 87.00 328 ASP A N 1
ATOM 2669 C CA . ASP A 1 328 ? -15.144 -4.508 -15.777 1.00 87.00 328 ASP A CA 1
ATOM 2670 C C . ASP A 1 328 ? -15.225 -5.118 -17.186 1.00 87.00 328 ASP A C 1
ATOM 2672 O O . ASP A 1 328 ? -14.245 -5.691 -17.643 1.00 87.00 328 ASP A O 1
ATOM 2676 N N . ASN A 1 329 ? -16.359 -5.006 -17.891 1.00 87.69 329 ASN A N 1
ATOM 2677 C CA . ASN A 1 329 ? -16.514 -5.612 -19.222 1.00 87.69 329 ASN A CA 1
ATOM 2678 C C . ASN A 1 329 ? -15.621 -4.930 -20.257 1.00 87.69 329 ASN A C 1
ATOM 2680 O O . ASN A 1 329 ? -14.950 -5.592 -21.046 1.00 87.69 329 ASN A O 1
ATOM 2684 N N . GLU A 1 330 ? -15.595 -3.603 -20.219 1.00 90.75 330 GLU A N 1
ATOM 2685 C CA . GLU A 1 330 ? -14.726 -2.795 -21.068 1.00 90.75 330 GLU A CA 1
ATOM 2686 C C . GLU A 1 330 ? -13.251 -3.013 -20.711 1.00 90.75 330 GLU A C 1
ATOM 2688 O O . GLU A 1 330 ? -12.415 -3.179 -21.595 1.00 90.75 330 GLU A O 1
ATOM 2693 N N . GLY A 1 331 ? -12.935 -3.117 -19.415 1.00 91.75 331 GLY A N 1
ATOM 2694 C CA . GLY A 1 331 ? -11.582 -3.402 -18.946 1.00 91.75 331 GLY A CA 1
ATOM 2695 C C . GLY A 1 331 ? -11.100 -4.791 -19.365 1.00 91.75 331 GLY A C 1
ATOM 2696 O O . GLY A 1 331 ? -9.939 -4.951 -19.736 1.00 91.75 331 GLY A O 1
ATOM 2697 N N . MET A 1 332 ? -11.989 -5.790 -19.350 1.00 89.50 332 MET A N 1
ATOM 2698 C CA . MET A 1 332 ? -11.709 -7.137 -19.851 1.00 89.50 332 MET A CA 1
ATOM 2699 C C . MET A 1 332 ? -11.424 -7.133 -21.352 1.00 89.50 332 MET A C 1
ATOM 2701 O O . MET A 1 332 ? -10.423 -7.716 -21.760 1.00 89.50 332 MET A O 1
ATOM 2705 N N . ALA A 1 333 ? -12.263 -6.472 -22.155 1.00 91.38 333 ALA A N 1
ATOM 2706 C CA . ALA A 1 333 ? -12.053 -6.363 -23.598 1.00 91.38 333 ALA A CA 1
ATOM 2707 C C . ALA A 1 333 ? -10.701 -5.703 -23.912 1.00 91.38 333 ALA A C 1
ATOM 2709 O O . ALA A 1 333 ? -9.876 -6.289 -24.607 1.00 91.38 333 ALA A O 1
ATOM 2710 N N . LEU A 1 334 ? -10.410 -4.566 -23.273 1.00 94.44 334 LEU A N 1
ATOM 2711 C CA . LEU A 1 334 ? -9.138 -3.871 -23.449 1.00 94.44 334 LEU A CA 1
ATOM 2712 C C . LEU A 1 334 ? -7.934 -4.724 -23.022 1.00 94.44 334 LEU A C 1
ATOM 2714 O O . LEU A 1 334 ? -6.898 -4.701 -23.680 1.00 94.44 334 LEU A O 1
ATOM 2718 N N . ALA A 1 335 ? -8.039 -5.486 -21.929 1.00 93.38 335 ALA A N 1
ATOM 2719 C CA . ALA A 1 335 ? -6.957 -6.369 -21.493 1.00 93.38 335 ALA A CA 1
ATOM 2720 C C . ALA A 1 335 ? -6.634 -7.450 -22.537 1.00 93.38 335 ALA A C 1
ATOM 2722 O O . ALA A 1 335 ? -5.464 -7.793 -22.714 1.00 93.38 335 ALA A O 1
ATOM 2723 N N . ILE A 1 336 ? -7.658 -7.973 -23.218 1.00 91.62 336 ILE A N 1
ATOM 2724 C CA . ILE A 1 336 ? -7.508 -8.939 -24.312 1.00 91.62 336 ILE A CA 1
ATOM 2725 C C . ILE A 1 336 ? -6.849 -8.264 -25.515 1.00 91.62 336 ILE A C 1
ATOM 2727 O O . ILE A 1 336 ? -5.836 -8.765 -26.000 1.00 91.62 336 ILE A O 1
ATOM 2731 N N . ASP A 1 337 ? -7.348 -7.100 -25.932 1.00 94.06 337 ASP A N 1
ATOM 2732 C CA . ASP A 1 337 ? -6.800 -6.369 -27.078 1.00 94.06 337 ASP A CA 1
ATOM 2733 C C . ASP A 1 337 ? -5.325 -6.003 -26.853 1.00 94.06 337 ASP A C 1
ATOM 2735 O O . ASP A 1 337 ? -4.484 -6.192 -27.730 1.00 94.06 337 ASP A O 1
ATOM 2739 N N . LEU A 1 338 ? -4.971 -5.550 -25.645 1.00 94.69 338 LEU A N 1
ATOM 2740 C CA . LEU A 1 338 ? -3.588 -5.255 -25.262 1.00 94.69 338 LEU A CA 1
ATOM 2741 C C . LEU A 1 338 ? -2.705 -6.504 -25.236 1.00 94.69 338 LEU A C 1
ATOM 2743 O O . LEU A 1 338 ? -1.540 -6.431 -25.632 1.00 94.69 338 LEU A O 1
ATOM 2747 N N . TYR A 1 339 ? -3.232 -7.643 -24.777 1.00 93.31 339 TYR A N 1
ATOM 2748 C CA . TYR A 1 339 ? -2.514 -8.914 -24.826 1.00 93.31 339 TYR A CA 1
ATOM 2749 C C . TYR A 1 339 ? -2.217 -9.309 -26.276 1.00 93.31 339 TYR A C 1
ATOM 2751 O O . TYR A 1 339 ? -1.068 -9.599 -26.604 1.00 93.31 339 TYR A O 1
ATOM 2759 N N . GLU A 1 340 ? -3.223 -9.294 -27.153 1.00 91.50 340 GLU A N 1
ATOM 2760 C CA . GLU A 1 340 ? -3.066 -9.664 -28.563 1.00 91.50 340 GLU A CA 1
ATOM 2761 C C . GLU A 1 340 ? -2.129 -8.699 -29.295 1.00 91.50 340 GLU A C 1
ATOM 2763 O O . GLU A 1 340 ? -1.270 -9.126 -30.074 1.00 91.50 340 GLU A O 1
ATOM 2768 N N . TYR A 1 341 ? -2.232 -7.405 -28.987 1.00 94.06 341 TYR A N 1
ATOM 2769 C CA . TYR A 1 341 ? -1.336 -6.378 -29.502 1.00 94.06 341 TYR A CA 1
ATOM 2770 C C . TYR A 1 341 ? 0.115 -6.646 -29.090 1.00 94.06 341 TYR A C 1
ATOM 2772 O O . TYR A 1 341 ? 1.010 -6.725 -29.934 1.00 94.06 341 TYR A O 1
ATOM 2780 N N . ALA A 1 342 ? 0.358 -6.845 -27.793 1.00 93.25 342 ALA A N 1
ATOM 2781 C CA . ALA A 1 342 ? 1.683 -7.149 -27.270 1.00 93.25 342 ALA A CA 1
ATOM 2782 C C . ALA A 1 342 ? 2.245 -8.444 -27.876 1.00 93.25 342 ALA A C 1
ATOM 2784 O O . ALA A 1 342 ? 3.387 -8.451 -28.330 1.00 93.25 342 ALA A O 1
ATOM 2785 N N . TYR A 1 343 ? 1.436 -9.504 -27.970 1.00 90.69 343 TYR A N 1
ATOM 2786 C CA . TYR A 1 343 ? 1.827 -10.772 -28.588 1.00 90.69 343 TYR A CA 1
ATOM 2787 C C . TYR A 1 343 ? 2.264 -10.600 -30.047 1.00 90.69 343 TYR A C 1
ATOM 2789 O O . TYR A 1 343 ? 3.233 -11.214 -30.489 1.00 90.69 343 TYR A O 1
ATOM 2797 N N . ARG A 1 344 ? 1.560 -9.748 -30.798 1.00 91.56 344 ARG A N 1
ATOM 2798 C CA . ARG A 1 344 ? 1.835 -9.506 -32.214 1.00 91.56 344 ARG A CA 1
ATOM 2799 C C . ARG A 1 344 ? 3.088 -8.668 -32.450 1.00 91.56 344 ARG A C 1
ATOM 2801 O O . ARG A 1 344 ? 3.786 -8.904 -33.436 1.00 91.56 344 ARG A O 1
ATOM 2808 N N . TYR A 1 345 ? 3.335 -7.665 -31.609 1.00 93.56 345 TYR A N 1
ATOM 2809 C CA . TYR A 1 345 ? 4.324 -6.627 -31.905 1.00 93.56 345 TYR A CA 1
ATOM 2810 C C . TYR A 1 345 ? 5.569 -6.662 -31.019 1.00 93.56 345 TYR A C 1
ATOM 2812 O O . TYR A 1 345 ? 6.607 -6.166 -31.450 1.00 93.56 345 TYR A O 1
ATOM 2820 N N . ARG A 1 346 ? 5.539 -7.244 -29.815 1.00 92.31 346 ARG A N 1
ATOM 2821 C CA . ARG A 1 346 ? 6.728 -7.281 -28.949 1.00 92.31 346 ARG A CA 1
ATOM 2822 C C . ARG A 1 346 ? 7.790 -8.246 -29.466 1.00 92.31 346 ARG A C 1
ATOM 2824 O O . ARG A 1 346 ? 7.503 -9.368 -29.865 1.00 92.31 346 ARG A O 1
ATOM 2831 N N . LYS A 1 347 ? 9.055 -7.821 -29.387 1.00 87.44 347 LYS A N 1
ATOM 2832 C CA . LYS A 1 347 ? 10.219 -8.616 -29.822 1.00 87.44 347 LYS A CA 1
ATOM 2833 C C . LYS A 1 347 ? 10.513 -9.782 -28.877 1.00 87.44 347 LYS A C 1
ATOM 2835 O O . LYS A 1 347 ? 11.024 -10.808 -29.306 1.00 87.44 347 LYS A O 1
ATOM 2840 N N . ASP A 1 348 ? 10.199 -9.609 -27.600 1.00 83.25 348 ASP A N 1
ATOM 2841 C CA . ASP A 1 348 ? 10.461 -10.526 -26.490 1.00 83.25 348 ASP A CA 1
ATOM 2842 C C . ASP A 1 348 ? 9.182 -11.211 -25.972 1.00 83.25 348 ASP A C 1
ATOM 2844 O O . ASP A 1 348 ? 9.176 -11.786 -24.882 1.00 83.25 348 ASP A O 1
ATOM 2848 N N . CYS A 1 349 ? 8.099 -11.164 -26.758 1.00 81.38 349 CYS A N 1
ATOM 2849 C CA . CYS A 1 349 ? 6.765 -11.613 -26.363 1.00 81.38 349 CYS A CA 1
ATOM 2850 C C . CYS A 1 349 ? 6.327 -10.966 -25.037 1.00 81.38 349 CYS A C 1
ATOM 2852 O O . CYS A 1 349 ? 5.995 -9.787 -25.015 1.00 81.38 349 CYS A O 1
ATOM 2854 N N . PHE A 1 350 ? 6.329 -11.724 -23.939 1.00 88.19 350 PHE A N 1
ATOM 2855 C CA . PHE A 1 350 ? 5.832 -11.289 -22.630 1.00 88.19 350 PHE A CA 1
ATOM 2856 C C . PHE A 1 350 ? 6.880 -11.392 -21.512 1.00 88.19 350 PHE A C 1
ATOM 2858 O O . PHE A 1 350 ? 6.524 -11.447 -20.328 1.00 88.19 350 PHE A O 1
ATOM 2865 N N . ASN A 1 351 ? 8.166 -11.455 -21.865 1.00 86.06 351 ASN A N 1
ATOM 2866 C CA . ASN A 1 351 ? 9.229 -11.316 -20.872 1.00 86.06 351 ASN A CA 1
ATOM 2867 C C . ASN A 1 351 ? 9.114 -9.939 -20.210 1.00 86.06 351 ASN A C 1
ATOM 2869 O O . ASN A 1 351 ? 8.880 -8.945 -20.891 1.00 86.06 351 ASN A O 1
ATOM 2873 N N . ASP A 1 352 ? 9.185 -9.907 -18.879 1.00 87.94 352 ASP A N 1
ATOM 2874 C CA . ASP A 1 352 ? 9.117 -8.684 -18.068 1.00 87.94 352 ASP A CA 1
ATOM 2875 C C . ASP A 1 352 ? 7.918 -7.760 -18.372 1.00 87.94 352 ASP A C 1
ATOM 2877 O O . ASP A 1 352 ? 7.975 -6.559 -18.111 1.00 87.94 352 ASP A O 1
ATOM 2881 N N . PHE A 1 353 ? 6.820 -8.319 -18.905 1.00 93.25 353 PHE A N 1
ATOM 2882 C CA . PHE A 1 353 ? 5.612 -7.582 -19.280 1.00 93.25 353 PHE A CA 1
ATOM 2883 C C . PHE A 1 353 ? 4.348 -8.185 -18.673 1.00 93.25 353 PHE A C 1
ATOM 2885 O O . PHE A 1 353 ? 4.053 -9.365 -18.886 1.00 93.25 353 PHE A O 1
ATOM 2892 N N . ARG A 1 354 ? 3.556 -7.383 -17.959 1.00 94.69 354 ARG A N 1
ATOM 2893 C CA . ARG A 1 354 ? 2.295 -7.827 -17.343 1.00 94.69 354 ARG A CA 1
ATOM 2894 C C . ARG A 1 354 ? 1.186 -6.788 -17.458 1.00 94.69 354 ARG A C 1
ATOM 2896 O O . ARG A 1 354 ? 1.43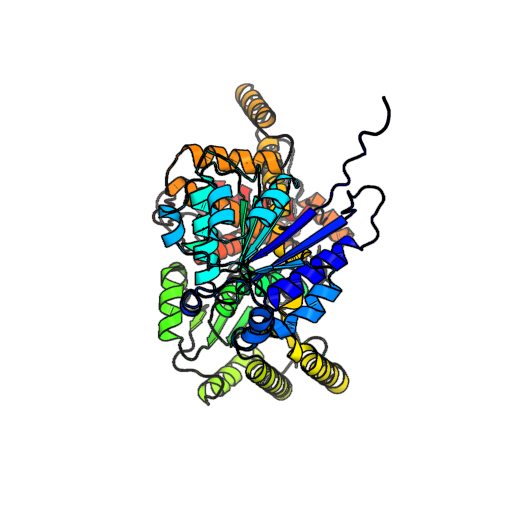4 -5.585 -17.408 1.00 94.69 354 ARG A O 1
ATOM 2903 N N . ILE A 1 355 ? -0.048 -7.281 -17.561 1.00 96.12 355 ILE A N 1
ATOM 2904 C CA . ILE A 1 355 ? -1.280 -6.491 -17.608 1.00 96.12 355 ILE A CA 1
ATOM 2905 C C . ILE A 1 355 ? -2.079 -6.778 -16.339 1.00 96.12 355 ILE A C 1
ATOM 2907 O O . ILE A 1 355 ? -2.471 -7.913 -16.079 1.00 96.12 355 ILE A O 1
ATOM 2911 N N . TYR A 1 356 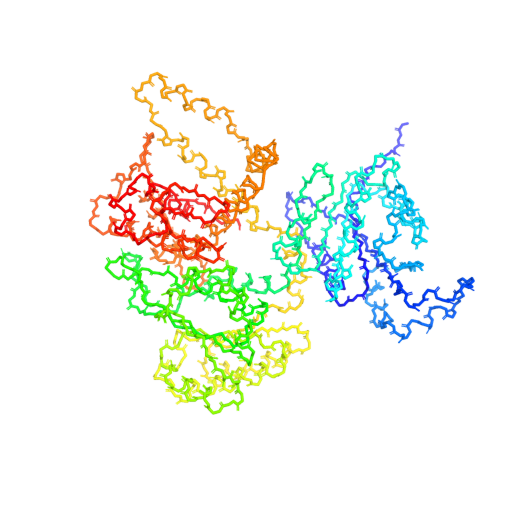? -2.350 -5.742 -15.558 1.00 96.38 356 TYR A N 1
ATOM 2912 C CA . TYR A 1 356 ? -3.080 -5.808 -14.302 1.00 96.38 356 TYR A CA 1
ATOM 2913 C C . TYR A 1 356 ? -4.458 -5.197 -14.479 1.00 96.38 356 TYR A C 1
ATOM 2915 O O . TYR A 1 356 ? -4.596 -3.994 -14.681 1.00 96.38 356 TYR A O 1
ATOM 2923 N N . LEU A 1 357 ? -5.486 -6.026 -14.369 1.00 94.12 357 LEU A N 1
ATOM 2924 C CA . LEU A 1 357 ? -6.875 -5.641 -14.549 1.00 94.12 357 LEU A CA 1
ATOM 2925 C C . LEU A 1 357 ? -7.590 -5.533 -13.200 1.00 94.12 357 LEU A C 1
ATOM 2927 O O . LEU A 1 357 ? -7.715 -6.518 -12.465 1.00 94.12 357 LEU A O 1
ATOM 2931 N N . ARG A 1 358 ? -8.100 -4.341 -12.891 1.00 92.94 358 ARG A N 1
ATOM 2932 C CA . ARG A 1 358 ? -8.999 -4.121 -11.756 1.00 92.94 358 ARG A CA 1
ATOM 2933 C C . ARG A 1 358 ? -10.358 -4.774 -12.041 1.00 92.94 358 ARG A C 1
ATOM 2935 O O . ARG A 1 358 ? -10.949 -4.496 -13.076 1.00 92.94 358 ARG A O 1
ATOM 2942 N N . VAL A 1 359 ? -10.856 -5.596 -11.111 1.00 88.00 359 VAL A N 1
ATOM 2943 C CA . VAL A 1 359 ? -12.179 -6.252 -11.217 1.00 88.00 359 VAL A CA 1
ATOM 2944 C C . VAL A 1 359 ? -13.079 -5.879 -10.040 1.00 88.00 359 VAL A C 1
ATOM 2946 O O . VAL A 1 359 ? -12.820 -6.280 -8.905 1.00 88.00 359 VAL A O 1
ATOM 2949 N N . ASN A 1 360 ? -14.137 -5.116 -10.294 1.00 78.06 360 ASN A N 1
ATOM 2950 C CA . ASN A 1 360 ? -15.045 -4.612 -9.268 1.00 78.06 360 ASN A CA 1
ATOM 2951 C C . ASN A 1 360 ? -16.162 -5.600 -8.895 1.00 78.06 360 ASN A C 1
ATOM 2953 O O . ASN A 1 360 ? -16.651 -5.531 -7.772 1.00 78.06 360 ASN A O 1
ATOM 2957 N N . GLY A 1 361 ? -16.581 -6.496 -9.794 1.00 69.94 361 GLY A N 1
ATOM 2958 C CA . GLY A 1 361 ? -17.713 -7.408 -9.590 1.00 69.94 361 GLY A CA 1
ATOM 2959 C C . GLY A 1 361 ? -17.356 -8.895 -9.459 1.00 69.94 361 GLY A C 1
ATOM 2960 O O . GLY A 1 361 ? -16.301 -9.358 -9.884 1.00 69.94 361 GLY A O 1
ATOM 2961 N N . SER A 1 362 ? -18.302 -9.668 -8.922 1.00 59.69 362 SER A N 1
ATOM 2962 C CA . SER A 1 362 ? -18.182 -11.112 -8.656 1.00 59.69 362 SER A CA 1
ATOM 2963 C C . SER A 1 362 ? -18.341 -11.999 -9.904 1.00 59.69 362 SER A C 1
ATOM 2965 O O . SER A 1 362 ? -17.635 -12.994 -10.081 1.00 59.69 362 SER A O 1
ATOM 2967 N N . CYS A 1 363 ? -19.250 -11.614 -10.808 1.00 51.62 363 CYS A N 1
ATOM 2968 C CA . CYS A 1 363 ? -19.651 -12.352 -12.016 1.00 51.62 363 CYS A CA 1
ATOM 2969 C C . CYS A 1 363 ? -18.518 -12.511 -13.049 1.00 51.62 363 CYS A C 1
ATOM 2971 O O . CYS A 1 363 ? -18.446 -13.519 -13.755 1.00 51.62 363 CYS A O 1
ATOM 2973 N N . ASN A 1 364 ? -17.597 -11.550 -13.108 1.00 61.56 364 ASN A N 1
ATOM 2974 C CA . ASN A 1 364 ? -16.558 -11.500 -14.140 1.00 61.56 364 ASN A CA 1
ATOM 2975 C C . ASN A 1 364 ? -15.428 -12.506 -13.905 1.00 61.56 364 ASN A C 1
ATOM 2977 O O . ASN A 1 364 ? -14.685 -12.835 -14.826 1.00 61.56 364 ASN A O 1
ATOM 2981 N N . THR A 1 365 ? -15.329 -13.064 -12.697 1.00 61.97 365 THR A N 1
ATOM 2982 C CA . THR A 1 365 ? -14.259 -13.996 -12.320 1.00 61.97 365 THR A CA 1
ATOM 2983 C C . THR A 1 365 ? -14.277 -15.303 -13.119 1.00 61.97 365 THR A C 1
ATOM 2985 O O . THR A 1 365 ? -13.209 -15.803 -13.469 1.00 61.97 365 THR A O 1
ATOM 2988 N N . ILE A 1 366 ? -15.454 -15.845 -13.468 1.00 69.38 366 ILE A N 1
ATOM 2989 C CA . ILE A 1 366 ? -15.561 -17.087 -14.258 1.00 69.38 366 ILE A CA 1
ATOM 2990 C C . ILE A 1 366 ? -15.110 -16.852 -15.702 1.00 69.38 366 ILE A C 1
ATOM 2992 O O . ILE A 1 366 ? -14.282 -17.608 -16.209 1.00 69.38 366 ILE A O 1
ATOM 2996 N N . GLN A 1 367 ? -15.616 -15.797 -16.347 1.00 72.38 367 GLN A N 1
ATOM 2997 C CA . GLN A 1 367 ? -15.231 -15.444 -17.717 1.00 72.38 367 GLN A CA 1
ATOM 2998 C C . GLN A 1 367 ? -13.735 -15.121 -17.794 1.00 72.38 367 GLN A C 1
ATOM 3000 O O . GLN A 1 367 ? -13.029 -15.668 -18.638 1.00 72.38 367 GLN A O 1
ATOM 3005 N N . LEU A 1 368 ? -13.215 -14.334 -16.846 1.00 72.50 368 LEU A N 1
ATOM 3006 C CA . LEU A 1 368 ? -11.783 -14.049 -16.739 1.00 72.50 368 LEU A CA 1
ATOM 3007 C C . LEU A 1 368 ? -10.946 -15.305 -16.557 1.00 72.50 368 LEU A C 1
ATOM 3009 O O . LEU A 1 368 ? -9.881 -15.418 -17.157 1.00 72.50 368 LEU A O 1
ATOM 3013 N N . LYS A 1 369 ? -11.405 -16.256 -15.741 1.00 76.69 369 LYS A N 1
ATOM 3014 C CA . LYS A 1 369 ? -10.696 -17.520 -15.550 1.00 76.69 369 LYS A CA 1
ATOM 3015 C C . LYS A 1 369 ? -10.612 -18.305 -16.858 1.00 76.69 369 LYS A C 1
ATOM 3017 O O . LYS A 1 369 ? -9.529 -18.765 -17.200 1.00 76.69 369 LYS A O 1
ATOM 3022 N N . GLN A 1 370 ? -11.708 -18.387 -17.610 1.00 78.12 370 GLN A N 1
ATOM 3023 C CA . GLN A 1 370 ? -11.733 -19.046 -18.919 1.00 78.12 370 GLN A CA 1
ATOM 3024 C C . GLN A 1 370 ? -10.808 -18.355 -19.931 1.00 78.12 370 GLN A C 1
ATOM 3026 O O . GLN A 1 370 ? -10.057 -19.027 -20.632 1.00 78.12 370 GLN A O 1
ATOM 3031 N N . ILE A 1 371 ? -10.808 -17.019 -19.967 1.00 75.88 371 ILE A N 1
ATOM 3032 C CA . ILE A 1 371 ? -9.930 -16.226 -20.840 1.00 75.88 371 ILE A CA 1
ATOM 3033 C C . ILE A 1 371 ? -8.455 -16.441 -20.476 1.00 75.88 371 ILE A C 1
ATOM 3035 O O . ILE A 1 371 ? -7.624 -16.698 -21.346 1.00 75.88 371 ILE A O 1
ATOM 3039 N N . LYS A 1 372 ? -8.117 -16.397 -19.182 1.00 75.88 372 LYS A N 1
ATOM 3040 C CA . LYS A 1 372 ? -6.754 -16.674 -18.709 1.00 75.88 372 LYS A CA 1
ATOM 3041 C C . LYS A 1 372 ? -6.320 -18.091 -19.051 1.00 75.88 372 LYS A C 1
ATOM 3043 O O . LYS A 1 372 ? -5.202 -18.281 -19.507 1.00 75.88 372 LYS A O 1
ATOM 3048 N N . GLU A 1 373 ? -7.184 -19.082 -18.843 1.00 79.25 373 GLU A N 1
ATOM 3049 C CA . GLU A 1 373 ? -6.903 -20.473 -19.208 1.00 79.25 373 GLU A CA 1
ATOM 3050 C C . GLU A 1 373 ? -6.655 -20.612 -20.713 1.00 79.25 373 GLU A C 1
ATOM 3052 O O . GLU A 1 373 ? -5.683 -21.258 -21.100 1.00 79.25 373 GLU A O 1
ATOM 3057 N N . TYR A 1 374 ? -7.452 -19.945 -21.551 1.00 78.81 374 TYR A N 1
ATOM 3058 C CA . TYR A 1 374 ? -7.258 -19.923 -22.999 1.00 78.81 374 TYR A CA 1
ATOM 3059 C C . TYR A 1 374 ? -5.868 -19.388 -23.381 1.00 78.81 374 TYR A C 1
ATOM 3061 O O . TYR A 1 374 ? -5.092 -20.097 -24.023 1.00 78.81 374 TYR A O 1
ATOM 3069 N N . PHE A 1 375 ? -5.497 -18.189 -22.927 1.00 77.94 375 PHE A N 1
ATOM 3070 C CA . PHE A 1 375 ? -4.189 -17.612 -23.257 1.00 77.94 375 PHE A CA 1
ATOM 3071 C C . PHE A 1 375 ? -3.018 -18.360 -22.611 1.00 77.94 375 PHE A C 1
ATOM 3073 O O . PHE A 1 375 ? -1.965 -18.514 -23.228 1.00 77.94 375 PHE A O 1
ATOM 3080 N N . ASN A 1 376 ? -3.199 -18.903 -21.406 1.00 75.56 376 ASN A N 1
ATOM 3081 C CA . ASN A 1 376 ? -2.165 -19.694 -20.745 1.00 75.56 376 ASN A CA 1
ATOM 3082 C C . ASN A 1 376 ? -1.875 -21.004 -21.489 1.00 75.56 376 ASN A C 1
ATOM 3084 O O . ASN A 1 376 ? -0.711 -21.381 -21.634 1.00 75.56 376 ASN A O 1
ATOM 3088 N N . ILE A 1 377 ? -2.918 -21.700 -21.949 1.00 73.56 377 ILE A N 1
ATOM 3089 C CA . ILE A 1 377 ? -2.794 -22.993 -22.632 1.00 73.56 377 ILE A CA 1
ATOM 3090 C C . ILE A 1 377 ? -2.321 -22.797 -24.072 1.00 73.56 377 ILE A C 1
ATOM 3092 O O . ILE A 1 377 ? -1.352 -23.431 -24.486 1.00 73.56 377 ILE A O 1
ATOM 3096 N N . TYR A 1 378 ? -2.985 -21.926 -24.833 1.00 69.69 378 TYR A N 1
ATOM 3097 C CA . TYR A 1 378 ? -2.741 -21.790 -26.270 1.00 69.69 378 TYR A CA 1
ATOM 3098 C C . TYR A 1 378 ? -1.639 -20.783 -26.605 1.00 69.69 378 TYR A C 1
ATOM 3100 O O . TYR A 1 378 ? -0.942 -20.960 -27.600 1.00 69.69 378 TYR A O 1
ATOM 3108 N N . GLY A 1 379 ? -1.434 -19.765 -25.765 1.00 65.06 379 GLY A N 1
ATOM 3109 C CA . GLY A 1 379 ? -0.330 -18.815 -25.909 1.00 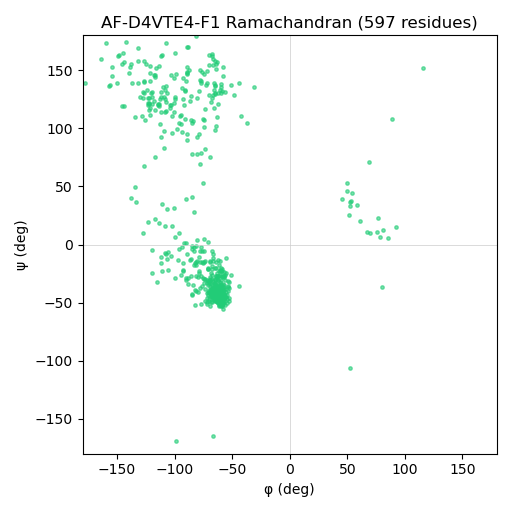65.06 379 GLY A CA 1
ATOM 3110 C C . GLY A 1 379 ? 0.999 -19.329 -25.350 1.00 65.06 379 GLY A C 1
ATOM 3111 O O . GLY A 1 379 ? 2.040 -18.763 -25.662 1.00 65.06 379 GLY A O 1
ATOM 3112 N N . ASN A 1 380 ? 0.989 -20.400 -24.540 1.00 69.50 380 ASN A N 1
ATOM 3113 C CA . ASN A 1 380 ? 2.138 -20.870 -23.749 1.00 69.50 380 ASN A CA 1
ATOM 3114 C C . ASN A 1 380 ? 2.759 -19.758 -22.874 1.00 69.50 380 ASN A C 1
ATOM 3116 O O . ASN A 1 380 ? 3.966 -19.709 -22.637 1.00 69.50 380 ASN A O 1
ATOM 3120 N N . THR A 1 381 ? 1.924 -18.836 -22.398 1.00 71.81 381 THR A N 1
ATOM 3121 C CA . THR A 1 381 ? 2.336 -17.659 -21.623 1.00 71.81 381 THR A CA 1
ATOM 3122 C C . THR A 1 381 ? 1.673 -17.716 -20.269 1.00 71.81 381 THR A C 1
ATOM 3124 O O . THR A 1 381 ? 0.453 -17.754 -20.218 1.00 71.81 381 THR A O 1
ATOM 3127 N N . ARG A 1 382 ? 2.427 -17.733 -19.169 1.00 73.50 382 ARG A N 1
ATOM 3128 C CA . ARG A 1 382 ? 1.828 -17.796 -17.829 1.00 73.50 382 ARG A CA 1
ATOM 3129 C C . ARG A 1 382 ? 1.650 -16.410 -17.232 1.00 73.50 382 ARG A C 1
ATOM 3131 O O . ARG A 1 382 ? 2.580 -15.609 -17.237 1.00 73.50 382 ARG A O 1
ATOM 3138 N N . ASP A 1 383 ? 0.466 -16.192 -16.667 1.00 80.56 383 ASP A N 1
ATOM 3139 C CA . ASP A 1 383 ? 0.146 -15.069 -15.785 1.00 80.56 383 ASP A CA 1
ATOM 3140 C C . ASP A 1 383 ? 0.362 -13.685 -16.414 1.00 80.56 383 ASP A C 1
ATOM 3142 O O . ASP A 1 383 ? 0.737 -12.758 -15.711 1.00 80.56 383 ASP A O 1
ATOM 3146 N N . VAL A 1 384 ? 0.124 -13.518 -17.722 1.00 89.50 384 VAL A N 1
ATOM 3147 C CA . VAL A 1 384 ? 0.269 -12.204 -18.384 1.00 89.50 384 VAL A CA 1
ATOM 3148 C C . VAL A 1 384 ? -0.821 -11.230 -17.940 1.00 89.50 384 VAL A C 1
ATOM 3150 O O . VAL A 1 384 ? -0.513 -10.094 -17.585 1.00 89.50 384 VAL A O 1
ATOM 3153 N N . ILE A 1 385 ? -2.081 -11.681 -17.935 1.00 90.94 385 ILE A N 1
ATOM 3154 C CA . ILE A 1 385 ? -3.221 -10.914 -17.423 1.00 90.94 385 ILE A CA 1
ATOM 3155 C C . ILE A 1 385 ? -3.473 -11.325 -15.970 1.00 90.94 385 ILE A C 1
ATOM 3157 O O . ILE A 1 385 ? -3.946 -12.428 -15.673 1.00 90.94 385 ILE A O 1
ATOM 3161 N N . ILE A 1 386 ? -3.194 -10.411 -15.050 1.00 90.50 386 ILE A N 1
ATOM 3162 C CA . ILE A 1 386 ? -3.371 -10.579 -13.611 1.00 90.50 386 ILE A CA 1
ATOM 3163 C C . ILE A 1 386 ? -4.559 -9.724 -13.184 1.00 90.50 386 ILE A C 1
ATOM 3165 O O . ILE A 1 386 ? -4.687 -8.573 -13.572 1.00 90.50 386 ILE A O 1
ATOM 3169 N N . THR A 1 387 ? -5.463 -10.289 -12.392 1.00 90.25 387 THR A N 1
ATOM 3170 C CA . THR A 1 387 ? -6.648 -9.568 -11.905 1.00 90.25 387 THR A CA 1
ATOM 3171 C C . THR A 1 387 ? -6.432 -9.165 -10.462 1.00 90.25 387 THR A C 1
ATOM 3173 O O . THR A 1 387 ? -5.814 -9.929 -9.721 1.00 90.25 387 THR A O 1
ATOM 3176 N N . PHE A 1 388 ? -6.963 -8.015 -10.055 1.00 91.75 388 PHE A N 1
ATOM 3177 C CA . PHE A 1 388 ? -6.869 -7.564 -8.669 1.00 91.75 388 PHE A CA 1
ATOM 3178 C C . PHE A 1 388 ? -8.105 -6.785 -8.195 1.00 91.75 388 PHE A C 1
ATOM 3180 O O . PHE A 1 388 ? -8.849 -6.172 -8.970 1.00 91.75 388 PHE A O 1
ATOM 3187 N N . GLY A 1 389 ? -8.295 -6.818 -6.879 1.00 89.25 389 GLY A N 1
ATOM 3188 C CA . GLY A 1 389 ? -9.303 -6.110 -6.101 1.00 89.25 389 GLY A CA 1
ATOM 3189 C C . GLY A 1 389 ? -10.716 -6.704 -6.160 1.00 89.25 389 GLY A C 1
ATOM 3190 O O . GLY A 1 389 ? -11.690 -5.982 -5.930 1.00 89.25 389 GLY A O 1
ATOM 3191 N N . ALA A 1 390 ? -10.866 -7.988 -6.483 1.00 88.12 390 ALA A N 1
ATOM 3192 C CA . ALA A 1 390 ? -12.186 -8.620 -6.466 1.00 88.12 390 ALA A CA 1
ATOM 3193 C C . ALA A 1 390 ? -12.895 -8.352 -5.123 1.00 88.12 390 ALA A C 1
ATOM 3195 O O . ALA A 1 390 ? -12.263 -8.398 -4.061 1.00 88.12 390 ALA A O 1
ATOM 3196 N N . GLN A 1 391 ? -14.193 -8.031 -5.155 1.00 86.62 391 GLN A N 1
ATOM 3197 C CA . GLN A 1 391 ? -14.932 -7.627 -3.951 1.00 86.62 391 GLN A CA 1
ATOM 3198 C C . GLN A 1 391 ? -14.876 -8.690 -2.849 1.00 86.62 391 GLN A C 1
ATOM 3200 O O . GLN A 1 391 ? -14.741 -8.345 -1.677 1.00 86.62 391 GLN A O 1
ATOM 3205 N N . GLU A 1 392 ? -14.907 -9.973 -3.212 1.00 86.06 392 GLU A N 1
ATOM 3206 C CA . GLU A 1 392 ? -14.795 -11.108 -2.290 1.00 86.06 392 GLU A CA 1
ATOM 3207 C C . GLU A 1 392 ? -13.477 -11.105 -1.511 1.00 86.06 392 GLU A C 1
ATOM 3209 O O . GLU A 1 392 ? -13.426 -11.541 -0.360 1.00 86.06 392 GLU A O 1
ATOM 3214 N N . GLU A 1 393 ? -12.406 -10.641 -2.151 1.00 86.75 393 GLU A N 1
ATOM 3215 C CA . GLU A 1 393 ? -11.070 -10.598 -1.571 1.00 86.75 393 GLU A CA 1
ATOM 3216 C C . GLU A 1 393 ? -10.881 -9.329 -0.735 1.00 86.75 393 GLU A C 1
ATOM 3218 O O . GLU A 1 393 ? -10.362 -9.406 0.383 1.00 86.75 393 GLU A O 1
ATOM 3223 N N . ILE A 1 394 ? -11.330 -8.172 -1.247 1.00 89.44 394 ILE A N 1
ATOM 3224 C CA . ILE A 1 394 ? -11.274 -6.884 -0.536 1.00 89.44 394 ILE A CA 1
ATOM 3225 C C . ILE A 1 394 ? -12.098 -6.948 0.749 1.00 89.44 394 ILE A C 1
ATOM 3227 O O . ILE A 1 394 ? -11.594 -6.599 1.813 1.00 89.44 394 ILE A O 1
ATOM 3231 N N . PHE A 1 395 ? -13.343 -7.423 0.671 1.00 90.06 395 PHE A N 1
ATOM 3232 C CA . PHE A 1 395 ? -14.251 -7.544 1.814 1.00 90.06 395 PHE A CA 1
ATOM 3233 C C . PHE A 1 395 ? -14.120 -8.900 2.514 1.00 90.06 395 PHE A C 1
ATOM 3235 O O . PHE A 1 395 ? -15.103 -9.481 2.970 1.00 90.06 395 PHE A O 1
ATOM 3242 N N . SER A 1 396 ? -12.894 -9.405 2.631 1.00 90.00 396 SER A N 1
ATOM 3243 C CA . SER A 1 396 ? -12.585 -10.543 3.493 1.00 90.00 396 SER A CA 1
ATOM 3244 C C . SER A 1 396 ? -12.231 -10.079 4.908 1.00 90.00 396 SER A C 1
ATOM 3246 O O . SER A 1 396 ? -11.728 -8.974 5.114 1.00 90.00 396 SER A O 1
ATOM 3248 N N . TYR A 1 397 ? -12.472 -10.923 5.913 1.00 87.94 397 TYR A N 1
ATOM 3249 C CA . TYR A 1 397 ? -12.180 -10.590 7.308 1.00 87.94 397 TYR A CA 1
ATOM 3250 C C . TYR A 1 397 ? -10.687 -10.322 7.541 1.00 87.94 397 TYR A C 1
ATOM 3252 O O . TYR A 1 397 ? -10.327 -9.386 8.254 1.00 87.94 397 TYR A O 1
ATOM 3260 N N . ASP A 1 398 ? -9.819 -11.103 6.899 1.00 83.44 398 ASP A N 1
ATOM 3261 C CA . ASP A 1 398 ? -8.369 -10.962 7.034 1.00 83.44 398 ASP A CA 1
ATOM 3262 C C . ASP A 1 398 ? -7.855 -9.662 6.391 1.00 83.44 398 ASP A C 1
ATOM 3264 O O . ASP A 1 398 ? -6.868 -9.104 6.857 1.00 83.44 398 ASP A O 1
ATOM 3268 N N . VAL A 1 399 ? -8.535 -9.134 5.367 1.00 84.88 399 VAL A N 1
ATOM 3269 C CA . VAL A 1 399 ? -8.180 -7.849 4.744 1.00 84.88 399 VAL A CA 1
ATOM 3270 C C . VAL A 1 399 ? -8.786 -6.663 5.495 1.00 84.88 399 VAL A C 1
ATOM 3272 O O . VAL A 1 399 ? -8.097 -5.673 5.715 1.00 84.88 399 VAL A O 1
ATOM 3275 N N . VAL A 1 400 ? -10.053 -6.757 5.908 1.00 85.00 400 VAL A N 1
ATOM 3276 C CA . VAL A 1 400 ? -10.783 -5.646 6.540 1.00 85.00 400 VAL A CA 1
ATOM 3277 C C . VAL A 1 400 ? -10.433 -5.474 8.015 1.00 85.00 400 VAL A C 1
ATOM 3279 O O . VAL A 1 400 ? -10.364 -4.352 8.505 1.00 85.00 400 VAL A O 1
ATOM 3282 N N . SER A 1 401 ? -10.297 -6.570 8.761 1.00 72.50 401 SER A N 1
ATOM 3283 C CA . SER A 1 401 ? -10.239 -6.539 10.230 1.00 72.50 401 SER A CA 1
ATOM 3284 C C . SER A 1 401 ? -8.882 -6.920 10.813 1.00 72.50 401 SER A C 1
ATOM 3286 O O . SER A 1 401 ? -8.675 -6.716 12.008 1.00 72.50 401 SER A O 1
ATOM 3288 N N . THR A 1 402 ? -7.958 -7.439 10.002 1.00 64.31 402 THR A N 1
ATOM 3289 C CA . THR A 1 402 ? -6.581 -7.705 10.430 1.00 64.31 402 THR A CA 1
ATOM 3290 C C . THR A 1 402 ? -5.663 -6.696 9.753 1.00 64.31 402 THR A C 1
ATOM 3292 O O . THR A 1 402 ? -5.269 -6.883 8.603 1.00 64.31 402 THR A O 1
ATOM 3295 N N . ASP A 1 403 ? -5.309 -5.616 10.454 1.00 70.94 403 ASP A N 1
ATOM 3296 C CA . ASP A 1 403 ? -4.313 -4.665 9.951 1.00 70.94 403 ASP A CA 1
ATOM 3297 C C . ASP A 1 403 ? -2.898 -5.238 10.141 1.00 70.94 403 ASP A C 1
ATOM 3299 O O . ASP A 1 403 ? -2.116 -4.813 10.991 1.00 70.94 403 ASP A O 1
ATOM 3303 N N . VAL A 1 404 ? -2.592 -6.284 9.362 1.00 75.81 404 VAL A N 1
ATOM 3304 C CA . VAL A 1 404 ? -1.278 -6.946 9.346 1.00 75.81 404 VAL A CA 1
ATOM 3305 C C . VAL A 1 404 ? -0.175 -5.918 9.105 1.00 75.81 404 VAL A C 1
ATOM 3307 O O . VAL A 1 404 ? 0.896 -6.017 9.695 1.00 75.81 404 VAL A O 1
ATOM 3310 N N . LEU A 1 405 ? -0.441 -4.911 8.268 1.00 81.75 405 LEU A N 1
ATOM 3311 C CA . LEU A 1 405 ? 0.526 -3.866 7.974 1.00 81.75 405 LEU A CA 1
ATOM 3312 C C . LEU A 1 405 ? 0.802 -2.996 9.203 1.00 81.75 405 LEU A C 1
ATOM 3314 O O . LEU A 1 405 ? 1.966 -2.731 9.484 1.00 81.75 405 LEU A O 1
ATOM 3318 N N . GLU A 1 406 ? -0.221 -2.562 9.942 1.00 84.31 406 GLU A N 1
ATOM 3319 C CA . GLU A 1 406 ? -0.014 -1.795 11.175 1.00 84.31 406 GLU A CA 1
ATOM 3320 C C . GLU A 1 406 ? 0.739 -2.619 12.226 1.00 84.31 406 GLU A C 1
ATOM 3322 O O . GLU A 1 406 ? 1.652 -2.091 12.858 1.00 84.31 406 GLU A O 1
ATOM 3327 N N . VAL A 1 407 ? 0.432 -3.913 12.376 1.00 87.50 407 VAL A N 1
ATOM 3328 C CA . VAL A 1 407 ? 1.180 -4.804 13.284 1.00 87.50 407 VAL A CA 1
ATOM 3329 C C . VAL A 1 407 ? 2.658 -4.865 12.892 1.00 87.50 407 VAL A C 1
ATOM 3331 O O . VAL A 1 407 ? 3.527 -4.628 13.731 1.00 87.50 407 VAL A O 1
ATOM 3334 N N . LEU A 1 408 ? 2.955 -5.108 11.615 1.00 89.50 408 LEU A N 1
ATOM 3335 C CA . LEU A 1 408 ? 4.332 -5.155 11.126 1.00 89.50 408 LEU A CA 1
ATOM 3336 C C . LEU A 1 408 ? 5.033 -3.793 11.243 1.00 89.50 408 LEU A C 1
ATOM 3338 O O . LEU A 1 408 ? 6.216 -3.743 11.567 1.00 89.50 408 LEU A O 1
ATOM 3342 N N . ALA A 1 409 ? 4.325 -2.681 11.025 1.00 91.94 409 ALA A N 1
ATOM 3343 C CA . ALA A 1 409 ? 4.881 -1.335 11.161 1.00 91.94 409 ALA A CA 1
ATOM 3344 C C . ALA A 1 409 ? 5.230 -1.013 12.621 1.00 91.94 409 ALA A C 1
ATOM 3346 O O . ALA A 1 409 ? 6.284 -0.436 12.889 1.00 91.94 409 ALA A O 1
ATOM 3347 N N . LYS A 1 410 ? 4.395 -1.449 13.572 1.00 93.31 410 LYS A N 1
ATOM 3348 C CA . LYS A 1 410 ? 4.676 -1.371 15.012 1.00 93.31 410 LYS A CA 1
ATOM 3349 C C . LYS A 1 410 ? 5.928 -2.161 15.371 1.00 93.31 410 LYS A C 1
ATOM 3351 O O . LYS A 1 410 ? 6.812 -1.635 16.046 1.00 93.31 410 LYS A O 1
ATOM 3356 N N . GLU A 1 411 ? 6.022 -3.406 14.907 1.00 94.12 411 GLU A N 1
ATOM 3357 C CA . GLU A 1 411 ? 7.194 -4.258 15.128 1.00 94.12 411 GLU A CA 1
ATOM 3358 C C . GLU A 1 411 ? 8.463 -3.656 14.514 1.00 94.12 411 GLU A C 1
ATOM 3360 O O . GLU A 1 411 ? 9.509 -3.636 15.168 1.00 94.12 411 GLU A O 1
ATOM 3365 N N . PHE A 1 412 ? 8.365 -3.111 13.298 1.00 94.81 412 PHE A N 1
ATOM 3366 C CA . PHE A 1 412 ? 9.465 -2.436 12.617 1.00 94.81 412 PHE A CA 1
ATOM 3367 C C . PHE A 1 412 ? 9.947 -1.218 13.408 1.00 94.81 412 PHE A C 1
ATOM 3369 O O . PHE A 1 412 ? 11.132 -1.124 13.728 1.00 94.81 412 PHE A O 1
ATOM 3376 N N . TYR A 1 413 ? 9.031 -0.316 13.774 1.00 95.38 413 TYR A N 1
ATOM 3377 C CA . TYR A 1 413 ? 9.334 0.873 14.572 1.00 95.38 413 TYR A CA 1
ATOM 3378 C C . TYR A 1 413 ? 10.006 0.497 15.897 1.00 95.38 413 TYR A C 1
ATOM 3380 O O . TYR A 1 413 ? 11.035 1.062 16.267 1.00 95.38 413 TYR A O 1
ATOM 3388 N N . TYR A 1 414 ? 9.473 -0.511 16.587 1.00 95.69 414 TYR A N 1
ATOM 3389 C CA . TYR A 1 414 ? 10.023 -0.997 17.846 1.00 95.69 414 TYR A CA 1
ATOM 3390 C C . TYR A 1 414 ? 11.435 -1.580 17.693 1.00 95.69 414 TYR A C 1
ATOM 3392 O O . TYR A 1 414 ? 12.329 -1.287 18.491 1.00 95.69 414 TYR A O 1
ATOM 3400 N N . ALA A 1 415 ? 11.669 -2.381 16.650 1.00 94.94 415 ALA A N 1
ATOM 3401 C CA . ALA A 1 415 ? 12.989 -2.922 16.346 1.00 94.94 415 ALA A CA 1
ATOM 3402 C C . ALA A 1 415 ? 13.990 -1.816 15.972 1.00 94.94 415 ALA A C 1
ATOM 3404 O O . ALA A 1 415 ? 15.149 -1.869 16.388 1.00 94.94 415 ALA A O 1
ATOM 3405 N N . TYR A 1 416 ? 13.534 -0.787 15.257 1.00 94.81 416 TYR A N 1
ATOM 3406 C CA . TYR A 1 416 ? 14.332 0.392 14.942 1.00 94.81 416 TYR A CA 1
ATOM 3407 C C . TYR A 1 416 ? 14.754 1.153 16.204 1.00 94.81 416 TYR A C 1
ATOM 3409 O O . TYR A 1 416 ? 15.940 1.439 16.367 1.00 94.81 416 TYR A O 1
ATOM 3417 N N . GLN A 1 417 ? 13.834 1.404 17.145 1.00 94.38 417 GLN A N 1
ATOM 3418 C CA . GLN A 1 417 ? 14.180 2.042 18.424 1.00 94.38 417 GLN A CA 1
ATOM 3419 C C . GLN A 1 417 ? 15.257 1.257 19.181 1.00 94.38 417 GLN A C 1
ATOM 3421 O O . GLN A 1 417 ? 16.217 1.844 19.677 1.00 94.38 417 GLN A O 1
ATOM 3426 N N . LYS A 1 418 ? 15.158 -0.079 19.210 1.00 93.12 418 LYS A N 1
ATOM 3427 C CA . LYS A 1 418 ? 16.184 -0.933 19.830 1.00 93.12 418 LYS A CA 1
ATOM 3428 C C . LYS A 1 418 ? 17.551 -0.766 19.184 1.00 93.12 418 LYS A C 1
ATOM 3430 O O . LYS A 1 418 ? 18.532 -0.586 19.898 1.00 93.12 418 LYS A O 1
ATOM 3435 N N . ILE A 1 419 ? 17.614 -0.793 17.852 1.00 92.12 419 ILE A N 1
ATOM 3436 C CA . ILE A 1 419 ? 18.867 -0.598 17.115 1.00 92.12 419 ILE A CA 1
ATOM 3437 C C . ILE A 1 419 ? 19.494 0.749 17.460 1.00 92.12 419 ILE A C 1
ATOM 3439 O O . ILE A 1 419 ? 20.682 0.791 17.775 1.00 92.12 419 ILE A O 1
ATOM 3443 N N . MET A 1 420 ? 18.699 1.821 17.457 1.00 90.56 420 MET A N 1
ATOM 3444 C CA . MET A 1 420 ? 19.192 3.164 17.757 1.00 90.56 420 MET A CA 1
ATOM 3445 C C . MET A 1 420 ? 19.715 3.282 19.188 1.00 90.56 420 MET A C 1
ATOM 3447 O O . MET A 1 420 ? 20.799 3.823 19.393 1.00 90.56 420 MET A O 1
ATOM 3451 N N . ILE A 1 421 ? 18.997 2.729 20.169 1.00 91.75 421 ILE A N 1
ATOM 3452 C CA . ILE A 1 421 ? 19.434 2.716 21.571 1.00 91.75 421 ILE A CA 1
ATOM 3453 C C . ILE A 1 421 ? 20.724 1.910 21.725 1.00 91.75 421 ILE A C 1
ATOM 3455 O O . ILE A 1 421 ? 21.673 2.356 22.363 1.00 91.75 421 ILE A O 1
ATOM 3459 N N . ASP A 1 422 ? 20.798 0.724 21.130 1.00 89.75 422 ASP A N 1
ATOM 3460 C CA . ASP A 1 422 ? 21.974 -0.136 21.232 1.00 89.75 422 ASP A CA 1
ATOM 3461 C C . ASP A 1 422 ? 23.202 0.446 20.516 1.00 89.75 422 ASP A C 1
ATOM 3463 O O . ASP A 1 422 ? 24.330 0.115 20.892 1.00 89.75 422 ASP A O 1
ATOM 3467 N N . ALA A 1 423 ? 22.997 1.286 19.498 1.00 88.25 423 ALA A N 1
ATOM 3468 C CA . ALA A 1 423 ? 24.041 2.014 18.780 1.00 88.25 423 ALA A CA 1
ATOM 3469 C C . ALA A 1 423 ? 24.555 3.251 19.532 1.00 88.25 423 ALA A C 1
ATOM 3471 O O . ALA A 1 423 ? 25.577 3.806 19.132 1.00 88.25 423 ALA A O 1
ATOM 3472 N N . MET A 1 424 ? 23.890 3.673 20.618 1.00 89.00 424 MET A N 1
ATOM 3473 C CA . MET A 1 424 ? 24.389 4.765 21.455 1.00 89.00 424 MET A CA 1
ATOM 3474 C C . MET A 1 424 ? 25.773 4.409 22.025 1.00 89.00 424 MET A C 1
ATOM 3476 O O . MET A 1 424 ? 25.949 3.274 22.509 1.00 89.00 424 MET A O 1
ATOM 3480 N N . PRO A 1 425 ? 26.727 5.361 21.987 1.00 86.88 425 PRO A N 1
ATOM 3481 C CA . PRO A 1 425 ? 28.073 5.155 22.498 1.00 86.88 425 PRO A CA 1
ATOM 3482 C C . PRO A 1 425 ? 28.054 4.972 24.023 1.00 86.88 425 PRO A C 1
ATOM 3484 O O . PRO A 1 425 ? 27.089 5.320 24.697 1.00 86.88 425 PRO A O 1
ATOM 3487 N N . GLU A 1 426 ? 29.113 4.373 24.564 1.00 87.94 426 GLU A N 1
ATOM 3488 C CA . GLU A 1 426 ? 29.314 4.158 26.008 1.00 87.94 426 GLU A CA 1
ATOM 3489 C C . GLU A 1 426 ? 30.745 4.562 26.406 1.00 87.94 426 GLU A C 1
ATOM 3491 O O . GLU A 1 426 ? 31.403 3.908 27.212 1.00 87.94 426 GLU A O 1
ATOM 3496 N N . THR A 1 427 ? 31.277 5.621 25.786 1.00 88.75 427 THR A N 1
ATOM 3497 C CA . THR A 1 427 ? 32.689 6.009 25.947 1.00 88.75 427 THR A CA 1
ATOM 3498 C C . THR A 1 427 ? 32.950 6.813 27.219 1.00 88.75 427 THR A C 1
ATOM 3500 O O . THR A 1 427 ? 34.093 6.914 27.665 1.00 88.75 427 THR A O 1
ATOM 3503 N N . ASN A 1 428 ? 31.901 7.378 27.821 1.00 91.75 428 ASN A N 1
ATOM 3504 C CA . ASN A 1 428 ? 31.963 8.150 29.058 1.00 91.75 428 ASN A CA 1
ATOM 3505 C C . ASN A 1 428 ? 30.708 7.941 29.927 1.00 91.75 428 ASN A C 1
ATOM 3507 O O . ASN A 1 428 ? 29.682 7.446 29.460 1.00 91.75 428 ASN A O 1
ATOM 3511 N N . GLU A 1 429 ? 30.778 8.342 31.201 1.00 91.12 429 GLU A N 1
ATOM 3512 C CA . GLU A 1 429 ? 29.691 8.149 32.177 1.00 91.12 429 GLU A CA 1
ATOM 3513 C C . GLU A 1 429 ? 28.366 8.798 31.750 1.00 91.12 429 GLU A C 1
ATOM 3515 O O . GLU A 1 429 ? 27.296 8.248 32.012 1.00 91.12 429 GLU A O 1
ATOM 3520 N N . LYS A 1 430 ? 28.422 9.946 31.061 1.00 92.38 430 LYS A N 1
ATOM 3521 C CA . LYS A 1 430 ? 27.225 10.658 30.599 1.00 92.38 430 LYS A CA 1
ATOM 3522 C C . LYS A 1 430 ? 26.493 9.860 29.520 1.00 92.38 430 LYS A C 1
ATOM 3524 O O . LYS A 1 430 ? 25.282 9.694 29.615 1.00 92.38 430 LYS A O 1
ATOM 3529 N N . GLU A 1 431 ? 27.218 9.338 28.537 1.00 90.38 431 GLU A N 1
ATOM 3530 C CA . GLU A 1 431 ? 26.666 8.499 27.467 1.00 90.38 431 GLU A CA 1
ATOM 3531 C C . GLU A 1 431 ? 26.084 7.185 28.003 1.00 90.38 431 GLU A C 1
ATOM 3533 O O . GLU A 1 431 ? 24.994 6.773 27.601 1.00 90.38 431 GLU A O 1
ATOM 3538 N N . ILE A 1 432 ? 26.766 6.560 28.969 1.00 90.06 432 ILE A N 1
ATOM 3539 C CA . ILE A 1 432 ? 26.276 5.353 29.650 1.00 90.06 432 ILE A CA 1
ATOM 3540 C C . ILE A 1 432 ? 24.934 5.636 30.342 1.00 90.06 432 ILE A C 1
ATOM 3542 O O . ILE A 1 432 ? 23.984 4.861 30.202 1.00 90.06 432 ILE A O 1
ATOM 3546 N N . GLU A 1 433 ? 24.828 6.760 31.055 1.00 92.12 433 GLU A N 1
ATOM 3547 C CA . GLU A 1 433 ? 23.597 7.166 31.736 1.00 92.12 433 GLU A CA 1
ATOM 3548 C C . GLU A 1 433 ? 22.478 7.537 30.746 1.00 92.12 433 GLU A C 1
ATOM 3550 O O . GLU A 1 433 ? 21.319 7.172 30.954 1.00 92.12 433 GLU A O 1
ATOM 3555 N N . GLU A 1 434 ? 22.798 8.219 29.642 1.00 91.94 434 GLU A N 1
ATOM 3556 C CA . GLU A 1 434 ? 21.842 8.532 28.570 1.00 91.94 434 GLU A CA 1
ATOM 3557 C C . GLU A 1 434 ? 21.279 7.259 27.930 1.00 91.94 434 GLU A C 1
ATOM 3559 O O . GLU A 1 434 ? 20.061 7.125 27.779 1.00 91.94 434 GLU A O 1
ATOM 3564 N N . LYS A 1 435 ? 22.137 6.283 27.624 1.00 92.12 435 LYS A N 1
ATOM 3565 C CA . LYS A 1 435 ? 21.710 4.996 27.071 1.00 92.12 435 LYS A CA 1
ATOM 3566 C C . LYS A 1 435 ? 20.885 4.188 28.061 1.00 92.12 435 LYS A C 1
ATOM 3568 O O . LYS A 1 435 ? 19.894 3.567 27.673 1.00 92.12 435 LYS A O 1
ATOM 3573 N N . LYS A 1 436 ? 21.260 4.197 29.342 1.00 92.62 436 LYS A N 1
ATOM 3574 C CA . LYS A 1 436 ? 20.488 3.549 30.405 1.00 92.62 436 LYS A CA 1
ATOM 3575 C C . LYS A 1 436 ? 19.079 4.140 30.496 1.00 92.62 436 LYS A C 1
ATOM 3577 O O . LYS A 1 436 ? 18.114 3.382 30.459 1.00 92.62 436 LYS A O 1
ATOM 3582 N N . LYS A 1 437 ? 18.952 5.470 30.500 1.00 93.56 437 LYS A N 1
ATOM 3583 C CA . LYS A 1 437 ? 17.650 6.159 30.474 1.00 93.56 437 LYS A CA 1
ATOM 3584 C C . LYS A 1 437 ? 16.835 5.810 29.234 1.00 93.56 437 LYS A C 1
ATOM 3586 O O . LYS A 1 437 ? 15.643 5.542 29.349 1.00 93.56 437 LYS A O 1
ATOM 3591 N N . ALA A 1 438 ? 17.466 5.769 28.061 1.00 91.81 438 ALA A N 1
ATOM 3592 C CA . ALA A 1 438 ? 16.788 5.390 26.825 1.00 91.81 438 ALA A CA 1
ATOM 3593 C C . ALA A 1 438 ? 16.240 3.951 26.900 1.00 91.81 438 ALA A C 1
ATOM 3595 O O . ALA A 1 438 ? 15.068 3.725 26.593 1.00 91.81 438 ALA A O 1
ATOM 3596 N N . LYS A 1 439 ? 17.038 2.999 27.407 1.00 92.00 439 LYS A N 1
ATOM 3597 C CA . LYS A 1 439 ? 16.611 1.608 27.650 1.00 92.00 439 LYS A CA 1
ATOM 3598 C C . LYS A 1 439 ? 15.464 1.504 28.655 1.00 92.00 439 LYS A C 1
ATOM 3600 O O . LYS A 1 439 ? 14.554 0.716 28.435 1.00 92.00 439 LYS A O 1
ATOM 3605 N N . GLU A 1 440 ? 15.501 2.282 29.735 1.00 92.50 440 GLU A N 1
ATOM 3606 C CA . GLU A 1 440 ? 14.431 2.325 30.743 1.00 92.50 440 GLU A CA 1
ATOM 3607 C C . GLU A 1 440 ? 13.140 2.964 30.203 1.00 92.50 440 GLU A C 1
ATOM 3609 O O . GLU A 1 440 ? 12.046 2.609 30.642 1.00 92.50 440 GLU A O 1
ATOM 3614 N N . SER A 1 441 ? 13.253 3.892 29.246 1.00 92.44 441 SER A N 1
ATOM 3615 C CA . SER A 1 441 ? 12.109 4.580 28.635 1.00 92.44 441 SER A CA 1
ATOM 3616 C C . SER A 1 441 ? 11.388 3.756 27.563 1.00 92.44 441 SER A C 1
ATOM 3618 O O . SER A 1 441 ? 10.180 3.932 27.378 1.00 92.44 441 SER A O 1
ATOM 3620 N N . LEU A 1 442 ? 12.114 2.851 26.893 1.00 93.25 442 LEU A N 1
ATOM 3621 C CA . LEU A 1 442 ? 11.585 1.975 25.852 1.00 93.25 442 LEU A CA 1
ATOM 3622 C C . LEU A 1 442 ? 10.512 1.047 26.430 1.00 93.25 442 LEU A C 1
ATOM 3624 O O . LEU A 1 442 ? 10.728 0.376 27.444 1.00 93.25 442 LEU A O 1
ATOM 3628 N N . LYS A 1 443 ? 9.356 0.965 25.770 1.00 95.12 443 LYS A N 1
ATOM 3629 C CA . LYS A 1 443 ? 8.276 0.086 26.233 1.00 95.12 443 LYS A CA 1
ATOM 3630 C C . LYS A 1 443 ? 8.596 -1.400 26.047 1.00 95.12 443 LYS A C 1
ATOM 3632 O O . LYS A 1 443 ? 9.493 -1.805 25.301 1.00 95.12 443 LYS A O 1
ATOM 3637 N N . GLN A 1 444 ? 7.843 -2.246 26.751 1.00 91.06 444 GLN A N 1
ATOM 3638 C CA . GLN A 1 444 ? 8.059 -3.695 26.723 1.00 91.06 444 GLN A CA 1
ATOM 3639 C C . GLN A 1 444 ? 7.561 -4.318 25.418 1.00 91.06 444 GLN A C 1
ATOM 3641 O O . GLN A 1 444 ? 8.112 -5.322 24.965 1.00 91.06 444 GLN A O 1
ATOM 3646 N N . THR A 1 445 ? 6.539 -3.718 24.805 1.00 93.44 445 THR A N 1
ATOM 3647 C CA . THR A 1 445 ? 5.921 -4.216 23.574 1.00 93.44 445 THR A CA 1
ATOM 3648 C C . THR A 1 445 ? 5.897 -3.161 22.469 1.00 93.44 445 THR A C 1
ATOM 3650 O O . THR A 1 445 ? 5.888 -1.958 22.730 1.00 93.44 445 THR A O 1
ATOM 3653 N N . ALA A 1 446 ? 5.843 -3.625 21.217 1.00 92.25 446 ALA A N 1
ATOM 3654 C CA . ALA A 1 446 ? 5.733 -2.758 20.045 1.00 92.25 446 ALA A CA 1
ATOM 3655 C C . ALA A 1 446 ? 4.451 -1.906 20.052 1.00 92.25 446 ALA A C 1
ATOM 3657 O O . ALA A 1 446 ? 4.474 -0.742 19.659 1.00 92.25 446 ALA A O 1
ATOM 3658 N N . GLU A 1 447 ? 3.346 -2.471 20.546 1.00 90.06 447 GLU A N 1
ATOM 3659 C CA . GLU A 1 447 ? 2.061 -1.778 20.685 1.00 90.06 447 GLU A CA 1
ATOM 3660 C C . GLU A 1 447 ? 2.151 -0.605 21.669 1.00 90.06 447 GLU A C 1
ATOM 3662 O O . GLU A 1 447 ? 1.714 0.502 21.363 1.00 90.06 447 GLU A O 1
ATOM 3667 N N . GLU A 1 448 ? 2.738 -0.827 22.846 1.00 90.81 448 GLU A N 1
ATOM 3668 C CA . GLU A 1 448 ? 2.907 0.219 23.859 1.00 90.81 448 GLU A CA 1
ATOM 3669 C C . GLU A 1 448 ? 3.826 1.341 23.371 1.00 90.81 448 GLU A C 1
ATOM 3671 O O . GLU A 1 448 ? 3.533 2.508 23.612 1.00 90.81 448 GLU A O 1
ATOM 3676 N N . GLU A 1 449 ? 4.917 1.006 22.677 1.00 93.38 449 GLU A N 1
ATOM 3677 C CA . GLU A 1 449 ? 5.866 1.991 22.143 1.00 93.38 449 GLU A CA 1
ATOM 3678 C C . GLU A 1 449 ? 5.216 2.855 21.051 1.00 93.38 449 GLU A C 1
ATOM 3680 O O . GLU A 1 449 ? 5.350 4.080 21.031 1.00 93.38 449 GLU A O 1
ATOM 3685 N N . TRP A 1 450 ? 4.441 2.226 20.168 1.00 90.94 450 TRP A N 1
ATOM 3686 C CA . TRP A 1 450 ? 3.670 2.924 19.145 1.00 90.94 450 TRP A CA 1
ATOM 3687 C C . TRP A 1 450 ? 2.616 3.860 19.748 1.00 90.94 450 TRP A C 1
ATOM 3689 O O . TRP A 1 450 ? 2.492 5.014 19.333 1.00 90.94 450 TRP A O 1
ATOM 3699 N N . ASN A 1 451 ? 1.884 3.390 20.762 1.00 88.25 451 ASN A N 1
ATOM 3700 C CA . ASN A 1 451 ? 0.873 4.195 21.445 1.00 88.25 451 ASN A CA 1
ATOM 3701 C C . ASN A 1 451 ? 1.502 5.341 22.248 1.00 88.25 451 ASN A C 1
ATOM 3703 O O . ASN A 1 451 ? 1.001 6.459 22.174 1.00 88.25 451 ASN A O 1
ATOM 3707 N N . ALA A 1 452 ? 2.650 5.123 22.895 1.00 89.12 452 ALA A N 1
ATOM 3708 C CA . ALA A 1 452 ? 3.394 6.184 23.574 1.00 89.12 452 ALA A CA 1
ATOM 3709 C C . ALA A 1 452 ? 3.804 7.314 22.610 1.00 89.12 452 ALA A C 1
ATOM 3711 O O . ALA A 1 452 ? 3.708 8.491 22.961 1.00 89.12 452 ALA A O 1
ATOM 3712 N N . ARG A 1 453 ? 4.200 6.984 21.368 1.00 90.19 453 ARG A N 1
ATOM 3713 C CA . ARG A 1 453 ? 4.467 7.987 20.320 1.00 90.19 453 ARG A CA 1
ATOM 3714 C C . ARG A 1 453 ? 3.213 8.785 19.952 1.00 90.19 453 ARG A C 1
ATOM 3716 O O . ARG A 1 453 ? 3.299 10.008 19.818 1.00 90.19 453 ARG A O 1
ATOM 3723 N N . ARG A 1 454 ? 2.069 8.111 19.779 1.00 87.50 454 ARG A N 1
ATOM 3724 C CA . ARG A 1 454 ? 0.781 8.765 19.484 1.00 87.50 454 ARG A CA 1
ATOM 3725 C C . ARG A 1 454 ? 0.382 9.716 20.614 1.00 87.50 454 ARG A C 1
ATOM 3727 O O . ARG A 1 454 ? 0.113 10.881 20.339 1.00 87.50 454 ARG A O 1
ATOM 3734 N N . GLU A 1 455 ? 0.417 9.250 21.860 1.00 84.69 455 GLU A N 1
ATOM 3735 C CA . GLU A 1 455 ? 0.074 10.028 23.059 1.00 84.69 455 GLU A CA 1
ATOM 3736 C C . GLU A 1 455 ? 0.958 11.281 23.190 1.00 84.69 455 GLU A C 1
ATOM 3738 O O . GLU A 1 455 ? 0.449 12.399 23.253 1.00 84.69 455 GLU A O 1
ATOM 3743 N N . ALA A 1 456 ? 2.284 11.130 23.084 1.00 85.19 456 ALA A N 1
ATOM 3744 C CA . ALA A 1 456 ? 3.230 12.242 23.220 1.00 85.19 456 ALA A CA 1
ATOM 3745 C C . ALA A 1 456 ? 3.063 13.352 22.160 1.00 85.19 456 ALA A C 1
ATOM 3747 O O . ALA A 1 456 ? 3.451 14.505 22.386 1.00 85.19 456 ALA A O 1
ATOM 3748 N N . LEU A 1 457 ? 2.540 13.019 20.975 1.00 80.19 457 LEU A N 1
ATOM 3749 C CA . LEU A 1 457 ? 2.235 13.995 19.924 1.00 80.19 457 LEU A CA 1
ATOM 3750 C C . LEU A 1 457 ? 0.806 14.539 20.031 1.00 80.19 457 LEU A C 1
ATOM 3752 O O . LEU A 1 457 ? 0.588 15.705 19.698 1.00 80.19 457 LEU A O 1
ATOM 3756 N N . GLN A 1 458 ? -0.144 13.748 20.531 1.00 73.69 458 GLN A N 1
ATOM 3757 C CA . GLN A 1 458 ? -1.516 14.186 20.790 1.00 73.69 458 GLN A CA 1
ATOM 3758 C C . GLN A 1 458 ? -1.584 15.247 21.894 1.00 73.69 458 GLN A C 1
ATOM 3760 O O . GLN A 1 458 ? -2.270 16.252 21.702 1.00 73.69 458 GLN A O 1
ATOM 3765 N N . ASP A 1 459 ? -0.803 15.099 22.969 1.00 71.19 459 ASP A N 1
ATOM 3766 C CA . ASP A 1 459 ? -0.750 16.047 24.097 1.00 71.19 459 ASP A CA 1
ATOM 3767 C C . ASP A 1 459 ? -0.337 17.470 23.685 1.00 71.19 459 ASP A C 1
ATOM 3769 O O . ASP A 1 459 ? -0.620 18.449 24.376 1.00 71.19 459 ASP A O 1
ATOM 3773 N N . LYS A 1 460 ? 0.318 17.618 22.527 1.00 76.31 460 LYS A N 1
ATOM 3774 C CA . LYS A 1 460 ? 0.723 18.925 21.993 1.00 76.31 460 LYS A CA 1
ATOM 3775 C C . LYS A 1 460 ? -0.438 19.715 21.391 1.00 76.31 460 LYS A C 1
ATOM 3777 O O . LYS A 1 460 ? -0.274 20.909 21.157 1.00 76.31 460 LYS A O 1
ATOM 3782 N N . HIS A 1 461 ? -1.571 19.063 21.102 1.00 72.31 461 HIS A N 1
ATOM 3783 C CA . HIS A 1 461 ? -2.777 19.662 20.519 1.00 72.31 461 HIS A CA 1
ATOM 3784 C C . HIS A 1 461 ? -2.510 20.613 19.331 1.00 72.31 461 HIS A C 1
ATOM 3786 O O . HIS A 1 461 ? -3.162 21.648 19.193 1.00 72.31 461 HIS A O 1
ATOM 3792 N N . SER A 1 462 ? -1.556 20.277 18.454 1.00 81.06 462 SER A N 1
ATOM 3793 C CA . SER A 1 462 ? -1.201 21.096 17.289 1.00 81.06 462 SER A CA 1
ATOM 3794 C C . SER A 1 462 ? -1.362 20.332 15.975 1.00 81.06 462 SER A C 1
ATOM 3796 O O . SER A 1 462 ? -1.146 19.121 15.902 1.00 81.06 462 SER A O 1
ATOM 3798 N N . LEU A 1 463 ? -1.732 21.053 14.910 1.00 78.69 463 LEU A N 1
ATOM 3799 C CA . LEU A 1 463 ? -1.850 20.477 13.566 1.00 78.69 463 LEU A CA 1
ATOM 3800 C C . LEU A 1 463 ? -0.501 19.943 13.064 1.00 78.69 463 LEU A C 1
ATOM 3802 O O . LEU A 1 463 ? -0.448 18.879 12.456 1.00 78.69 463 LEU A O 1
ATOM 3806 N N . ASP A 1 464 ? 0.585 20.653 13.373 1.00 83.50 464 ASP A N 1
ATOM 3807 C CA . ASP A 1 464 ? 1.955 20.248 13.053 1.00 83.50 464 ASP A CA 1
ATOM 3808 C C . ASP A 1 464 ? 2.305 18.876 13.658 1.00 83.50 464 ASP A C 1
ATOM 3810 O O . ASP A 1 464 ? 2.804 17.994 12.959 1.00 83.50 464 ASP A O 1
ATOM 3814 N N . ALA A 1 465 ? 1.939 18.641 14.925 1.00 84.38 465 ALA A N 1
ATOM 3815 C CA . ALA A 1 465 ? 2.169 17.360 15.588 1.00 84.38 465 ALA A CA 1
ATOM 3816 C C . ALA A 1 465 ? 1.381 16.210 14.939 1.00 84.38 465 ALA A C 1
ATOM 3818 O O . ALA A 1 465 ? 1.911 15.105 14.819 1.00 84.38 465 ALA A O 1
ATOM 3819 N N . GLN A 1 466 ? 0.153 16.469 14.475 1.00 81.62 466 GLN A N 1
ATOM 3820 C CA . GLN A 1 466 ? -0.661 15.473 13.767 1.00 81.62 466 GLN A CA 1
ATOM 3821 C C . GLN A 1 466 ? -0.089 15.141 12.384 1.00 81.62 466 GLN A C 1
ATOM 3823 O O . GLN A 1 466 ? -0.009 13.969 12.021 1.00 81.62 466 GLN A O 1
ATOM 3828 N N . ILE A 1 467 ? 0.369 16.150 11.631 1.00 83.19 467 ILE A N 1
ATOM 3829 C CA . ILE A 1 467 ? 1.043 15.932 10.341 1.00 83.19 467 ILE A CA 1
ATOM 3830 C C . ILE A 1 467 ? 2.323 15.122 10.555 1.00 83.19 467 ILE A C 1
ATOM 3832 O O . ILE A 1 467 ? 2.565 14.156 9.834 1.00 83.19 467 ILE A O 1
ATOM 3836 N N . LYS A 1 468 ? 3.117 15.478 11.572 1.00 87.31 468 LYS A N 1
ATOM 3837 C CA . LYS A 1 468 ? 4.336 14.753 11.933 1.00 87.31 468 LYS A CA 1
ATOM 3838 C C . LYS A 1 468 ? 4.052 13.290 12.274 1.00 87.31 468 LYS A C 1
ATOM 3840 O O . LYS A 1 468 ? 4.770 12.426 11.779 1.00 87.31 468 LYS A O 1
ATOM 3845 N N . LEU A 1 469 ? 3.031 13.016 13.088 1.00 87.31 469 LEU A N 1
ATOM 3846 C CA . LEU A 1 469 ? 2.646 11.653 13.458 1.00 87.31 469 LEU A CA 1
ATOM 3847 C C . LEU A 1 469 ? 2.242 10.840 12.223 1.00 87.31 469 LEU A C 1
ATOM 3849 O O . LEU A 1 469 ? 2.803 9.775 11.992 1.00 87.31 469 LEU A O 1
ATOM 3853 N N . ALA A 1 470 ? 1.322 11.367 11.409 1.00 84.06 470 ALA A N 1
ATOM 3854 C CA . ALA A 1 470 ? 0.849 10.692 10.203 1.00 84.06 470 ALA A CA 1
ATOM 3855 C C . ALA A 1 470 ? 2.002 10.361 9.242 1.00 84.06 470 ALA A C 1
ATOM 3857 O O . ALA A 1 470 ? 2.083 9.246 8.734 1.00 84.06 470 ALA A O 1
ATOM 3858 N N . TYR A 1 471 ? 2.926 11.305 9.053 1.00 86.69 471 TYR A N 1
ATOM 3859 C CA . TYR A 1 471 ? 4.137 11.100 8.261 1.00 86.69 471 TYR A CA 1
ATOM 3860 C C . TYR A 1 471 ? 5.028 9.983 8.828 1.00 86.69 471 TYR A C 1
ATOM 3862 O O . TYR A 1 471 ? 5.452 9.103 8.082 1.00 86.69 471 TYR A O 1
ATOM 3870 N N . GLN A 1 472 ? 5.312 9.999 10.135 1.00 89.62 472 GLN A N 1
ATOM 3871 C CA . GLN A 1 472 ? 6.178 8.998 10.765 1.00 89.62 472 GLN A CA 1
ATOM 3872 C C . GLN A 1 472 ? 5.582 7.589 10.670 1.00 89.62 472 GLN A C 1
ATOM 3874 O O . GLN A 1 472 ? 6.295 6.645 10.343 1.00 89.62 472 GLN A O 1
ATOM 3879 N N . GLU A 1 473 ? 4.276 7.449 10.902 1.00 90.62 473 GLU A N 1
ATOM 3880 C CA . GLU A 1 473 ? 3.591 6.159 10.775 1.00 90.62 473 GLU A CA 1
ATOM 3881 C C . GLU A 1 473 ? 3.575 5.652 9.333 1.00 90.62 473 GLU A C 1
ATOM 3883 O O . GLU A 1 473 ? 3.784 4.462 9.098 1.00 90.62 473 GLU A O 1
ATOM 3888 N N . GLU A 1 474 ? 3.358 6.539 8.360 1.00 88.06 474 GLU A N 1
ATOM 3889 C CA . GLU A 1 474 ? 3.379 6.155 6.950 1.00 88.06 474 GLU A CA 1
ATOM 3890 C C . GLU A 1 474 ? 4.786 5.756 6.490 1.00 88.06 474 GLU A C 1
ATOM 3892 O O . GLU A 1 474 ? 4.935 4.804 5.727 1.00 88.06 474 GLU A O 1
ATOM 3897 N N . GLN A 1 475 ? 5.828 6.410 7.012 1.00 90.31 475 GLN A N 1
ATOM 3898 C CA . GLN A 1 475 ? 7.212 6.005 6.780 1.00 90.31 475 GLN A CA 1
ATOM 3899 C C . GLN A 1 475 ? 7.484 4.590 7.317 1.00 90.31 475 GLN A C 1
ATOM 3901 O O . GLN A 1 475 ? 8.053 3.772 6.595 1.00 90.31 475 GLN A O 1
ATOM 3906 N N . ASP A 1 476 ? 7.032 4.264 8.532 1.00 93.06 476 ASP A N 1
ATOM 3907 C CA . ASP A 1 476 ? 7.187 2.917 9.101 1.00 93.06 476 ASP A CA 1
ATOM 3908 C C . ASP A 1 476 ? 6.446 1.855 8.266 1.00 93.06 476 ASP A C 1
ATOM 3910 O O . ASP A 1 476 ? 6.998 0.791 7.976 1.00 93.06 476 ASP A O 1
ATOM 3914 N N . ARG A 1 477 ? 5.219 2.151 7.810 1.00 90.44 477 ARG A N 1
ATOM 3915 C CA . ARG A 1 477 ? 4.461 1.263 6.909 1.00 90.44 477 ARG A CA 1
ATOM 3916 C C . ARG A 1 477 ? 5.165 1.067 5.570 1.00 90.44 477 ARG A C 1
ATOM 3918 O O . ARG A 1 477 ? 5.237 -0.057 5.074 1.00 90.44 477 ARG A O 1
ATOM 3925 N N . ALA A 1 478 ? 5.693 2.139 4.984 1.00 90.75 478 ALA A N 1
ATOM 3926 C CA . ALA A 1 478 ? 6.451 2.059 3.745 1.00 90.75 478 ALA A CA 1
ATOM 3927 C C . ALA A 1 478 ? 7.713 1.200 3.939 1.00 90.75 478 ALA A C 1
ATOM 3929 O O . ALA A 1 478 ? 7.998 0.334 3.119 1.00 90.75 478 ALA A O 1
ATOM 3930 N N . ASN A 1 479 ? 8.436 1.357 5.049 1.00 93.12 479 ASN A N 1
ATOM 3931 C CA . ASN A 1 479 ? 9.626 0.551 5.333 1.00 93.12 479 ASN A CA 1
ATOM 3932 C C . ASN A 1 479 ? 9.328 -0.953 5.344 1.00 93.12 479 ASN A C 1
ATOM 3934 O O . ASN A 1 479 ? 10.086 -1.717 4.750 1.00 93.12 479 ASN A O 1
ATOM 3938 N N . VAL A 1 480 ? 8.208 -1.361 5.954 1.00 92.19 480 VAL A N 1
ATOM 3939 C CA . VAL A 1 480 ? 7.742 -2.758 5.954 1.00 92.19 480 VAL A CA 1
ATOM 3940 C C . VAL A 1 480 ? 7.507 -3.264 4.536 1.00 92.19 480 VAL A C 1
ATOM 3942 O O . VAL A 1 480 ? 7.987 -4.339 4.180 1.00 92.19 480 VAL A O 1
ATOM 3945 N N . TRP A 1 481 ? 6.802 -2.488 3.712 1.00 89.56 481 TRP A N 1
ATOM 3946 C CA . TRP A 1 481 ? 6.482 -2.888 2.344 1.00 89.56 481 TRP A CA 1
ATOM 3947 C C . TRP A 1 481 ? 7.711 -3.146 1.471 1.00 89.56 481 TRP A C 1
ATOM 3949 O O . TRP A 1 481 ? 7.668 -3.989 0.577 1.00 89.56 481 TRP A O 1
ATOM 3959 N N . HIS A 1 482 ? 8.809 -2.445 1.742 1.00 92.75 482 HIS A N 1
ATOM 3960 C CA . HIS A 1 482 ? 10.027 -2.504 0.935 1.00 92.75 482 HIS A CA 1
ATOM 3961 C C . HIS A 1 482 ? 11.121 -3.403 1.496 1.00 92.75 482 HIS A C 1
ATOM 3963 O O . HIS A 1 482 ? 12.215 -3.463 0.929 1.00 92.75 482 HIS A O 1
ATOM 3969 N N . ILE A 1 483 ? 10.831 -4.144 2.568 1.00 93.56 483 ILE A N 1
ATOM 3970 C CA . ILE A 1 483 ? 11.693 -5.241 3.022 1.00 93.56 483 ILE A CA 1
ATOM 3971 C C . ILE A 1 483 ? 11.955 -6.205 1.859 1.00 93.56 483 ILE A C 1
ATOM 3973 O O . ILE A 1 483 ? 13.101 -6.572 1.595 1.00 93.56 483 ILE A O 1
ATOM 3977 N N . ASP A 1 484 ? 10.900 -6.560 1.129 1.00 91.69 484 ASP A N 1
ATOM 3978 C CA . ASP A 1 484 ? 10.966 -7.553 0.060 1.00 91.69 484 ASP A CA 1
ATOM 3979 C C . ASP A 1 484 ? 11.734 -7.039 -1.155 1.00 91.69 484 ASP A C 1
ATOM 3981 O O . ASP A 1 484 ? 12.602 -7.747 -1.662 1.00 91.69 484 ASP A O 1
ATOM 3985 N N . THR A 1 485 ? 11.528 -5.776 -1.541 1.00 93.12 485 THR A N 1
ATOM 3986 C CA . THR A 1 485 ? 12.305 -5.113 -2.598 1.00 93.12 485 THR A CA 1
ATOM 3987 C C . THR A 1 485 ? 13.808 -5.194 -2.318 1.00 93.12 485 THR A C 1
ATOM 3989 O O . THR A 1 485 ? 14.586 -5.583 -3.186 1.00 93.12 485 THR A O 1
ATOM 3992 N N . LYS A 1 486 ? 14.242 -4.898 -1.084 1.00 94.94 486 LYS A N 1
ATOM 3993 C CA . LYS A 1 486 ? 15.670 -4.929 -0.708 1.00 94.94 486 LYS A CA 1
ATOM 3994 C C . LYS A 1 486 ? 16.228 -6.345 -0.661 1.00 94.94 486 LYS A C 1
ATOM 3996 O O . LYS A 1 486 ? 17.361 -6.573 -1.082 1.00 94.94 486 LYS A O 1
ATOM 4001 N N . ARG A 1 487 ? 15.441 -7.308 -0.171 1.00 95.25 487 ARG A N 1
ATOM 4002 C CA . ARG A 1 487 ? 15.837 -8.723 -0.185 1.00 95.25 487 ARG A CA 1
ATOM 4003 C C . ARG A 1 487 ? 16.000 -9.241 -1.602 1.00 95.25 487 ARG A C 1
ATOM 4005 O O . ARG A 1 487 ? 16.972 -9.943 -1.866 1.00 95.25 487 ARG A O 1
ATOM 4012 N N . PHE A 1 488 ? 15.095 -8.865 -2.499 1.00 95.00 488 PHE A N 1
ATOM 4013 C CA . PHE A 1 488 ? 15.175 -9.214 -3.910 1.00 95.00 488 PHE A CA 1
ATOM 4014 C C . PHE A 1 488 ? 16.424 -8.605 -4.558 1.00 95.00 488 PHE A C 1
ATOM 4016 O O . PHE A 1 488 ? 17.230 -9.332 -5.136 1.00 95.00 488 PHE A O 1
ATOM 4023 N N . LEU A 1 489 ? 16.667 -7.303 -4.353 1.00 95.56 489 LEU A N 1
ATOM 4024 C CA . LEU A 1 489 ? 17.865 -6.617 -4.853 1.00 95.56 489 LEU A CA 1
ATOM 4025 C C . LEU A 1 489 ? 19.173 -7.258 -4.367 1.00 95.56 489 LEU A C 1
ATOM 4027 O O . LEU A 1 489 ? 20.140 -7.302 -5.115 1.00 95.56 489 LEU A O 1
ATOM 4031 N N . ALA A 1 490 ? 19.216 -7.786 -3.143 1.00 95.75 490 ALA A N 1
ATOM 4032 C CA . ALA A 1 490 ? 20.398 -8.459 -2.597 1.00 95.75 490 ALA A CA 1
ATOM 4033 C C . ALA A 1 490 ? 20.514 -9.955 -2.973 1.00 95.75 490 ALA A C 1
ATOM 4035 O O . ALA A 1 490 ? 21.452 -10.632 -2.537 1.00 95.75 490 ALA A O 1
ATOM 4036 N N . GLY A 1 491 ? 19.548 -10.501 -3.723 1.00 94.69 491 GLY A N 1
ATOM 4037 C CA . GLY A 1 491 ? 19.438 -11.936 -4.021 1.00 94.69 491 GLY A CA 1
ATOM 4038 C C . GLY A 1 491 ? 19.048 -12.806 -2.817 1.00 94.69 491 GLY A C 1
ATOM 4039 O O . GLY A 1 491 ? 19.121 -14.033 -2.882 1.00 94.69 491 GLY A O 1
ATOM 4040 N N . ALA A 1 492 ? 18.646 -12.188 -1.703 1.00 94.44 492 ALA A N 1
ATOM 4041 C CA . ALA A 1 492 ? 18.157 -12.863 -0.501 1.00 94.44 492 ALA A CA 1
ATOM 4042 C C . ALA A 1 492 ? 16.702 -13.341 -0.640 1.00 94.44 492 ALA A C 1
ATOM 4044 O O . ALA A 1 492 ? 16.203 -14.038 0.240 1.00 94.44 492 ALA A O 1
ATOM 4045 N N . MET A 1 493 ? 16.032 -12.998 -1.741 1.00 92.62 493 MET A N 1
ATOM 4046 C CA . MET A 1 493 ? 14.700 -13.465 -2.114 1.00 92.62 493 MET A CA 1
ATOM 4047 C C . MET A 1 493 ? 14.673 -13.804 -3.603 1.00 92.62 493 MET A C 1
ATOM 4049 O O . MET A 1 493 ? 15.267 -13.085 -4.402 1.00 92.62 493 MET A O 1
ATOM 4053 N N . GLY A 1 494 ? 14.010 -14.904 -3.960 1.00 86.31 494 GLY A N 1
ATOM 4054 C CA . GLY A 1 494 ? 13.810 -15.301 -5.353 1.00 86.31 494 GLY A CA 1
ATOM 4055 C C . GLY A 1 494 ? 12.538 -14.714 -5.969 1.00 86.31 494 GLY A C 1
ATOM 4056 O O . GLY A 1 494 ? 11.657 -14.220 -5.265 1.00 86.31 494 GLY A O 1
ATOM 4057 N N . GLU A 1 495 ? 12.402 -14.863 -7.288 1.00 79.00 495 GLU A N 1
ATOM 4058 C CA . GLU A 1 495 ? 11.193 -14.505 -8.057 1.00 79.00 495 GLU A CA 1
ATOM 4059 C C . GLU A 1 495 ? 9.930 -15.215 -7.559 1.00 79.00 495 GLU A C 1
ATOM 4061 O O . GLU A 1 495 ? 8.811 -14.739 -7.736 1.00 79.00 495 GLU A O 1
ATOM 4066 N N . ASP A 1 496 ? 10.072 -16.364 -6.893 1.00 80.56 496 ASP A N 1
ATOM 4067 C CA . ASP A 1 496 ? 8.930 -17.064 -6.324 1.00 80.56 496 ASP A CA 1
ATOM 4068 C C . ASP A 1 496 ? 8.375 -16.393 -5.052 1.00 80.56 496 ASP A C 1
ATOM 4070 O O . ASP A 1 496 ? 7.310 -16.816 -4.589 1.00 80.56 496 ASP A O 1
ATOM 4074 N N . GLY A 1 497 ? 9.040 -15.342 -4.552 1.00 83.56 497 GLY A N 1
ATOM 4075 C CA . GLY A 1 497 ? 8.705 -14.576 -3.351 1.00 83.56 497 GLY A CA 1
ATOM 4076 C C . GLY A 1 497 ? 9.249 -15.182 -2.055 1.00 83.56 497 GLY A C 1
ATOM 4077 O O . GLY A 1 497 ? 8.916 -14.700 -0.968 1.00 83.56 497 GLY A O 1
ATOM 4078 N N . LYS A 1 498 ? 10.050 -16.254 -2.135 1.00 89.38 498 LYS A N 1
ATOM 4079 C CA . LYS A 1 498 ? 10.615 -16.930 -0.962 1.00 89.38 498 LYS A CA 1
ATOM 4080 C C . LYS A 1 498 ? 12.043 -16.485 -0.695 1.00 89.38 498 LYS A C 1
ATOM 4082 O O . LYS A 1 498 ? 12.824 -16.234 -1.611 1.00 89.38 498 LYS A O 1
ATOM 4087 N N . ASP A 1 499 ? 12.392 -16.451 0.587 1.00 90.69 499 ASP A N 1
ATOM 4088 C CA . ASP A 1 499 ? 13.748 -16.137 1.022 1.00 90.69 499 ASP A CA 1
ATOM 4089 C C . ASP A 1 499 ? 14.738 -17.223 0.554 1.00 90.69 499 ASP A C 1
ATOM 4091 O O . ASP A 1 499 ? 14.560 -18.419 0.822 1.00 90.69 499 ASP A O 1
ATOM 4095 N N . ASN A 1 500 ? 15.832 -16.799 -0.077 1.00 93.62 500 ASN A N 1
ATOM 4096 C CA . ASN A 1 500 ? 17.029 -17.614 -0.233 1.00 93.62 500 ASN A CA 1
ATOM 4097 C C . ASN A 1 500 ? 17.737 -17.665 1.126 1.00 93.62 500 ASN A C 1
ATOM 4099 O O . ASN A 1 500 ? 18.404 -16.715 1.527 1.00 93.62 500 ASN A O 1
ATOM 4103 N N . LYS A 1 501 ? 17.573 -18.774 1.852 1.00 92.31 501 LYS A N 1
ATOM 4104 C CA . LYS A 1 501 ? 18.039 -18.912 3.242 1.00 92.31 501 LYS A CA 1
ATOM 4105 C C . LYS A 1 501 ? 19.538 -18.674 3.417 1.00 92.31 501 LYS A C 1
ATOM 4107 O O . LYS A 1 501 ? 19.931 -18.098 4.428 1.00 92.31 501 LYS A O 1
ATOM 4112 N N . GLU A 1 502 ? 20.356 -19.130 2.471 1.00 94.31 502 GLU A N 1
ATOM 4113 C CA . GLU A 1 502 ? 21.813 -18.975 2.535 1.00 94.31 502 GLU A CA 1
ATOM 4114 C C . GLU A 1 502 ? 22.185 -17.509 2.345 1.00 94.31 502 GLU A C 1
ATOM 4116 O O . GLU A 1 502 ? 22.793 -16.905 3.228 1.00 94.31 502 GLU A O 1
ATOM 4121 N N . ARG A 1 503 ? 21.693 -16.899 1.262 1.00 94.56 503 ARG A N 1
ATOM 4122 C CA . ARG A 1 503 ? 21.960 -15.491 0.969 1.00 94.56 503 ARG A CA 1
ATOM 4123 C C . ARG A 1 503 ? 21.381 -14.550 2.024 1.00 94.56 503 ARG A C 1
ATOM 4125 O O . ARG A 1 503 ? 22.015 -13.567 2.385 1.00 94.56 503 ARG A O 1
ATOM 4132 N N . LEU A 1 504 ? 20.206 -14.853 2.574 1.00 94.69 504 LEU A N 1
ATOM 4133 C CA . LEU A 1 504 ? 19.623 -14.086 3.674 1.00 94.69 504 LEU A CA 1
ATOM 4134 C C . LEU A 1 504 ? 20.507 -14.144 4.924 1.00 94.69 504 LEU A C 1
ATOM 4136 O O . LEU A 1 504 ? 20.702 -13.120 5.573 1.00 94.69 504 LEU A O 1
ATOM 4140 N N . LYS A 1 505 ? 21.067 -15.314 5.256 1.00 94.69 505 LYS A N 1
ATOM 4141 C CA . LYS A 1 505 ? 21.990 -15.452 6.388 1.00 94.69 505 LYS A CA 1
ATOM 4142 C C . LYS A 1 505 ? 23.266 -14.636 6.169 1.00 94.69 505 LYS A C 1
ATOM 4144 O O . LYS A 1 505 ? 23.677 -13.926 7.082 1.00 94.69 505 LYS A O 1
ATOM 4149 N N . GLU A 1 506 ? 23.841 -14.687 4.967 1.00 94.44 506 GLU A N 1
ATOM 4150 C CA . GLU A 1 506 ? 24.985 -13.845 4.589 1.00 94.44 506 GLU A CA 1
ATOM 4151 C C . GLU A 1 506 ? 24.663 -12.359 4.754 1.00 94.44 506 GLU A C 1
ATOM 4153 O O . GLU A 1 506 ? 25.439 -11.630 5.363 1.00 94.44 506 GLU A O 1
ATOM 4158 N N . MET A 1 507 ? 23.498 -11.913 4.271 1.00 95.50 507 MET A N 1
ATOM 4159 C CA . MET A 1 507 ? 23.083 -10.517 4.403 1.00 95.50 507 MET A CA 1
ATOM 4160 C C . MET A 1 507 ? 22.875 -10.114 5.863 1.00 95.50 507 MET A C 1
ATOM 4162 O O . MET A 1 507 ? 23.323 -9.044 6.249 1.00 95.50 507 MET A O 1
ATOM 4166 N N . VAL A 1 508 ? 22.275 -10.968 6.700 1.00 94.69 508 VAL A N 1
ATOM 4167 C CA . VAL A 1 508 ? 22.135 -10.708 8.145 1.00 94.69 508 VAL A CA 1
ATOM 4168 C C . VAL A 1 508 ? 23.494 -10.540 8.820 1.00 94.69 508 VAL A C 1
ATOM 4170 O O . VAL A 1 508 ? 23.644 -9.667 9.676 1.00 94.69 508 VAL A O 1
ATOM 4173 N N . GLU A 1 509 ? 24.472 -11.373 8.459 1.00 93.62 509 GLU A N 1
ATOM 4174 C CA . GLU A 1 509 ? 25.831 -11.268 8.983 1.00 93.62 509 GLU A CA 1
ATOM 4175 C C . GLU A 1 509 ? 26.534 -10.014 8.463 1.00 93.62 509 GLU A C 1
ATOM 4177 O O . GLU A 1 509 ? 27.158 -9.322 9.260 1.00 93.62 509 GLU A O 1
ATOM 4182 N N . LEU A 1 510 ? 26.414 -9.703 7.170 1.00 93.62 510 LEU A N 1
ATOM 4183 C CA . LEU A 1 510 ? 27.043 -8.547 6.534 1.00 93.62 510 LEU A CA 1
ATOM 4184 C C . LEU A 1 510 ? 26.500 -7.223 7.079 1.00 93.62 510 LEU A C 1
ATOM 4186 O O . LEU A 1 510 ? 27.269 -6.338 7.443 1.00 93.62 510 LEU A O 1
ATOM 4190 N N . THR A 1 511 ? 25.176 -7.100 7.186 1.00 93.19 511 THR A N 1
ATOM 4191 C CA . THR A 1 511 ? 24.500 -5.915 7.730 1.00 93.19 511 THR A CA 1
ATOM 4192 C C . THR A 1 511 ? 24.454 -5.955 9.258 1.00 93.19 511 THR A C 1
ATOM 4194 O O . THR A 1 511 ? 23.518 -5.450 9.879 1.00 93.19 511 THR A O 1
ATOM 4197 N N . GLN A 1 512 ? 25.417 -6.622 9.897 1.00 91.00 512 GLN A N 1
ATOM 4198 C CA . GLN A 1 512 ? 25.559 -6.599 11.340 1.00 91.00 512 GLN A CA 1
ATOM 4199 C C . GLN A 1 512 ? 26.480 -5.467 11.768 1.00 91.00 512 GLN A C 1
ATOM 4201 O O . GLN A 1 512 ? 27.693 -5.565 11.595 1.00 91.00 512 GLN A O 1
ATOM 4206 N N . ARG A 1 513 ? 25.904 -4.417 12.359 1.00 91.44 513 ARG A N 1
ATOM 4207 C CA . ARG A 1 513 ? 26.685 -3.344 12.980 1.00 91.44 513 ARG A CA 1
ATOM 4208 C C . ARG A 1 513 ? 27.513 -3.810 14.180 1.00 91.44 513 ARG A C 1
ATOM 4210 O O . ARG A 1 513 ? 27.145 -4.760 14.881 1.00 91.44 513 ARG A O 1
ATOM 4217 N N . ASP A 1 514 ? 28.583 -3.075 14.452 1.00 88.81 514 ASP A N 1
ATOM 4218 C CA . ASP A 1 514 ? 29.416 -3.260 15.634 1.00 88.81 514 ASP A CA 1
ATOM 4219 C C . ASP A 1 514 ? 28.684 -2.789 16.896 1.00 88.81 514 ASP A C 1
ATOM 4221 O O . ASP A 1 514 ? 27.868 -1.859 16.875 1.00 88.81 514 ASP A O 1
ATOM 4225 N N . ALA A 1 515 ? 28.984 -3.428 18.026 1.00 83.62 515 ALA A N 1
ATOM 4226 C CA . ALA A 1 515 ? 28.365 -3.075 19.295 1.00 83.62 515 ALA A CA 1
ATOM 4227 C C . ALA A 1 515 ? 28.661 -1.610 19.658 1.00 83.62 515 ALA A C 1
ATOM 4229 O O . ALA A 1 515 ? 29.788 -1.148 19.503 1.00 83.62 515 ALA A O 1
ATOM 4230 N N . HIS A 1 516 ? 27.654 -0.895 20.173 1.00 85.56 516 HIS A N 1
ATOM 4231 C CA . HIS A 1 516 ? 27.772 0.502 20.624 1.00 85.56 516 HIS A CA 1
ATOM 4232 C C . HIS A 1 516 ? 28.176 1.506 19.527 1.00 85.56 516 HIS A C 1
ATOM 4234 O O . HIS A 1 516 ? 28.669 2.587 19.841 1.00 85.56 516 HIS A O 1
ATOM 4240 N N . THR A 1 517 ? 27.984 1.163 18.248 1.00 85.81 517 THR A N 1
ATOM 4241 C CA . THR A 1 517 ? 28.248 2.073 17.126 1.00 85.81 517 THR A CA 1
ATOM 4242 C C . THR A 1 517 ? 27.205 1.928 16.009 1.00 85.81 517 THR A C 1
ATOM 4244 O O . THR A 1 517 ? 26.347 1.036 16.041 1.00 85.81 517 THR A O 1
ATOM 4247 N N . LEU A 1 518 ? 27.317 2.808 15.008 1.00 84.75 518 LEU A N 1
ATOM 4248 C CA . LEU A 1 518 ? 26.627 2.738 13.713 1.00 84.75 518 LEU A CA 1
ATOM 4249 C C . LEU A 1 518 ? 27.554 2.234 12.585 1.00 84.75 518 LEU A C 1
ATOM 4251 O O . LEU A 1 518 ? 27.246 2.405 11.410 1.00 84.75 518 LEU A O 1
ATOM 4255 N N . ASN A 1 519 ? 28.694 1.626 12.931 1.00 87.94 519 ASN A N 1
ATOM 4256 C CA . ASN A 1 519 ? 29.654 1.103 11.961 1.00 87.94 519 ASN A CA 1
ATOM 4257 C C . ASN A 1 519 ? 29.329 -0.345 11.589 1.00 87.94 519 ASN A C 1
ATOM 4259 O O . ASN A 1 519 ? 28.871 -1.120 12.426 1.00 87.94 519 ASN A O 1
ATOM 4263 N N . TYR A 1 520 ? 29.626 -0.721 10.347 1.00 91.25 520 TYR A N 1
ATOM 4264 C CA . TYR A 1 520 ? 29.419 -2.068 9.814 1.00 91.25 520 TYR A CA 1
ATOM 4265 C C . TYR A 1 520 ? 30.770 -2.682 9.424 1.00 91.25 520 TYR A C 1
ATOM 4267 O O . TYR A 1 520 ? 31.105 -2.738 8.244 1.00 91.25 520 TYR A O 1
ATOM 4275 N N . SER A 1 521 ? 31.574 -3.127 10.399 1.00 89.00 521 SER A N 1
ATOM 4276 C CA . SER A 1 521 ? 32.947 -3.619 10.152 1.00 89.00 521 SER A CA 1
ATOM 4277 C C . SER A 1 521 ? 33.054 -4.771 9.148 1.00 89.00 521 SER A C 1
ATOM 4279 O O . SER A 1 521 ? 34.089 -4.940 8.504 1.00 89.00 521 SER A O 1
ATOM 4281 N N . LYS A 1 522 ? 31.989 -5.565 8.999 1.00 89.12 522 LYS A N 1
ATOM 4282 C CA . LYS A 1 522 ? 31.916 -6.679 8.044 1.00 89.12 522 LYS A CA 1
ATOM 4283 C C . LYS A 1 522 ? 31.735 -6.226 6.592 1.00 89.12 522 LYS A C 1
ATOM 4285 O O . LYS A 1 522 ? 31.970 -7.017 5.685 1.00 89.12 522 LYS A O 1
ATOM 4290 N N . VAL A 1 523 ? 31.359 -4.968 6.367 1.00 88.50 523 VAL A N 1
ATOM 4291 C CA . VAL A 1 523 ? 31.325 -4.319 5.053 1.00 88.50 523 VAL A CA 1
ATOM 4292 C C . VAL A 1 523 ? 32.731 -3.782 4.764 1.00 88.50 523 VAL A C 1
ATOM 4294 O O . VAL A 1 523 ? 33.020 -2.606 4.981 1.00 88.50 523 VAL A O 1
ATOM 4297 N N . CYS A 1 524 ? 33.645 -4.668 4.362 1.00 84.88 524 CYS A N 1
ATOM 4298 C CA . CYS A 1 524 ? 35.082 -4.366 4.322 1.00 84.88 524 CYS A CA 1
ATOM 4299 C C . CYS A 1 524 ? 35.724 -4.464 2.931 1.00 84.88 524 CYS A C 1
ATOM 4301 O O . CYS A 1 524 ? 36.741 -3.815 2.685 1.00 84.88 524 CYS A O 1
ATOM 4303 N N . ASP A 1 525 ? 35.149 -5.249 2.020 1.00 89.50 525 ASP A N 1
ATOM 4304 C CA . ASP A 1 525 ? 35.630 -5.392 0.646 1.00 89.50 525 ASP A CA 1
ATOM 4305 C C . ASP A 1 525 ? 34.810 -4.537 -0.336 1.00 89.50 525 ASP A C 1
ATOM 4307 O O . ASP A 1 525 ? 33.724 -4.048 -0.024 1.00 89.50 525 ASP A O 1
ATOM 4311 N N . VAL A 1 526 ? 35.334 -4.339 -1.548 1.00 86.81 526 VAL A N 1
ATOM 4312 C CA . VAL A 1 526 ? 34.707 -3.471 -2.561 1.00 86.81 526 VAL A CA 1
ATOM 4313 C C . VAL A 1 526 ? 33.306 -3.956 -2.946 1.00 86.81 526 VAL A C 1
ATOM 4315 O O . VAL A 1 526 ? 32.419 -3.132 -3.178 1.00 86.81 526 VAL A O 1
ATOM 4318 N N . VAL A 1 527 ? 33.087 -5.271 -3.013 1.00 87.94 527 VAL A N 1
ATOM 4319 C CA . VAL A 1 527 ? 31.803 -5.854 -3.422 1.00 87.94 527 VAL A CA 1
ATOM 4320 C C . VAL A 1 527 ? 30.771 -5.654 -2.322 1.00 87.94 527 VAL A C 1
ATOM 4322 O O . VAL A 1 527 ? 29.704 -5.102 -2.588 1.00 87.94 527 VAL A O 1
ATOM 4325 N N . SER A 1 528 ? 31.097 -6.035 -1.086 1.00 89.06 528 SER A N 1
ATOM 4326 C CA . SER A 1 528 ? 30.188 -5.865 0.050 1.00 89.06 528 SER A CA 1
ATOM 4327 C C . SER A 1 528 ? 29.895 -4.392 0.351 1.00 89.06 528 SER A C 1
ATOM 4329 O O . SER A 1 528 ? 28.746 -4.040 0.627 1.00 89.06 528 SER A O 1
ATOM 4331 N N . SER A 1 529 ? 30.897 -3.517 0.209 1.00 90.81 529 SER A N 1
ATOM 4332 C CA . SER A 1 529 ? 30.742 -2.064 0.324 1.00 90.81 529 SER A CA 1
ATOM 4333 C C . SER A 1 529 ? 29.800 -1.504 -0.733 1.00 90.81 529 SER A C 1
ATOM 4335 O O . SER A 1 529 ? 28.846 -0.813 -0.383 1.00 90.81 529 SER A O 1
ATOM 4337 N N . THR A 1 530 ? 30.001 -1.865 -2.003 1.00 93.94 530 THR A N 1
ATOM 4338 C CA . THR A 1 530 ? 29.126 -1.420 -3.097 1.00 93.94 530 THR A CA 1
ATOM 4339 C C . THR A 1 530 ? 27.697 -1.900 -2.879 1.00 93.94 530 THR A C 1
ATOM 4341 O O . THR A 1 530 ? 26.774 -1.100 -2.974 1.00 93.94 530 THR A O 1
ATOM 4344 N N . LEU A 1 531 ? 27.509 -3.180 -2.545 1.00 95.25 531 LEU A N 1
ATOM 4345 C CA . LEU A 1 531 ? 26.198 -3.778 -2.294 1.00 95.25 531 LEU A CA 1
ATOM 4346 C C . LEU A 1 531 ? 25.431 -3.036 -1.190 1.00 95.25 531 LEU A C 1
ATOM 4348 O O . LEU A 1 531 ? 24.280 -2.647 -1.385 1.00 95.25 531 LEU A O 1
ATOM 4352 N N . PHE A 1 532 ? 26.060 -2.843 -0.028 1.00 95.31 532 PHE A N 1
ATOM 4353 C CA . PHE A 1 532 ? 25.414 -2.203 1.117 1.00 95.31 532 PHE A CA 1
ATOM 4354 C C . PHE A 1 532 ? 25.144 -0.715 0.870 1.00 95.31 532 PHE A C 1
ATOM 4356 O O . PHE A 1 532 ? 24.065 -0.215 1.195 1.00 95.31 532 PHE A O 1
ATOM 4363 N N . ASP A 1 533 ? 26.092 -0.018 0.239 1.00 94.19 533 ASP A N 1
ATOM 4364 C CA . ASP A 1 533 ? 25.946 1.391 -0.117 1.00 94.19 533 ASP A CA 1
ATOM 4365 C C . ASP A 1 533 ? 24.788 1.614 -1.094 1.00 94.19 533 ASP A C 1
ATOM 4367 O O . ASP A 1 533 ? 23.968 2.512 -0.902 1.00 94.19 533 ASP A O 1
ATOM 4371 N N . ASN A 1 534 ? 24.676 0.748 -2.098 1.00 96.19 534 ASN A N 1
ATOM 4372 C CA . ASN A 1 534 ? 23.606 0.768 -3.084 1.00 96.19 534 ASN A CA 1
ATOM 4373 C C . ASN A 1 534 ? 22.233 0.479 -2.462 1.00 96.19 534 ASN A C 1
ATOM 4375 O O . ASN A 1 534 ? 21.275 1.197 -2.745 1.00 96.19 534 ASN A O 1
ATOM 4379 N N . LEU A 1 535 ? 22.126 -0.483 -1.541 1.00 96.88 535 LEU A N 1
ATOM 4380 C CA . LEU A 1 535 ? 20.880 -0.708 -0.796 1.00 96.88 535 LEU A CA 1
ATOM 4381 C C . LEU A 1 535 ? 20.456 0.530 0.011 1.00 96.88 535 LEU A C 1
ATOM 4383 O O . LEU A 1 535 ? 19.276 0.880 0.017 1.00 96.88 535 LEU A O 1
ATOM 4387 N N . SER A 1 536 ? 21.407 1.223 0.647 1.00 95.88 536 SER A N 1
ATOM 4388 C CA . SER A 1 536 ? 21.144 2.477 1.369 1.00 95.88 536 SER A CA 1
ATOM 4389 C C . SER A 1 536 ? 20.744 3.616 0.422 1.00 95.88 536 SER A C 1
ATOM 4391 O O . SER A 1 536 ? 19.783 4.329 0.698 1.00 95.88 536 SER A O 1
ATOM 4393 N N . LYS A 1 537 ? 21.404 3.753 -0.734 1.00 96.00 537 LYS A N 1
ATOM 4394 C CA . LYS A 1 537 ? 21.024 4.728 -1.772 1.00 96.00 537 LYS A CA 1
ATOM 4395 C C . LYS A 1 537 ? 19.624 4.474 -2.326 1.00 96.00 537 LYS A C 1
ATOM 4397 O O . LYS A 1 537 ? 18.882 5.423 -2.583 1.00 96.00 537 LYS A O 1
ATOM 4402 N N . CYS A 1 538 ? 19.270 3.204 -2.522 1.00 96.00 538 CYS A N 1
ATOM 4403 C CA . CYS A 1 538 ? 17.947 2.792 -2.976 1.00 96.00 538 CYS A CA 1
ATOM 4404 C C . CYS A 1 538 ? 16.873 3.134 -1.938 1.00 96.00 538 CYS A C 1
ATOM 4406 O O . CYS A 1 538 ? 15.805 3.623 -2.301 1.00 96.00 538 CYS A O 1
ATOM 4408 N N . GLU A 1 539 ? 17.162 2.913 -0.653 1.00 96.06 539 GLU A N 1
ATOM 4409 C CA . GLU A 1 539 ? 16.270 3.285 0.445 1.00 96.06 539 GLU A CA 1
ATOM 4410 C C . GLU A 1 539 ? 15.970 4.789 0.449 1.00 96.06 539 GLU A C 1
ATOM 4412 O O . GLU A 1 539 ? 14.801 5.172 0.514 1.00 96.06 539 GLU A O 1
ATOM 4417 N N . HIS A 1 540 ? 16.993 5.628 0.269 1.00 95.75 540 HIS A N 1
ATOM 4418 C CA . HIS A 1 540 ? 16.813 7.077 0.193 1.00 95.75 540 HIS A CA 1
ATOM 4419 C C . HIS A 1 540 ? 15.998 7.524 -1.032 1.00 95.75 540 HIS A C 1
ATOM 4421 O O . HIS A 1 540 ? 15.082 8.337 -0.913 1.00 95.75 540 HIS A O 1
ATOM 4427 N N . LEU A 1 541 ? 16.271 6.974 -2.224 1.00 95.12 541 LEU A N 1
ATOM 4428 C CA . LEU A 1 541 ? 15.507 7.314 -3.439 1.00 95.12 541 LEU A CA 1
ATOM 4429 C C . LEU A 1 541 ? 14.023 6.976 -3.308 1.00 95.12 541 LEU A C 1
ATOM 4431 O O . LEU A 1 541 ? 13.155 7.757 -3.701 1.00 95.12 541 LEU A O 1
ATOM 4435 N N . ARG A 1 542 ? 13.737 5.812 -2.739 1.00 93.94 542 ARG A N 1
ATOM 4436 C CA . ARG A 1 542 ? 12.383 5.370 -2.441 1.00 93.94 542 ARG A CA 1
ATOM 4437 C C . ARG A 1 542 ? 11.717 6.261 -1.396 1.00 93.94 542 ARG A C 1
ATOM 4439 O O . ARG A 1 542 ? 10.549 6.618 -1.548 1.00 93.94 542 ARG A O 1
ATOM 4446 N N . TRP A 1 543 ? 12.450 6.634 -0.347 1.00 95.06 543 TRP A N 1
ATOM 4447 C CA . TRP A 1 543 ? 11.969 7.575 0.658 1.00 95.06 543 TRP A CA 1
ATOM 4448 C C . TRP A 1 543 ? 11.620 8.927 0.022 1.00 95.06 543 TRP A C 1
ATOM 4450 O O . TRP A 1 543 ? 10.520 9.426 0.256 1.00 95.06 543 TRP A O 1
ATOM 4460 N N . ASN A 1 544 ? 12.467 9.462 -0.868 1.00 94.81 544 ASN A N 1
ATOM 4461 C CA . ASN A 1 544 ? 12.156 10.659 -1.655 1.00 94.81 544 ASN A CA 1
ATOM 4462 C C . ASN A 1 544 ? 10.840 10.490 -2.425 1.00 94.81 544 ASN A C 1
ATOM 4464 O O . ASN A 1 544 ? 9.959 11.339 -2.308 1.00 94.81 544 ASN A O 1
ATOM 4468 N N . ALA A 1 545 ? 10.668 9.384 -3.157 1.00 94.69 545 ALA A N 1
ATOM 4469 C CA . ALA A 1 545 ? 9.449 9.131 -3.925 1.00 94.69 545 ALA A CA 1
ATOM 4470 C C . ALA A 1 545 ? 8.194 9.090 -3.032 1.00 94.69 545 ALA A C 1
ATOM 4472 O O . ALA A 1 545 ? 7.174 9.702 -3.354 1.00 94.69 545 ALA A O 1
ATOM 4473 N N . CYS A 1 546 ? 8.278 8.437 -1.869 1.00 93.75 546 CYS A N 1
ATOM 4474 C CA . CYS A 1 546 ? 7.204 8.423 -0.875 1.00 93.75 546 CYS A CA 1
ATOM 4475 C C . CYS A 1 546 ? 6.884 9.842 -0.362 1.00 93.75 546 CYS A C 1
ATOM 4477 O O . CYS A 1 546 ? 5.718 10.235 -0.295 1.00 93.75 546 CYS A O 1
ATOM 4479 N N . MET A 1 547 ? 7.906 10.648 -0.065 1.00 92.94 547 MET A N 1
ATOM 4480 C CA . MET A 1 547 ? 7.744 12.022 0.420 1.00 92.94 547 MET A CA 1
ATOM 4481 C C . MET A 1 547 ? 7.115 12.954 -0.613 1.00 92.94 547 MET A C 1
ATOM 4483 O O . MET A 1 547 ? 6.211 13.727 -0.283 1.00 92.94 547 MET A O 1
ATOM 4487 N N . GLU A 1 548 ? 7.542 12.852 -1.868 1.00 94.56 548 GLU A N 1
ATOM 4488 C CA . GLU A 1 548 ? 6.969 13.600 -2.987 1.00 94.56 548 GLU A CA 1
ATOM 4489 C C . GLU A 1 548 ? 5.473 13.276 -3.157 1.00 94.56 548 GLU A C 1
ATOM 4491 O O . GLU A 1 548 ? 4.653 14.189 -3.297 1.00 94.56 548 GLU A O 1
ATOM 4496 N N . LEU A 1 549 ? 5.088 11.995 -3.051 1.00 93.38 549 LEU A N 1
ATOM 4497 C CA . LEU A 1 549 ? 3.686 11.549 -3.104 1.00 93.38 549 LEU A CA 1
ATOM 4498 C C . LEU A 1 549 ? 2.854 12.006 -1.896 1.00 93.38 549 LEU A C 1
ATOM 4500 O O . LEU A 1 549 ? 1.646 12.223 -2.032 1.00 93.38 549 LEU A O 1
ATOM 4504 N N . GLN A 1 550 ? 3.480 12.176 -0.728 1.00 89.94 550 GLN A N 1
ATOM 4505 C CA . GLN A 1 550 ? 2.859 12.778 0.459 1.00 89.94 550 GLN A CA 1
ATOM 4506 C C . GLN A 1 550 ? 2.743 14.311 0.362 1.00 89.94 550 GLN A C 1
ATOM 4508 O O . GLN A 1 550 ? 2.115 14.950 1.218 1.00 89.94 550 GLN A O 1
ATOM 4513 N N . GLY A 1 551 ? 3.308 14.906 -0.688 1.00 92.56 551 GLY A N 1
ATOM 4514 C CA . GLY A 1 551 ? 3.225 16.327 -0.994 1.00 92.56 551 GLY A CA 1
ATOM 4515 C C . GLY A 1 551 ? 4.354 17.171 -0.430 1.00 92.56 551 GLY A C 1
ATOM 4516 O O . GLY A 1 551 ? 4.201 18.390 -0.368 1.00 92.56 551 GLY A O 1
ATOM 4517 N N . PHE A 1 552 ? 5.450 16.546 0.002 1.00 93.44 552 PHE A N 1
ATOM 4518 C CA . PHE A 1 552 ? 6.630 17.283 0.422 1.00 93.44 552 PHE A CA 1
ATOM 4519 C C . PHE A 1 552 ? 7.448 17.776 -0.768 1.00 93.44 552 PHE A C 1
ATOM 4521 O O . PHE A 1 552 ? 7.487 17.150 -1.827 1.00 93.44 552 PHE A O 1
ATOM 4528 N N . VAL A 1 553 ? 8.121 18.904 -0.561 1.00 93.81 553 VAL A N 1
ATOM 4529 C CA . VAL A 1 553 ? 9.074 19.496 -1.503 1.00 93.81 553 VAL A CA 1
ATOM 4530 C C . VAL A 1 553 ? 10.414 19.746 -0.817 1.00 93.81 553 VAL A C 1
ATOM 4532 O O . VAL A 1 553 ? 10.497 19.863 0.411 1.00 93.81 553 VAL A O 1
ATOM 4535 N N . THR A 1 554 ? 11.470 19.832 -1.620 1.00 92.62 554 THR A N 1
ATOM 4536 C CA . THR A 1 554 ? 12.811 20.159 -1.130 1.00 92.62 554 THR A CA 1
ATOM 4537 C C . THR A 1 554 ? 12.893 21.596 -0.601 1.00 92.62 554 THR A C 1
ATOM 4539 O O . THR A 1 554 ? 12.109 22.468 -0.988 1.00 92.62 554 THR A O 1
ATOM 4542 N N . CYS A 1 555 ? 13.824 21.852 0.318 1.00 90.44 555 CYS A N 1
ATOM 4543 C CA . CYS A 1 555 ? 14.099 23.188 0.846 1.00 90.44 555 CYS A CA 1
ATOM 4544 C C . CYS A 1 555 ? 15.539 23.314 1.356 1.00 90.44 555 CYS A C 1
ATOM 4546 O O . CYS A 1 555 ? 16.100 22.349 1.860 1.00 90.44 555 CYS A O 1
ATOM 4548 N N . ASP A 1 556 ? 16.097 24.526 1.342 1.00 81.19 556 ASP A N 1
ATOM 4549 C CA . ASP A 1 556 ? 17.435 24.785 1.901 1.00 81.19 556 ASP A CA 1
ATOM 4550 C C . ASP A 1 556 ? 17.443 24.950 3.438 1.00 81.19 556 ASP A C 1
ATOM 4552 O O . ASP A 1 556 ? 18.502 24.921 4.062 1.00 81.19 556 ASP A O 1
ATOM 4556 N N . GLY A 1 557 ? 16.268 25.137 4.056 1.00 81.00 557 GLY A N 1
ATOM 4557 C CA . GLY A 1 557 ? 16.098 25.389 5.493 1.00 81.00 557 GLY A CA 1
ATOM 4558 C C . GLY A 1 557 ? 15.715 24.160 6.323 1.00 81.00 557 GLY A C 1
ATOM 4559 O O . GLY A 1 557 ? 15.748 23.022 5.856 1.00 81.00 557 GLY A O 1
ATOM 4560 N N . ASP A 1 558 ? 15.330 24.396 7.578 1.00 82.31 558 ASP A N 1
ATOM 4561 C CA . ASP A 1 558 ? 14.840 23.334 8.455 1.00 82.31 558 ASP A CA 1
ATOM 4562 C C . ASP A 1 558 ? 13.523 22.726 7.962 1.00 82.31 558 ASP A C 1
ATOM 4564 O O . ASP A 1 558 ? 12.757 23.329 7.207 1.00 82.31 558 ASP A O 1
ATOM 4568 N N . LYS A 1 559 ? 13.269 21.494 8.412 1.00 84.81 559 LYS A N 1
ATOM 4569 C CA . LYS A 1 559 ? 12.027 20.780 8.118 1.00 84.81 559 LYS A CA 1
ATOM 4570 C C . LYS A 1 559 ? 10.830 21.580 8.643 1.00 84.81 559 LYS A C 1
ATOM 4572 O O . LYS A 1 559 ? 10.791 21.924 9.821 1.00 84.81 559 LYS A O 1
ATOM 4577 N N . ASP A 1 560 ? 9.828 21.766 7.791 1.00 88.31 560 ASP A N 1
ATOM 4578 C CA . ASP A 1 560 ? 8.562 22.422 8.123 1.00 88.31 560 ASP A CA 1
ATOM 4579 C C . ASP A 1 560 ? 7.407 21.505 7.693 1.00 88.31 560 ASP A C 1
ATOM 4581 O O . ASP A 1 560 ? 7.193 21.278 6.500 1.00 88.31 560 ASP A O 1
ATOM 4585 N N . PHE A 1 561 ? 6.670 20.938 8.654 1.00 85.94 561 PHE A N 1
ATOM 4586 C CA . PHE A 1 561 ? 5.554 20.039 8.344 1.00 85.94 561 PHE A CA 1
ATOM 4587 C C . PHE A 1 561 ? 4.306 20.791 7.877 1.00 85.94 561 PHE A C 1
ATOM 4589 O O . PHE A 1 561 ? 3.534 20.239 7.092 1.00 85.94 561 PHE A O 1
ATOM 4596 N N . GLN A 1 562 ? 4.117 22.045 8.296 1.00 85.31 562 GLN A N 1
ATOM 4597 C CA . GLN A 1 562 ? 3.002 22.875 7.848 1.00 85.31 562 GLN A CA 1
ATOM 4598 C C . GLN A 1 562 ? 3.139 23.209 6.359 1.00 85.31 562 GLN A C 1
ATOM 4600 O O . GLN A 1 562 ? 2.176 23.078 5.604 1.00 85.31 562 GLN A O 1
ATOM 4605 N N . GLN A 1 563 ? 4.338 23.605 5.929 1.00 87.94 563 GLN A N 1
ATOM 4606 C CA . GLN A 1 563 ? 4.641 23.883 4.521 1.00 87.94 563 GLN A CA 1
ATOM 4607 C C . GLN A 1 563 ? 5.020 22.629 3.725 1.00 87.94 563 GLN A C 1
ATOM 4609 O O . GLN A 1 563 ? 5.243 22.730 2.520 1.00 87.94 563 GLN A O 1
ATOM 4614 N N . LYS A 1 564 ? 5.114 21.467 4.387 1.00 90.69 564 LYS A N 1
ATOM 4615 C CA . LYS A 1 564 ? 5.616 20.206 3.825 1.00 90.69 564 LYS A CA 1
ATOM 4616 C C . LYS A 1 564 ? 6.957 20.381 3.105 1.00 90.69 564 LYS A C 1
ATOM 4618 O O . LYS A 1 564 ? 7.138 19.989 1.957 1.00 90.69 564 LYS A O 1
ATOM 4623 N N . LYS A 1 565 ? 7.924 20.975 3.792 1.00 93.00 565 LYS A N 1
ATOM 4624 C CA . LYS A 1 565 ? 9.282 21.193 3.289 1.00 93.00 565 LYS A CA 1
ATOM 4625 C C . LYS A 1 565 ? 10.277 20.312 4.026 1.00 93.00 565 LYS A C 1
ATOM 4627 O O . LYS A 1 565 ? 10.208 20.186 5.251 1.00 93.00 565 LYS A O 1
ATOM 4632 N N . HIS A 1 566 ? 11.192 19.690 3.288 1.00 92.69 566 HIS A N 1
ATOM 4633 C CA . HIS A 1 566 ? 12.192 18.802 3.869 1.00 92.69 566 HIS A CA 1
ATOM 4634 C C . HIS A 1 566 ? 13.532 18.861 3.124 1.00 92.69 566 HIS A C 1
ATOM 4636 O O . HIS A 1 566 ? 13.627 18.462 1.967 1.00 92.69 566 HIS A O 1
ATOM 4642 N N . LYS A 1 567 ? 14.599 19.255 3.833 1.00 92.31 567 LYS A N 1
ATOM 4643 C CA . LYS A 1 567 ? 15.952 19.432 3.268 1.00 92.31 567 LYS A CA 1
ATOM 4644 C C . LYS A 1 567 ? 16.603 18.179 2.686 1.00 92.31 567 LYS A C 1
ATOM 4646 O O . LYS A 1 567 ? 17.353 18.260 1.725 1.00 92.31 567 LYS A O 1
ATOM 4651 N N . CYS A 1 568 ? 16.293 17.012 3.245 1.00 93.06 568 CYS A N 1
ATOM 4652 C CA . CYS A 1 568 ? 16.820 15.742 2.742 1.00 93.06 568 CYS A CA 1
ATOM 4653 C C . CYS A 1 568 ? 16.139 15.230 1.461 1.00 93.06 568 CYS A C 1
ATOM 4655 O O . CYS A 1 568 ? 16.574 14.202 0.963 1.00 93.06 568 CYS A O 1
ATOM 4657 N N . ILE A 1 569 ? 15.114 15.899 0.907 1.00 93.62 569 ILE A N 1
ATOM 4658 C CA . ILE A 1 569 ? 14.548 15.509 -0.399 1.00 93.62 569 ILE A CA 1
ATOM 4659 C C . ILE A 1 569 ? 15.492 15.999 -1.499 1.00 93.62 569 ILE A C 1
ATOM 4661 O O . ILE A 1 569 ? 15.302 17.060 -2.093 1.00 93.62 569 ILE A O 1
ATOM 4665 N N . VAL A 1 570 ? 16.573 15.253 -1.689 1.00 92.25 570 VAL A N 1
ATOM 4666 C CA . VAL A 1 570 ? 17.674 15.535 -2.615 1.00 92.25 570 VAL A CA 1
ATOM 4667 C C . VAL A 1 570 ? 18.266 14.224 -3.125 1.00 92.25 570 VAL A C 1
ATOM 4669 O O . VAL A 1 570 ? 18.061 13.168 -2.520 1.00 92.25 570 VAL A O 1
ATOM 4672 N N . ASP A 1 571 ? 19.025 14.293 -4.215 1.00 91.19 571 ASP A N 1
ATOM 4673 C CA . ASP A 1 571 ? 19.759 13.145 -4.748 1.00 91.19 571 ASP A CA 1
ATOM 4674 C C . ASP A 1 571 ? 20.825 12.634 -3.765 1.00 91.19 571 ASP A C 1
ATOM 4676 O O . ASP A 1 571 ? 21.315 13.369 -2.903 1.00 91.19 571 ASP A O 1
ATOM 4680 N N . ASN A 1 572 ? 21.213 11.365 -3.921 1.00 91.31 572 ASN A N 1
ATOM 4681 C CA . ASN A 1 572 ? 22.134 10.674 -3.012 1.00 91.31 572 ASN A CA 1
ATOM 4682 C C . ASN A 1 572 ? 23.476 11.397 -2.821 1.00 91.31 572 ASN A C 1
ATOM 4684 O O . ASN A 1 572 ? 23.966 11.483 -1.695 1.00 91.31 572 ASN A O 1
ATOM 4688 N N . ASP A 1 573 ? 24.056 11.949 -3.886 1.00 90.62 573 ASP A N 1
ATOM 4689 C CA . ASP A 1 573 ? 25.336 12.665 -3.805 1.00 90.62 573 ASP A CA 1
ATOM 4690 C C . ASP A 1 573 ? 25.222 13.946 -2.968 1.00 90.62 573 ASP A C 1
ATOM 4692 O O . ASP A 1 573 ? 26.111 14.288 -2.179 1.00 90.62 573 ASP A O 1
ATOM 4696 N N . ILE A 1 574 ? 24.088 14.642 -3.083 1.00 91.94 574 ILE A N 1
ATOM 4697 C CA . ILE A 1 574 ? 23.800 15.840 -2.294 1.00 91.94 574 ILE A CA 1
ATOM 4698 C C . ILE A 1 574 ? 23.531 15.451 -0.839 1.00 91.94 574 ILE A C 1
ATOM 4700 O O . ILE A 1 574 ? 24.067 16.095 0.061 1.00 91.94 574 ILE A O 1
ATOM 4704 N N . LEU A 1 575 ? 22.760 14.386 -0.592 1.00 92.56 575 LEU A N 1
ATOM 4705 C CA . LEU A 1 575 ? 22.505 13.891 0.763 1.00 92.56 575 LEU A CA 1
ATOM 4706 C C . LEU A 1 575 ? 23.819 13.570 1.479 1.00 92.56 575 LEU A C 1
ATOM 4708 O O . LEU A 1 575 ? 24.049 14.022 2.595 1.00 92.56 575 LEU A O 1
ATOM 4712 N N . ARG A 1 576 ? 24.708 12.831 0.813 1.00 90.88 576 ARG A N 1
ATOM 4713 C CA . ARG A 1 576 ? 25.966 12.361 1.403 1.00 90.88 576 ARG A CA 1
ATOM 4714 C C . ARG A 1 576 ? 26.967 13.478 1.648 1.00 90.88 576 ARG A C 1
ATOM 4716 O O . ARG A 1 576 ? 27.741 13.398 2.596 1.00 90.88 576 ARG A O 1
ATOM 4723 N N . SER A 1 577 ? 26.948 14.514 0.814 1.00 92.62 577 SER A N 1
ATOM 4724 C CA . SER A 1 577 ? 27.832 15.670 0.974 1.00 92.62 577 SER A CA 1
ATOM 4725 C C . SER A 1 577 ? 27.309 16.693 1.985 1.00 92.62 577 SER A C 1
ATOM 4727 O O . SER A 1 577 ? 28.105 17.250 2.738 1.00 92.62 577 SER A O 1
ATOM 4729 N N . LYS A 1 578 ? 25.995 16.953 2.019 1.00 91.88 578 LYS A N 1
ATOM 4730 C CA . LYS A 1 578 ? 25.401 18.014 2.852 1.00 91.88 578 LYS A CA 1
ATOM 4731 C C . LYS A 1 578 ? 24.789 17.527 4.164 1.00 91.88 578 LYS A C 1
ATOM 4733 O O . LYS A 1 578 ? 24.753 18.309 5.109 1.00 91.88 578 LYS A O 1
ATOM 4738 N N . TYR A 1 579 ? 24.303 16.288 4.215 1.00 91.81 579 TYR A N 1
ATOM 4739 C CA . TYR A 1 579 ? 23.555 15.725 5.348 1.00 91.81 579 TYR A CA 1
ATOM 4740 C C . TYR A 1 579 ? 24.023 14.302 5.730 1.00 91.81 579 TYR A C 1
ATOM 4742 O O . TYR A 1 579 ? 23.192 13.390 5.861 1.00 91.81 579 TYR A O 1
ATOM 4750 N N . PRO A 1 580 ? 25.340 14.058 5.897 1.00 92.06 580 PRO A N 1
ATOM 4751 C CA . PRO A 1 580 ? 25.873 12.722 6.178 1.00 92.06 580 PRO A CA 1
ATOM 4752 C C . PRO A 1 580 ? 25.330 12.102 7.475 1.00 92.06 580 PRO A C 1
ATOM 4754 O O . PRO A 1 580 ? 25.291 10.881 7.601 1.00 92.06 580 PRO A O 1
ATOM 4757 N N . GLU A 1 581 ? 24.854 12.917 8.419 1.00 90.00 581 GLU A N 1
ATOM 4758 C CA . GLU A 1 581 ? 24.234 12.480 9.672 1.00 90.00 581 GLU A CA 1
ATOM 4759 C C . GLU A 1 581 ? 22.920 11.708 9.482 1.00 90.00 581 GLU A C 1
ATOM 4761 O O . GLU A 1 581 ? 22.446 11.066 10.418 1.00 90.00 581 GLU A O 1
ATOM 4766 N N . THR A 1 582 ? 22.324 11.773 8.289 1.00 90.06 582 THR A N 1
ATOM 4767 C CA . THR A 1 582 ? 21.059 11.095 7.971 1.00 90.06 582 THR A CA 1
ATOM 4768 C C . THR A 1 582 ? 21.249 9.706 7.366 1.00 90.06 582 THR A C 1
ATOM 4770 O O . THR A 1 582 ? 20.380 8.857 7.539 1.00 90.06 582 THR A O 1
ATOM 4773 N N . ILE A 1 583 ? 22.416 9.423 6.775 1.00 92.06 583 ILE A N 1
ATOM 4774 C CA . ILE A 1 583 ? 22.758 8.124 6.165 1.00 92.06 583 ILE A CA 1
ATOM 4775 C C . ILE A 1 583 ? 22.561 6.938 7.129 1.00 92.06 583 ILE A C 1
ATOM 4777 O O . ILE A 1 583 ? 22.063 5.896 6.690 1.00 92.06 583 ILE A O 1
ATOM 4781 N N . PRO A 1 584 ? 22.897 7.041 8.435 1.00 92.56 584 PRO A N 1
ATOM 4782 C CA . PRO A 1 584 ? 22.690 5.925 9.347 1.00 92.56 584 PRO A CA 1
ATOM 4783 C C . PRO A 1 584 ? 21.228 5.486 9.468 1.00 92.56 584 PRO A C 1
ATOM 4785 O O . PRO A 1 584 ? 20.984 4.314 9.744 1.00 92.56 584 PRO A O 1
ATOM 4788 N N . TYR A 1 585 ? 20.256 6.380 9.233 1.00 92.81 585 TYR A N 1
ATOM 4789 C CA . TYR A 1 585 ? 18.841 6.001 9.185 1.00 92.81 585 TYR A CA 1
ATOM 4790 C C . TYR A 1 585 ? 18.606 4.950 8.091 1.00 92.81 585 TYR A C 1
ATOM 4792 O O . TYR A 1 585 ? 18.105 3.861 8.381 1.00 92.81 585 TYR A O 1
ATOM 4800 N N . ASP A 1 586 ? 19.039 5.240 6.860 1.00 95.12 586 ASP A N 1
ATOM 4801 C CA . ASP A 1 586 ? 18.851 4.355 5.707 1.00 95.12 586 ASP A CA 1
ATOM 4802 C C . ASP A 1 586 ? 19.572 3.020 5.914 1.00 95.12 586 ASP A C 1
ATOM 4804 O O . ASP A 1 586 ? 19.010 1.952 5.669 1.00 95.12 586 ASP A O 1
ATOM 4808 N N . GLN A 1 587 ? 20.797 3.059 6.443 1.00 95.38 587 GLN A N 1
ATOM 4809 C CA . GLN A 1 587 ? 21.578 1.859 6.756 1.00 95.38 587 GLN A CA 1
ATOM 4810 C C . GLN A 1 587 ? 20.895 0.978 7.813 1.00 95.38 587 GLN A C 1
ATOM 4812 O O . GLN A 1 587 ? 20.804 -0.237 7.633 1.00 95.38 587 GLN A O 1
ATOM 4817 N N . CYS A 1 588 ? 20.361 1.570 8.885 1.00 94.94 588 CYS A N 1
ATOM 4818 C CA . CYS A 1 588 ? 19.607 0.844 9.911 1.00 94.94 588 CYS A CA 1
ATOM 4819 C C . CYS A 1 588 ? 18.324 0.219 9.344 1.00 94.94 588 CYS A C 1
ATOM 4821 O O . CYS A 1 588 ? 17.957 -0.903 9.701 1.00 94.94 588 CYS A O 1
ATOM 4823 N N . VAL A 1 589 ? 17.642 0.915 8.433 1.00 95.31 589 VAL A N 1
ATOM 4824 C CA . VAL A 1 589 ? 16.463 0.385 7.741 1.00 95.31 589 VAL A CA 1
ATOM 4825 C C . VAL A 1 589 ? 16.835 -0.785 6.815 1.00 95.31 589 VAL A C 1
ATOM 4827 O O . VAL A 1 589 ? 16.096 -1.775 6.742 1.00 95.31 589 VAL A O 1
ATOM 4830 N N . VAL A 1 590 ? 17.992 -0.730 6.148 1.00 96.19 590 VAL A N 1
ATOM 4831 C CA . VAL A 1 590 ? 18.545 -1.860 5.382 1.00 96.19 590 VAL A CA 1
ATOM 4832 C C . VAL A 1 590 ? 18.862 -3.042 6.308 1.00 96.19 590 VAL A C 1
ATOM 4834 O O . VAL A 1 590 ? 18.395 -4.147 6.037 1.00 96.19 590 VAL A O 1
ATOM 4837 N N . GLU A 1 591 ? 19.554 -2.826 7.433 1.00 95.50 591 GLU A N 1
ATOM 4838 C CA . GLU A 1 591 ? 19.829 -3.859 8.451 1.00 95.50 591 GLU A CA 1
ATOM 4839 C C . GLU A 1 591 ? 18.538 -4.564 8.912 1.00 95.50 591 GLU A C 1
ATOM 4841 O O . GLU A 1 591 ? 18.456 -5.798 8.926 1.00 95.50 591 GLU A O 1
ATOM 4846 N N . LEU A 1 592 ? 17.499 -3.796 9.253 1.00 95.25 592 LEU A N 1
ATOM 4847 C CA . LEU A 1 592 ? 16.215 -4.344 9.702 1.00 95.25 592 LEU A CA 1
ATOM 4848 C C . LEU A 1 592 ? 15.524 -5.198 8.646 1.00 95.25 592 LEU A C 1
ATOM 4850 O O . LEU A 1 592 ? 14.896 -6.202 8.989 1.00 95.25 592 LEU A O 1
ATOM 4854 N N . SER A 1 593 ? 15.671 -4.835 7.373 1.00 95.06 593 SER A N 1
ATOM 4855 C CA . SER A 1 593 ? 15.038 -5.553 6.268 1.00 95.06 593 SER A CA 1
ATOM 4856 C C . SER A 1 593 ? 15.526 -7.005 6.178 1.00 95.06 593 SER A C 1
ATOM 4858 O O . SER A 1 593 ? 14.755 -7.899 5.827 1.00 95.06 593 SER A O 1
ATOM 4860 N N . PHE A 1 594 ? 16.766 -7.290 6.578 1.00 95.06 594 PHE A N 1
ATOM 4861 C CA . PHE A 1 594 ? 17.290 -8.660 6.620 1.00 95.06 594 PHE A CA 1
ATOM 4862 C C . PHE A 1 594 ? 17.053 -9.359 7.964 1.00 95.06 594 PHE A C 1
ATOM 4864 O O . PHE A 1 594 ? 16.901 -10.578 7.999 1.00 95.06 594 PHE A O 1
ATOM 4871 N N . ARG A 1 595 ? 16.976 -8.611 9.072 1.00 90.69 595 ARG A N 1
ATOM 4872 C CA . ARG A 1 595 ? 16.835 -9.189 10.421 1.00 90.69 595 ARG A CA 1
ATOM 4873 C C . ARG A 1 595 ? 15.411 -9.538 10.831 1.00 90.69 595 ARG A C 1
ATOM 4875 O O . ARG A 1 595 ? 15.224 -10.496 11.583 1.00 90.69 595 ARG A O 1
ATOM 4882 N N . LEU A 1 596 ? 14.419 -8.761 10.402 1.00 86.12 596 LEU A N 1
ATOM 4883 C CA . LEU A 1 596 ? 13.031 -9.014 10.777 1.00 86.12 596 LEU A CA 1
ATOM 4884 C C . LEU A 1 596 ? 12.549 -10.311 10.122 1.00 86.12 596 LEU A C 1
ATOM 4886 O O . LEU A 1 596 ? 12.603 -10.478 8.903 1.00 86.12 596 LEU A O 1
ATOM 4890 N N . LYS A 1 597 ? 12.096 -11.266 10.936 1.00 68.00 597 LYS A N 1
ATOM 4891 C CA . LYS A 1 597 ? 11.491 -12.495 10.418 1.00 68.00 597 LYS A CA 1
ATOM 4892 C C . LYS A 1 597 ? 10.113 -12.160 9.858 1.00 68.00 597 LYS A C 1
ATOM 4894 O O . LYS A 1 597 ? 9.362 -11.429 10.493 1.00 68.00 597 LYS A O 1
ATOM 4899 N N . LYS A 1 598 ? 9.782 -12.719 8.693 1.00 61.84 598 LYS A N 1
ATOM 4900 C CA . LYS A 1 598 ? 8.388 -12.765 8.244 1.00 61.84 598 LYS A CA 1
ATOM 4901 C C . LYS A 1 598 ? 7.622 -13.689 9.197 1.00 61.84 598 LYS A C 1
ATOM 4903 O O . LYS A 1 598 ? 8.102 -14.795 9.456 1.00 61.84 598 LYS A O 1
ATOM 4908 N N . ASN A 1 599 ? 6.502 -13.208 9.733 1.00 43.28 599 ASN A N 1
ATOM 4909 C CA . ASN A 1 599 ? 5.537 -14.036 10.461 1.00 43.28 599 ASN A CA 1
ATOM 4910 C C . ASN A 1 599 ? 4.715 -14.876 9.485 1.00 43.28 599 ASN A C 1
ATOM 4912 O O . ASN A 1 599 ? 4.326 -14.322 8.430 1.00 43.28 599 ASN A O 1
#

Sequence (599 aa):
MANLSRKKKCRLFIFWGVNDNAILLANSIRKKAAEPKGKNEEGWENCKFIFVRLLSANESSSHGRFTFSHFFNSSHDGTEKFIEKIEELDGILVNSKFGITGRVIDKVKSEFDLYKYLGLRRLGNLIKKYPQATFYFLSPNEELNLEAVSVFKEIAKCKEDRVHNQVQIYCHARKNNQNQKLEICDGLKHQIHIIDSSNLAVLQLKKNVRNHPVNFVDVDTSKACVKKPFTSMIIGFGETGRDAFRFLYEFGALIDVNGNRNPQKIYVVDEHMDELKGDFLMKAPALKERKNELEWCEEMSIHSERFWEKLSEIIHDLNYIVIAIGNDNEGMALAIDLYEYAYRYRKDCFNDFRIYLRVNGSCNTIQLKQIKEYFNIYGNTRDVIITFGAQEEIFSYDVVSTDVLEVLAKEFYYAYQKIMIDAMPETNEKEIEEKKKAKESLKQTAEEEWNARREALQDKHSLDAQIKLAYQEEQDRANVWHIDTKRFLAGAMGEDGKDNKERLKEMVELTQRDAHTLNYSKVCDVVSSTLFDNLSKCEHLRWNACMELQGFVTCDGDKDFQQKKHKCIVDNDILRSKYPETIPYDQCVVELSFRLKKN

Nearest PDB structures (foldseek):
  4s3j-assembly1_A  TM=3.107E-01  e=9.378E-01  Bacillus cereus ATCC 10876
  7jlx-assembly1_D  TM=3.550E-01  e=4.288E+00  Nico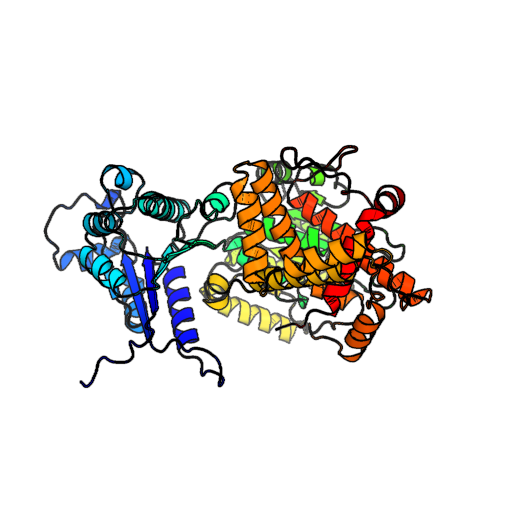tiana benthamiana
  5nez-assembly1_A  TM=2.066E-01  e=6.765E+00  Methanothermobacter thermautotrophicus str. Delta H